Protein AF-A0A9E1UV34-F1 (afdb_monomer)

Sequence (425 aa):
MTPADVLASIQSGDPLPSAALPTYPLPEQEVAGDTGIHVLLDLAHHCYMGAMWGLAGQLKDGGFRCVSSHASLDTVLEPGRESIVRTLAGEAADGKPIRPFIRWPNREANVVVTFQADGKAPAYAATELASLREFVAQGGGLVVFADINAKGRCPAWGDYAGWPLRQLVAAFGAEIRRDSVPLGAGTMPAFSGGGDDWETIEAADTGEPIVLRRAFGKGRVVLAGSMWLVHHPLWTGTEQSVSEKALRAERLADYVSWAAAGKPPVGGDLQLPDTHGGAGGIYPECERRFGGIHVLYAANQPTSVLQLVEEEYPKIRQRILEWLPSPVPEDEPLRILFGAGTGGGWAVNAFYPKENGIISYELAGIVGIFAHEFAHILSGPRNAAGDVAANWFDGNQGEAHAGFFQGRILASYTDNPSMRDCNKI

Mean predicted aligned error: 6.2 Å

Nearest PDB structures (foldseek):
  7x87-assembly1_B  TM=6.061E-01  e=2.810E-05  Ignavibacterium album
  7vkz-assembly1_A  TM=6.093E-01  e=3.819E-05  Ignavibacterium album JCM 16511
  7x87-assembly1_A  TM=6.109E-01  e=4.591E-05  Ignavibacterium album
  7bob-assembly1_C  TM=4.378E-01  e=1.829E-05  Opitutaceae bacterium TAV5

pLDDT: mean 88.38, std 10.6, range [35.38, 98.88]

Secondary structure (DSSP, 8-state):
--HHHHHHHHHH-PPBPGGGTTTSPPPBP--TT----EEEEE-SS---HIIIIIIHHHHHHTT-EEEEE-S-HHHHTSTT-EEEEE---EE-TTS-EE--EEEEEPPPPSEEEEE--BTTSPP--HHHHHHHHHHHHTT-EEEEE----TT--SSSBS-STT-HHHHHHHHTTEEEEEEEEEETTEEEEEEEESSTTPEEEEE-TTS-EEEEEEEETTEEEEEES-GGGT---GGG-PPPPHHHHHHHHHHHHHHHHHHHTTS------SB----TTSS-SEE-SEEEEETTEEEEE-TTS-HHHHHHHHHHHHHHHHHHHHHS-----SSS-EEEEEESSS-EEEEE-SSBS-EEEEE-SSHHHHHHHHHHHHHHT--PPB-TTSPBTT--TTSS--HHHHHHHHHHHHHHH---GGGT-TT--

Foldseek 3Di:
DDVVVLLQLQLVVHAAEQVCCVVFFFDFDQAPQAQLAEEEEEQLQAQDPCCQPPVQVLCSPLNYQYFYANAQQLQQQDFQRWFKFWTFDDADPVRFTATGIHTDGHDHHLEYEYEDQELLTFANDPSSLVSVLVSQLQQHFYEYEQDDDQVQFGSNYYDPVSRRVQVSQVSVQKGWDRGWAAAPPGTFIFMGHHDDFKDAPDAGPVRTGQWIKGRRNLFIYIYHRHLQQQGDGPPVPDDDDPVSNVRSSVVVSCRSVRRSRSDRNRHDGRSFFGQLQHRTRTWYDDWDDDQLAIETHYPSDDPVLVVLCNPQLVVLLVVVCVVAVFDDDNRGGAYEYETGHDDAKDWDLRHPPTYIYAHDSDSLRSNLSSQLSSQQQGFHDADPVRDTHRQDPSNTDDNVRSNVRSLVRSVVVDPPVCSVCVPDD

Solvent-accessible surface area (backbone atoms only — not comparable to full-atom values): 21969 Å² total; per-residue (Å²): 139,54,76,67,57,53,52,52,24,48,38,69,64,47,54,40,58,51,90,43,36,90,81,36,44,44,58,68,58,81,46,47,78,63,63,34,34,25,33,37,38,47,22,38,43,29,29,44,70,48,48,58,60,48,47,43,48,54,37,13,65,65,8,27,49,52,34,35,25,32,31,35,59,52,57,55,70,37,60,61,39,73,42,38,28,62,27,52,75,52,67,44,98,87,71,36,41,30,35,42,47,26,34,39,61,27,63,69,61,26,26,40,40,40,44,41,39,42,15,71,39,41,50,74,43,75,61,27,50,48,45,52,50,49,44,22,37,74,7,19,10,35,38,40,25,48,19,57,33,99,86,41,36,43,34,40,36,74,46,59,91,64,22,34,65,49,57,58,41,41,73,76,44,30,42,68,46,68,62,45,40,49,43,87,97,48,55,36,31,26,49,47,64,62,70,89,68,54,44,73,77,39,58,31,80,85,63,51,31,29,20,40,35,33,77,39,79,48,6,19,40,34,43,33,20,33,51,73,67,40,43,78,67,74,85,72,80,68,86,75,54,73,67,57,54,50,51,14,48,52,47,43,45,50,55,52,55,60,12,23,68,33,43,79,58,64,53,80,80,48,61,44,46,54,36,89,84,51,84,35,10,29,44,30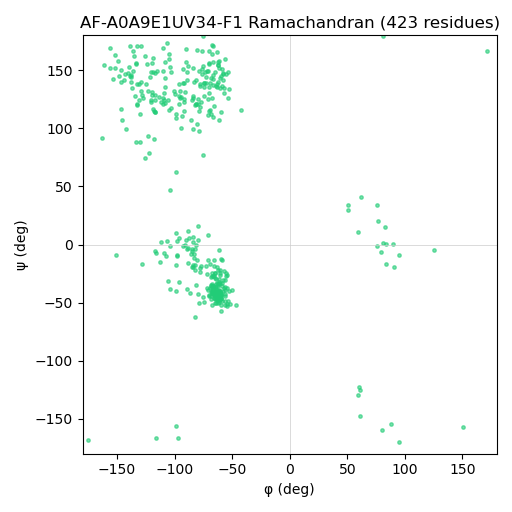,81,38,76,48,75,62,84,57,36,35,39,30,29,25,81,50,56,56,67,70,57,54,53,47,51,70,62,44,50,63,55,51,53,51,54,49,39,72,76,47,49,40,78,70,69,88,58,46,46,51,35,32,40,54,34,33,24,84,69,52,60,51,76,31,80,75,38,33,70,54,42,31,35,38,21,40,80,43,72,68,49,47,57,22,35,49,37,21,60,54,39,23,66,46,35,36,45,61,49,99,87,64,51,59,35,79,61,44,94,85,66,46,45,55,70,72,60,11,48,50,45,14,38,57,53,41,38,75,78,41,88,54,57,81,49,68,49,82,80,74,126

Structure (mmCIF, N/CA/C/O backbone):
data_AF-A0A9E1UV34-F1
#
_entry.id   AF-A0A9E1UV34-F1
#
loop_
_atom_site.group_PDB
_atom_site.id
_atom_site.type_symbol
_atom_site.label_atom_id
_atom_site.label_alt_id
_atom_site.label_comp_id
_atom_site.label_asym_id
_atom_site.label_entity_id
_atom_site.label_seq_id
_atom_site.pdbx_PDB_ins_code
_atom_site.Cartn_x
_atom_site.Cartn_y
_atom_site.Cartn_z
_atom_site.occupancy
_atom_site.B_iso_or_equiv
_atom_site.auth_seq_id
_atom_site.auth_comp_id
_atom_site.auth_asym_id
_atom_site.auth_atom_id
_atom_site.pdbx_PDB_model_num
ATOM 1 N N . MET A 1 1 ? 25.955 -16.508 -4.558 1.00 82.38 1 MET A N 1
ATOM 2 C CA . MET A 1 1 ? 25.386 -15.593 -5.562 1.00 82.38 1 MET A CA 1
ATOM 3 C C . MET A 1 1 ? 26.451 -14.587 -5.954 1.00 82.38 1 MET A C 1
ATOM 5 O O . MET A 1 1 ? 27.309 -14.295 -5.127 1.00 82.38 1 MET A O 1
ATOM 9 N N . THR A 1 2 ? 26.452 -14.138 -7.201 1.00 88.12 2 THR A N 1
ATOM 10 C CA . THR A 1 2 ? 27.498 -13.312 -7.813 1.00 88.12 2 THR A CA 1
ATOM 11 C C . THR A 1 2 ? 26.904 -12.034 -8.417 1.00 88.12 2 THR A C 1
ATOM 13 O O . THR A 1 2 ? 25.706 -11.998 -8.702 1.00 88.12 2 THR A O 1
ATOM 16 N N . PRO A 1 3 ? 27.719 -11.000 -8.701 1.00 88.25 3 PRO A N 1
ATOM 17 C CA . PRO A 1 3 ? 27.263 -9.829 -9.456 1.00 88.25 3 PRO A CA 1
ATOM 18 C C . PRO A 1 3 ? 26.647 -10.160 -10.827 1.00 88.25 3 PRO A C 1
ATOM 20 O O . PRO A 1 3 ? 25.782 -9.430 -11.301 1.00 88.25 3 PRO A O 1
ATOM 23 N N . ALA A 1 4 ? 27.047 -11.274 -11.454 1.00 91.56 4 ALA A N 1
ATOM 24 C CA . ALA A 1 4 ? 26.453 -11.730 -12.710 1.00 91.56 4 ALA A CA 1
ATOM 25 C C . ALA A 1 4 ? 24.995 -12.191 -12.531 1.00 91.56 4 ALA A C 1
ATOM 27 O O . ALA A 1 4 ? 24.170 -11.946 -13.407 1.00 91.56 4 ALA A O 1
ATOM 28 N N . ASP A 1 5 ? 24.659 -12.787 -11.381 1.00 92.44 5 ASP A N 1
ATOM 29 C CA . ASP A 1 5 ? 23.283 -13.191 -11.061 1.00 92.44 5 ASP A CA 1
ATOM 30 C C . ASP A 1 5 ? 22.377 -11.961 -10.876 1.00 92.44 5 ASP A C 1
ATOM 32 O O . ASP A 1 5 ? 21.229 -11.954 -11.319 1.00 92.44 5 ASP A O 1
ATOM 36 N N . VAL A 1 6 ? 22.910 -10.889 -10.271 1.00 93.12 6 VAL A N 1
ATOM 37 C CA . VAL A 1 6 ? 22.213 -9.598 -10.136 1.00 93.12 6 VAL A CA 1
ATOM 38 C C . VAL A 1 6 ? 21.922 -8.998 -11.509 1.00 93.12 6 VAL A C 1
ATOM 40 O O . VAL A 1 6 ? 20.791 -8.598 -11.772 1.00 93.12 6 VAL A O 1
ATOM 43 N N . LEU A 1 7 ? 22.917 -8.972 -12.400 1.00 91.12 7 LEU A N 1
ATOM 44 C CA . LEU A 1 7 ? 22.734 -8.463 -13.758 1.00 91.12 7 LEU A CA 1
ATOM 45 C C . LEU A 1 7 ? 21.684 -9.278 -14.527 1.00 91.12 7 LEU A C 1
ATOM 47 O O . LEU A 1 7 ? 20.781 -8.697 -15.124 1.00 91.12 7 LEU A O 1
ATOM 51 N N . ALA A 1 8 ? 21.742 -10.609 -14.445 1.00 91.75 8 ALA A N 1
ATOM 52 C CA . ALA A 1 8 ? 20.760 -11.483 -15.082 1.00 91.75 8 ALA A CA 1
ATOM 53 C C . ALA A 1 8 ? 19.333 -11.258 -14.542 1.00 91.75 8 ALA A C 1
ATOM 55 O O . ALA A 1 8 ? 18.378 -11.242 -15.318 1.00 91.75 8 ALA A O 1
ATOM 56 N N . SER A 1 9 ? 19.171 -11.034 -13.233 1.00 92.19 9 SER A N 1
ATOM 57 C CA . SER A 1 9 ? 17.881 -10.682 -12.609 1.00 92.19 9 SER A CA 1
ATOM 58 C C . SER A 1 9 ? 17.332 -9.343 -13.113 1.00 92.19 9 SER A C 1
ATOM 60 O O . SER A 1 9 ? 16.140 -9.207 -13.398 1.00 92.19 9 SER A O 1
ATOM 62 N N . ILE A 1 10 ? 18.202 -8.344 -13.266 1.00 90.31 10 ILE A N 1
ATOM 63 C CA . ILE A 1 10 ? 17.820 -7.040 -13.812 1.00 90.31 10 ILE A CA 1
ATOM 64 C C . ILE A 1 10 ? 17.326 -7.201 -15.250 1.00 90.31 10 ILE A C 1
ATOM 66 O O . ILE A 1 10 ? 16.211 -6.771 -15.552 1.00 90.31 10 ILE A O 1
ATOM 70 N N . GLN A 1 11 ? 18.111 -7.890 -16.080 1.00 89.00 11 GLN A N 1
ATOM 71 C CA . GLN A 1 11 ? 17.833 -8.047 -17.504 1.00 89.00 11 GLN A CA 1
ATOM 72 C C . GLN A 1 11 ? 16.589 -8.895 -17.790 1.00 89.00 11 GLN A C 1
ATOM 74 O O . GLN A 1 11 ? 15.797 -8.587 -18.675 1.00 89.00 11 GLN A O 1
ATOM 79 N N . SER A 1 12 ? 16.390 -9.969 -17.025 1.00 88.06 12 SER A N 1
ATOM 80 C CA . SER A 1 12 ? 15.247 -10.874 -17.210 1.00 88.06 12 SER A CA 1
ATOM 81 C C . SER A 1 12 ? 13.934 -10.337 -16.646 1.00 88.06 12 SER A C 1
ATOM 83 O O . SER A 1 12 ? 12.866 -10.784 -17.062 1.00 88.06 12 SER A O 1
ATOM 85 N N . GLY A 1 13 ? 13.984 -9.423 -15.672 1.00 86.81 13 GLY A N 1
ATOM 86 C CA . GLY A 1 13 ? 12.800 -9.098 -14.876 1.00 86.81 13 GLY A CA 1
ATOM 87 C C . GLY A 1 13 ? 12.658 -9.946 -13.610 1.00 86.81 13 GLY A C 1
ATOM 88 O O . GLY A 1 13 ? 11.946 -9.541 -12.691 1.00 86.81 13 GLY A O 1
ATOM 89 N N . ASP A 1 14 ? 13.328 -11.098 -13.544 1.00 91.75 14 ASP A N 1
ATOM 90 C CA . ASP A 1 14 ? 13.058 -12.114 -12.532 1.00 91.75 14 ASP A CA 1
ATOM 91 C C . ASP A 1 14 ? 13.682 -11.751 -11.175 1.00 91.75 14 ASP A C 1
ATOM 93 O O . AS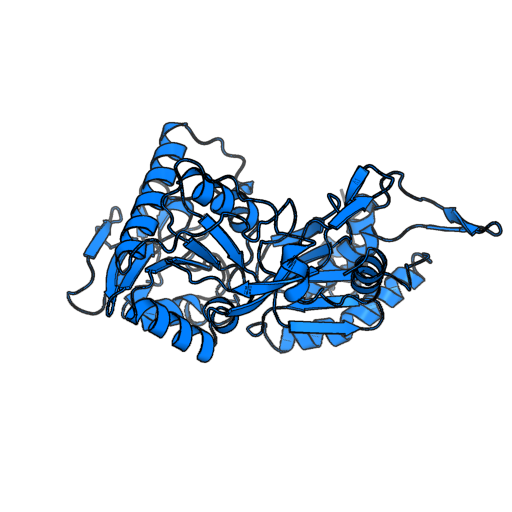P A 1 14 ? 14.837 -11.319 -11.116 1.00 91.75 14 ASP A O 1
ATOM 97 N N . PRO A 1 15 ? 12.961 -11.935 -10.055 1.00 94.38 15 PRO A N 1
ATOM 98 C CA . PRO A 1 15 ? 13.512 -11.688 -8.730 1.00 94.38 15 PRO A CA 1
ATOM 99 C C . PRO A 1 15 ? 14.597 -12.711 -8.377 1.00 94.38 15 PRO A C 1
ATOM 101 O O . PRO A 1 15 ? 14.463 -13.904 -8.655 1.00 94.38 15 PRO A O 1
ATOM 104 N N . LEU A 1 16 ? 15.635 -12.260 -7.674 1.00 97.00 16 LEU A N 1
ATOM 105 C CA . LEU A 1 16 ? 16.601 -13.142 -7.019 1.00 97.00 16 LEU A CA 1
ATOM 106 C C . LEU A 1 16 ? 15.880 -14.078 -6.023 1.00 97.00 16 LEU A C 1
ATOM 108 O O . LEU A 1 16 ? 14.903 -13.663 -5.397 1.00 97.00 16 LEU A O 1
ATOM 112 N N . PRO A 1 17 ? 16.336 -15.326 -5.822 1.00 96.69 17 PRO A N 1
ATOM 113 C CA . PRO A 1 17 ? 15.736 -16.233 -4.842 1.00 96.69 17 PRO A CA 1
ATOM 114 C C . PRO A 1 17 ? 16.021 -15.778 -3.402 1.00 96.69 17 PRO A C 1
ATOM 116 O O . PRO A 1 17 ? 17.041 -15.142 -3.140 1.00 96.69 17 PRO A O 1
ATOM 119 N N . SER A 1 18 ? 15.190 -16.179 -2.438 1.00 96.00 18 SER A N 1
ATOM 120 C CA . SER A 1 18 ? 15.348 -15.810 -1.018 1.00 96.00 18 SER A CA 1
ATOM 121 C C . SER A 1 18 ? 16.665 -16.280 -0.395 1.00 96.00 18 SER A C 1
ATOM 123 O O . SER A 1 18 ? 17.213 -15.615 0.484 1.00 96.00 18 SER A O 1
ATOM 125 N N . ALA A 1 19 ? 17.257 -17.359 -0.917 1.00 95.94 19 ALA A N 1
ATOM 126 C CA . ALA A 1 19 ? 18.597 -17.819 -0.542 1.00 95.94 19 ALA A CA 1
ATOM 127 C C . ALA A 1 19 ? 19.710 -16.773 -0.792 1.00 95.94 19 ALA A C 1
ATOM 129 O O . ALA A 1 19 ? 20.826 -16.931 -0.297 1.00 95.94 19 ALA A O 1
ATOM 130 N N . ALA A 1 20 ? 19.424 -15.711 -1.552 1.00 96.31 20 ALA A N 1
ATOM 131 C CA . ALA A 1 20 ? 20.318 -14.585 -1.792 1.00 96.31 20 ALA A CA 1
ATOM 132 C C . ALA A 1 20 ? 20.387 -13.574 -0.637 1.00 96.31 20 ALA A C 1
ATOM 134 O O . ALA A 1 20 ? 21.359 -12.822 -0.566 1.00 96.31 20 ALA A O 1
ATOM 135 N N . LEU A 1 21 ? 19.389 -13.543 0.255 1.00 94.81 21 LEU A N 1
ATOM 136 C CA . LEU A 1 21 ? 19.257 -12.528 1.310 1.00 94.81 21 LEU A CA 1
ATOM 137 C C . LEU A 1 21 ? 20.496 -12.395 2.216 1.00 94.81 21 LEU A C 1
ATOM 139 O O . LEU A 1 21 ? 20.860 -11.267 2.523 1.00 94.81 21 LEU A O 1
ATOM 143 N N . PRO A 1 22 ? 21.222 -13.469 2.595 1.00 94.44 22 PRO A N 1
ATOM 144 C CA . PRO A 1 22 ? 22.452 -13.313 3.376 1.00 94.44 22 PRO A CA 1
ATOM 145 C C . PRO A 1 22 ? 23.575 -12.574 2.632 1.00 94.44 22 PRO A C 1
ATOM 147 O O . PRO A 1 22 ? 24.469 -12.021 3.262 1.00 94.44 22 PRO A O 1
ATOM 150 N N . THR A 1 23 ? 23.563 -12.602 1.294 1.00 95.44 23 THR A N 1
ATOM 151 C CA . THR A 1 23 ? 24.532 -11.878 0.450 1.00 95.44 23 THR A CA 1
ATOM 152 C C . THR A 1 23 ? 24.047 -10.463 0.139 1.00 95.44 23 THR A C 1
ATOM 154 O O . THR A 1 23 ? 24.847 -9.533 0.124 1.00 95.44 23 THR A O 1
ATOM 157 N N . TYR A 1 24 ? 22.743 -10.307 -0.094 1.00 94.69 24 TYR A N 1
ATOM 158 C CA . TYR A 1 24 ? 22.089 -9.044 -0.429 1.00 94.69 24 TYR A CA 1
ATOM 159 C C . TYR A 1 24 ? 20.937 -8.789 0.551 1.00 94.69 24 TYR A C 1
ATOM 161 O O . TYR A 1 24 ? 19.770 -9.009 0.194 1.00 94.69 24 TYR A O 1
ATOM 169 N N . PRO A 1 25 ? 21.245 -8.395 1.799 1.00 93.12 25 PRO A N 1
ATOM 170 C CA . PRO A 1 25 ? 20.229 -8.174 2.816 1.00 93.12 25 PRO A CA 1
ATOM 171 C C . PRO A 1 25 ? 19.410 -6.925 2.498 1.00 93.12 25 PRO A C 1
ATOM 173 O O . PRO A 1 25 ? 19.874 -6.000 1.827 1.00 93.12 25 PRO A O 1
ATOM 176 N N . LEU A 1 26 ? 18.185 -6.885 3.017 1.00 94.56 26 LEU A N 1
ATOM 177 C CA . LEU A 1 26 ? 17.395 -5.660 2.972 1.00 94.56 26 LEU A CA 1
ATOM 178 C C . LEU A 1 26 ? 18.053 -4.591 3.856 1.00 94.56 26 LEU A C 1
ATOM 180 O O . LEU A 1 26 ? 18.610 -4.936 4.904 1.00 94.56 26 LEU A O 1
ATOM 184 N N . PRO A 1 27 ? 17.982 -3.303 3.477 1.00 91.50 27 PRO A N 1
ATOM 185 C CA . PRO A 1 27 ? 18.382 -2.228 4.373 1.00 91.50 27 PRO A CA 1
ATOM 186 C C . PRO A 1 27 ? 17.574 -2.267 5.672 1.00 91.50 27 PRO A C 1
ATOM 188 O O . PRO A 1 27 ? 16.403 -2.647 5.672 1.00 91.50 27 PRO A O 1
ATOM 191 N N . GLU A 1 28 ? 18.193 -1.854 6.773 1.00 93.31 28 GLU A N 1
ATOM 192 C CA . GLU A 1 28 ? 17.476 -1.712 8.036 1.00 93.31 28 GLU A CA 1
ATOM 193 C C . GLU A 1 28 ? 16.508 -0.526 7.972 1.00 93.31 28 GLU A C 1
ATOM 195 O O . GLU A 1 28 ? 16.855 0.550 7.480 1.00 93.31 28 GLU A O 1
ATOM 200 N N . GLN A 1 29 ? 15.288 -0.722 8.467 1.00 92.94 29 GLN A N 1
ATOM 201 C CA . GLN A 1 29 ? 14.342 0.365 8.676 1.00 92.94 29 GLN A CA 1
ATOM 202 C C . GLN A 1 29 ? 14.744 1.198 9.894 1.00 92.94 29 GLN A C 1
ATOM 204 O O . GLN A 1 29 ? 15.014 0.662 10.969 1.00 92.94 29 GLN A O 1
ATOM 209 N N . GLU A 1 30 ? 14.694 2.519 9.749 1.00 92.75 30 GLU A N 1
ATOM 210 C CA . GLU A 1 30 ? 14.794 3.447 10.874 1.00 92.75 30 GLU A CA 1
ATOM 211 C C . GLU A 1 30 ? 13.439 3.524 11.590 1.00 92.75 30 GLU A C 1
ATOM 213 O O . GLU A 1 30 ? 12.443 3.956 11.007 1.00 92.75 30 GLU A O 1
ATOM 218 N N . VAL A 1 31 ? 13.393 3.073 12.848 1.00 94.75 31 VAL A N 1
ATOM 219 C CA . VAL A 1 31 ? 12.174 3.035 13.672 1.00 94.75 31 VAL A CA 1
ATOM 220 C C . VAL A 1 31 ? 12.465 3.680 15.026 1.00 94.75 31 VAL A C 1
ATOM 222 O O . VAL A 1 31 ? 13.240 3.157 15.832 1.00 94.75 31 VAL A O 1
ATOM 225 N N . ALA A 1 32 ? 11.860 4.838 15.286 1.00 91.12 32 ALA A N 1
ATOM 226 C CA . ALA A 1 32 ? 12.108 5.604 16.503 1.00 91.12 32 ALA A CA 1
ATOM 227 C C . ALA A 1 32 ? 11.368 4.984 17.696 1.00 91.12 32 ALA A C 1
ATOM 229 O O . ALA A 1 32 ? 10.152 4.865 17.672 1.00 91.12 32 ALA A O 1
ATOM 230 N N . GLY A 1 33 ? 12.079 4.607 18.764 1.00 94.88 33 GLY A N 1
ATOM 231 C CA . GLY A 1 33 ? 11.430 4.020 19.946 1.00 94.88 33 GLY A CA 1
ATOM 232 C C . GLY A 1 33 ? 10.712 2.697 19.646 1.00 94.88 33 GLY A C 1
ATOM 233 O O . GLY A 1 33 ? 9.603 2.485 20.125 1.00 94.88 33 GLY A O 1
ATOM 234 N N . ASP A 1 34 ? 11.342 1.843 18.833 1.00 97.38 34 ASP A N 1
ATOM 235 C CA . ASP A 1 34 ? 10.802 0.573 18.335 1.00 97.38 34 ASP A CA 1
ATOM 236 C C . ASP A 1 34 ? 10.044 -0.246 19.398 1.00 97.38 34 ASP A C 1
ATOM 238 O O . ASP A 1 34 ? 10.605 -0.736 20.380 1.00 97.38 34 ASP A O 1
ATOM 242 N N . THR A 1 35 ? 8.746 -0.413 19.154 1.00 98.12 35 THR A N 1
ATOM 243 C CA . THR A 1 35 ? 7.800 -1.158 19.997 1.00 98.12 35 THR A CA 1
ATOM 244 C C . THR A 1 35 ? 7.828 -2.667 19.738 1.00 98.12 35 THR A C 1
ATOM 246 O O . THR A 1 35 ? 7.218 -3.439 20.480 1.00 98.12 35 THR A O 1
ATOM 249 N N . GLY A 1 36 ? 8.484 -3.103 18.658 1.00 97.94 36 GLY A N 1
ATOM 250 C CA . GLY A 1 36 ? 8.444 -4.473 18.150 1.00 97.94 36 GLY A CA 1
ATOM 251 C C . GLY A 1 36 ? 7.154 -4.835 17.404 1.00 97.94 36 GLY A C 1
ATOM 252 O O . GLY A 1 36 ? 7.028 -5.970 16.941 1.00 97.94 36 GLY A O 1
ATOM 253 N N . ILE A 1 37 ? 6.184 -3.920 17.301 1.00 98.62 37 ILE A N 1
ATOM 254 C CA . ILE A 1 37 ? 4.901 -4.156 16.629 1.00 98.62 37 ILE A CA 1
ATOM 255 C C . ILE A 1 37 ? 5.100 -4.022 15.117 1.00 98.62 37 ILE A C 1
ATOM 257 O O . ILE A 1 37 ? 5.497 -2.965 14.622 1.00 98.62 37 ILE A O 1
ATOM 261 N N . HIS A 1 38 ? 4.791 -5.091 14.382 1.00 98.12 38 HIS A N 1
ATOM 262 C CA . HIS A 1 38 ? 4.848 -5.121 12.923 1.00 98.12 38 HIS A CA 1
ATOM 263 C C . HIS A 1 38 ? 3.494 -4.734 12.315 1.00 98.12 38 HIS A C 1
ATOM 265 O O . HIS A 1 38 ? 2.467 -5.357 12.596 1.00 98.12 38 HIS A O 1
ATOM 271 N N . VAL A 1 39 ? 3.494 -3.703 11.477 1.00 98.31 39 VAL A N 1
ATOM 272 C CA . VAL A 1 39 ? 2.316 -3.168 10.796 1.00 98.31 39 VAL A CA 1
ATOM 273 C C . VAL A 1 39 ? 2.429 -3.444 9.305 1.00 98.31 39 VAL A C 1
ATOM 275 O O . VAL A 1 39 ? 3.372 -2.999 8.654 1.00 98.31 39 VAL A O 1
ATOM 278 N N . LEU A 1 40 ? 1.435 -4.143 8.766 1.00 97.94 40 LEU A N 1
ATOM 279 C CA . LEU A 1 40 ? 1.231 -4.286 7.334 1.00 97.94 40 LEU A CA 1
ATOM 280 C C . LEU A 1 40 ? 0.292 -3.170 6.861 1.00 97.94 40 LEU A C 1
ATOM 282 O O . LEU A 1 40 ? -0.876 -3.135 7.251 1.00 97.94 40 LEU A O 1
ATOM 286 N N . LEU A 1 41 ? 0.796 -2.262 6.028 1.00 96.81 41 LEU A N 1
ATOM 287 C CA . LEU A 1 41 ? -0.001 -1.205 5.408 1.00 96.81 41 LEU A CA 1
ATOM 288 C C . LEU A 1 41 ? -0.482 -1.668 4.028 1.00 96.81 41 LEU A C 1
ATOM 290 O O . LEU A 1 41 ? 0.313 -1.807 3.098 1.00 96.81 41 LEU A O 1
ATOM 294 N N . ASP A 1 42 ? -1.781 -1.906 3.905 1.00 96.25 42 ASP A N 1
ATOM 295 C CA . ASP A 1 42 ? -2.430 -2.392 2.690 1.00 96.25 42 ASP A CA 1
ATOM 296 C C . ASP A 1 42 ? -2.614 -1.270 1.660 1.00 96.25 42 ASP A C 1
ATOM 298 O O . ASP A 1 42 ? -3.315 -0.287 1.903 1.00 96.25 42 ASP A O 1
ATOM 302 N N . LEU A 1 43 ? -1.983 -1.441 0.499 1.00 93.75 43 LEU A N 1
ATOM 303 C CA . LEU A 1 43 ? -2.098 -0.585 -0.682 1.00 93.75 43 LEU A CA 1
ATOM 304 C C . LEU A 1 43 ? -2.691 -1.335 -1.886 1.00 93.75 43 LEU A C 1
ATOM 306 O O . LEU A 1 43 ? -2.963 -0.715 -2.914 1.00 93.75 43 LEU A O 1
ATOM 310 N N . ALA A 1 44 ? -2.925 -2.648 -1.770 1.00 93.75 44 ALA A N 1
ATOM 311 C CA . ALA A 1 44 ? -3.531 -3.455 -2.829 1.00 93.75 44 ALA A CA 1
ATOM 312 C C . ALA A 1 44 ? -5.004 -3.084 -3.049 1.00 93.75 44 ALA A C 1
ATOM 314 O O . ALA A 1 44 ? -5.521 -3.206 -4.158 1.00 93.75 44 ALA A O 1
ATOM 315 N N . HIS A 1 45 ? -5.672 -2.602 -1.999 1.00 93.25 45 HIS A N 1
ATOM 316 C CA . HIS A 1 45 ? -7.083 -2.214 -2.035 1.00 93.25 45 HIS A CA 1
ATOM 317 C C . HIS A 1 45 ? -7.300 -0.711 -2.213 1.00 93.25 45 HIS A C 1
ATOM 319 O O . HIS A 1 45 ? -8.405 -0.311 -2.582 1.00 93.25 45 HIS A O 1
ATOM 325 N N . HIS A 1 46 ? -6.282 0.116 -1.959 1.00 90.38 46 HIS A N 1
ATOM 326 C CA . HIS A 1 46 ? -6.269 1.535 -2.307 1.00 90.38 46 HIS A CA 1
ATOM 327 C C . HIS A 1 46 ? -4.835 2.101 -2.274 1.00 90.38 46 HIS A C 1
ATOM 329 O O . HIS A 1 46 ? -4.341 2.599 -1.266 1.00 90.38 46 HIS A O 1
ATOM 335 N N . CYS A 1 47 ? -4.155 2.064 -3.409 1.00 88.75 47 CYS A N 1
ATOM 336 C CA . CYS A 1 47 ? -2.893 2.726 -3.664 1.00 88.75 47 CYS A CA 1
ATOM 337 C C . CYS A 1 47 ? -3.061 4.245 -3.621 1.00 88.75 47 CYS A C 1
ATOM 339 O O . CYS A 1 47 ? -3.783 4.863 -4.410 1.00 88.75 47 CYS A O 1
ATOM 341 N N . TYR A 1 48 ? -2.340 4.845 -2.686 1.00 81.69 48 TYR A N 1
ATOM 342 C CA . TYR A 1 48 ? -2.498 6.230 -2.313 1.00 81.69 48 TYR A CA 1
ATOM 343 C C . TYR A 1 48 ? -1.145 6.817 -1.916 1.00 81.69 48 TYR A C 1
ATOM 345 O O . TYR A 1 48 ? -0.558 6.397 -0.919 1.00 81.69 48 TYR A O 1
ATOM 353 N N . MET A 1 49 ? -0.652 7.808 -2.668 1.00 80.06 49 MET A N 1
ATOM 354 C CA . MET A 1 49 ? 0.693 8.370 -2.458 1.00 80.06 49 MET A CA 1
ATOM 355 C C . MET A 1 49 ? 0.896 8.915 -1.036 1.00 80.06 49 MET A C 1
ATOM 357 O O . MET A 1 49 ? 1.957 8.727 -0.440 1.00 80.06 49 MET A O 1
ATOM 361 N N . GLY A 1 50 ? -0.135 9.539 -0.452 1.00 81.88 50 GLY A N 1
ATOM 362 C CA . GLY A 1 50 ? -0.070 10.024 0.929 1.00 81.88 50 GLY A CA 1
ATOM 363 C C . GLY A 1 50 ? 0.096 8.895 1.951 1.00 81.88 50 GLY A C 1
ATOM 364 O O . GLY A 1 50 ? 0.826 9.066 2.923 1.00 81.88 50 GLY A O 1
ATOM 365 N N . ALA A 1 51 ? -0.486 7.715 1.715 1.00 85.31 51 ALA A N 1
ATOM 366 C CA . ALA A 1 51 ? -0.249 6.552 2.566 1.00 85.31 51 ALA A CA 1
ATOM 367 C C . ALA A 1 51 ? 1.122 5.918 2.312 1.00 85.31 51 ALA A C 1
ATOM 369 O O . ALA A 1 51 ? 1.838 5.627 3.270 1.00 85.31 51 ALA A O 1
ATOM 370 N N . MET A 1 52 ? 1.494 5.737 1.039 1.00 83.94 52 MET A N 1
ATOM 371 C CA . MET A 1 52 ? 2.761 5.119 0.630 1.00 83.94 52 MET A CA 1
ATOM 372 C C . MET A 1 52 ? 3.963 5.796 1.284 1.00 83.94 52 MET A C 1
ATOM 374 O O . MET A 1 52 ? 4.817 5.112 1.841 1.00 83.94 52 MET A O 1
ATOM 378 N N . TRP A 1 53 ? 4.023 7.129 1.226 1.00 80.56 53 TRP A N 1
ATOM 379 C CA . TRP A 1 53 ? 5.184 7.886 1.699 1.00 80.56 53 TRP A CA 1
ATOM 380 C C . TRP A 1 53 ? 4.941 8.569 3.044 1.00 80.56 53 TRP A C 1
ATOM 382 O O . TRP A 1 53 ? 5.831 8.598 3.889 1.00 80.56 53 TRP A O 1
ATOM 392 N N . GLY A 1 54 ? 3.738 9.103 3.261 1.00 87.06 54 GLY A N 1
ATOM 393 C CA . GLY A 1 54 ? 3.401 9.851 4.468 1.00 87.06 54 GLY A CA 1
ATOM 394 C C . GLY A 1 54 ? 3.030 8.946 5.641 1.00 87.06 54 GLY A C 1
ATOM 395 O O . GLY A 1 54 ? 3.724 8.942 6.655 1.00 87.06 54 GLY A O 1
ATOM 396 N N . LEU A 1 55 ? 1.950 8.166 5.513 1.00 90.25 55 LEU A N 1
ATOM 397 C CA . LEU A 1 55 ? 1.465 7.314 6.610 1.00 90.25 55 LEU A CA 1
ATOM 398 C C . LEU A 1 55 ? 2.502 6.264 7.029 1.00 90.25 55 LEU A C 1
ATOM 400 O O . LEU A 1 55 ? 2.693 6.050 8.223 1.00 90.25 55 LEU A O 1
ATOM 404 N N . ALA A 1 56 ? 3.197 5.643 6.072 1.00 91.44 56 ALA A N 1
ATOM 405 C CA . ALA A 1 56 ? 4.259 4.685 6.377 1.00 91.44 56 ALA A CA 1
ATOM 406 C C . ALA A 1 56 ? 5.394 5.313 7.210 1.00 91.44 56 ALA A C 1
ATOM 408 O O . ALA A 1 56 ? 5.862 4.700 8.167 1.00 91.44 56 ALA A O 1
ATOM 409 N N . GLY A 1 57 ? 5.813 6.543 6.882 1.00 90.88 57 GLY A N 1
ATOM 410 C CA . GLY A 1 57 ? 6.786 7.296 7.681 1.00 90.88 57 GLY A CA 1
ATOM 411 C C . GLY A 1 57 ? 6.261 7.598 9.084 1.00 90.88 57 GLY A C 1
ATOM 412 O O . GLY A 1 57 ? 6.921 7.289 10.068 1.00 90.88 57 GLY A O 1
ATOM 413 N N . GLN A 1 58 ? 5.020 8.078 9.181 1.00 92.62 58 GLN A N 1
ATOM 414 C CA . GLN A 1 58 ? 4.378 8.396 10.457 1.00 92.62 58 GLN A CA 1
ATOM 415 C C . GLN A 1 58 ? 4.233 7.173 11.384 1.00 92.62 58 GLN A C 1
ATOM 417 O O . GLN A 1 58 ? 4.348 7.304 12.601 1.00 92.62 58 GLN A O 1
ATOM 422 N N . LEU A 1 59 ? 4.004 5.980 10.826 1.00 95.31 59 LEU A N 1
ATOM 423 C CA . LEU A 1 59 ? 4.008 4.726 11.586 1.00 95.31 59 LEU A CA 1
ATOM 424 C C . LEU A 1 59 ? 5.408 4.406 12.138 1.00 95.31 59 LEU A C 1
ATOM 426 O O . LEU A 1 59 ? 5.527 4.051 13.310 1.00 95.31 59 LEU A O 1
ATOM 430 N N . LYS A 1 60 ? 6.465 4.580 11.334 1.00 95.06 60 LYS A N 1
ATOM 431 C CA . LYS A 1 60 ? 7.859 4.375 11.772 1.00 95.06 60 LYS A CA 1
ATOM 432 C C . LYS A 1 60 ? 8.287 5.375 12.849 1.00 95.06 60 LYS A C 1
ATOM 434 O O . LYS A 1 60 ? 8.912 4.979 13.833 1.00 95.06 60 LYS A O 1
ATOM 439 N N . ASP A 1 61 ? 7.875 6.634 12.717 1.00 94.31 61 ASP A N 1
ATOM 440 C CA . ASP A 1 61 ? 8.097 7.680 13.724 1.00 94.31 61 ASP A CA 1
ATOM 441 C C . ASP A 1 61 ? 7.364 7.382 15.044 1.00 94.31 61 ASP A C 1
ATOM 443 O O . ASP A 1 61 ? 7.826 7.766 16.117 1.00 94.31 61 ASP A O 1
ATOM 447 N N . GLY A 1 62 ? 6.231 6.673 14.973 1.00 95.81 62 GLY A N 1
ATOM 448 C CA . GLY A 1 62 ? 5.470 6.187 16.128 1.00 95.81 62 GLY A CA 1
ATOM 449 C C . GLY A 1 62 ? 6.032 4.917 16.780 1.00 95.81 62 GLY A C 1
ATOM 450 O O . GLY A 1 62 ? 5.401 4.382 17.691 1.00 95.81 62 GLY A O 1
ATOM 451 N N . GLY A 1 63 ? 7.180 4.412 16.318 1.00 97.25 63 GLY A N 1
ATOM 452 C CA . GLY A 1 63 ? 7.818 3.205 16.847 1.00 97.25 63 GLY A CA 1
ATOM 453 C C . GLY A 1 63 ? 7.262 1.894 16.301 1.00 97.25 63 GLY A C 1
ATOM 454 O O . GLY A 1 63 ? 7.529 0.832 16.870 1.00 97.25 63 GLY A O 1
ATOM 455 N N . PHE A 1 64 ? 6.500 1.934 15.207 1.00 98.00 64 PHE A N 1
ATOM 456 C CA . PHE A 1 64 ? 5.989 0.740 14.540 1.00 98.00 64 PHE A CA 1
ATOM 457 C C . PHE A 1 64 ? 6.883 0.336 13.372 1.00 98.00 64 PHE A C 1
ATOM 459 O O . PHE A 1 64 ? 7.299 1.156 12.556 1.00 98.00 64 PHE A O 1
ATOM 466 N N . ARG A 1 65 ? 7.122 -0.964 13.232 1.00 97.06 65 ARG A N 1
ATOM 467 C CA . ARG A 1 65 ? 7.826 -1.527 12.079 1.00 97.06 65 ARG A CA 1
ATOM 468 C C . ARG A 1 65 ? 6.824 -1.631 10.939 1.00 97.06 65 ARG A C 1
ATOM 470 O O . ARG A 1 65 ? 5.952 -2.490 10.993 1.00 97.06 65 ARG A O 1
ATOM 477 N N . CYS A 1 66 ? 6.873 -0.735 9.961 1.00 95.81 66 CYS A N 1
ATOM 478 C CA . CYS A 1 66 ? 5.839 -0.639 8.930 1.00 95.81 66 CYS A CA 1
ATOM 479 C C . CYS A 1 66 ? 6.326 -1.199 7.594 1.00 95.81 66 CYS A C 1
ATOM 481 O O . CYS A 1 66 ? 7.295 -0.699 7.028 1.00 95.81 66 CYS A O 1
ATOM 483 N N . VAL A 1 67 ? 5.594 -2.163 7.039 1.00 95.81 67 VAL A N 1
ATOM 484 C CA . VAL A 1 67 ? 5.804 -2.675 5.682 1.00 95.81 67 VAL A CA 1
ATOM 485 C C . VAL A 1 67 ? 4.562 -2.371 4.853 1.00 95.81 67 VAL A C 1
ATOM 487 O O . VAL A 1 67 ? 3.479 -2.888 5.120 1.00 95.81 67 VAL A O 1
ATOM 490 N N . SER A 1 68 ? 4.705 -1.507 3.850 1.00 95.00 68 SER A N 1
ATOM 491 C CA . SER A 1 68 ? 3.633 -1.224 2.894 1.00 95.00 68 SER A CA 1
ATOM 492 C C . SER A 1 68 ? 3.596 -2.272 1.787 1.00 95.00 68 SER A C 1
ATOM 494 O O . SER A 1 68 ? 4.647 -2.695 1.302 1.00 95.00 68 SER A O 1
ATOM 496 N N . SER A 1 69 ? 2.399 -2.695 1.383 1.00 95.44 69 SER A N 1
ATOM 497 C CA . SER A 1 69 ? 2.213 -3.804 0.447 1.00 95.44 69 SER A CA 1
ATOM 498 C C . SER A 1 69 ? 1.196 -3.496 -0.637 1.00 95.44 69 SER A C 1
ATOM 500 O O . SER A 1 69 ? 0.049 -3.174 -0.342 1.00 95.44 69 SER A O 1
ATOM 502 N N . HIS A 1 70 ? 1.604 -3.696 -1.889 1.00 94.56 70 HIS A N 1
ATOM 503 C CA . HIS A 1 70 ? 0.706 -3.745 -3.046 1.00 94.56 70 HIS A CA 1
ATOM 504 C C . HIS A 1 70 ? 0.245 -5.164 -3.389 1.00 94.56 70 HIS A C 1
ATOM 506 O O . HIS A 1 70 ? -0.499 -5.330 -4.346 1.00 94.56 70 HIS A O 1
ATOM 512 N N . ALA A 1 71 ? 0.697 -6.180 -2.654 1.00 95.44 71 ALA A N 1
ATOM 513 C CA . ALA A 1 71 ? 0.256 -7.559 -2.828 1.00 95.44 71 ALA A CA 1
ATOM 514 C C . ALA A 1 71 ? -1.050 -7.843 -2.074 1.00 95.44 71 ALA A C 1
ATOM 516 O O . ALA A 1 71 ? -1.318 -7.224 -1.039 1.00 95.44 71 ALA A O 1
ATOM 517 N N . SER A 1 72 ? -1.827 -8.802 -2.585 1.00 96.00 72 SER A N 1
ATOM 518 C CA . SER A 1 72 ? -3.081 -9.267 -1.969 1.00 96.00 72 SER A CA 1
ATOM 519 C C . SER A 1 72 ? -2.887 -9.729 -0.523 1.00 96.00 72 SER A C 1
ATOM 521 O O . SER A 1 72 ? -1.847 -10.289 -0.156 1.00 96.00 72 SER A O 1
ATOM 523 N N . LEU A 1 73 ? -3.900 -9.516 0.320 1.00 97.25 73 LEU A N 1
ATOM 524 C CA . LEU A 1 73 ? -3.806 -9.781 1.759 1.00 97.25 73 LEU A CA 1
ATOM 525 C C . LEU A 1 73 ? -3.584 -11.266 2.072 1.00 97.25 73 LEU A C 1
ATOM 527 O O . LEU A 1 73 ? -2.825 -11.587 2.982 1.00 97.25 73 LEU A O 1
ATOM 531 N N . ASP A 1 74 ? -4.190 -12.181 1.316 1.00 95.81 74 ASP A N 1
ATOM 532 C CA . ASP A 1 74 ? -3.966 -13.623 1.467 1.00 95.81 74 ASP A CA 1
ATOM 533 C C . ASP A 1 74 ? -2.563 -14.066 1.030 1.00 95.81 74 ASP A C 1
ATOM 535 O O . ASP A 1 74 ? -2.112 -15.136 1.432 1.00 95.81 74 ASP A O 1
ATOM 539 N N . THR A 1 75 ? -1.842 -13.243 0.266 1.00 96.12 75 THR A N 1
ATOM 540 C CA . THR A 1 75 ? -0.421 -13.464 -0.016 1.00 96.12 75 THR A CA 1
ATOM 541 C C . THR A 1 75 ? 0.457 -13.040 1.152 1.00 96.12 75 THR A C 1
ATOM 543 O O . THR A 1 75 ? 1.314 -13.812 1.581 1.00 96.12 75 THR A O 1
ATOM 546 N N . VAL A 1 76 ? 0.264 -11.827 1.671 1.00 96.94 76 VAL A N 1
ATOM 547 C CA . VAL A 1 76 ? 1.189 -11.229 2.653 1.00 96.94 76 VAL A CA 1
ATOM 548 C C . VAL A 1 76 ? 0.924 -11.617 4.102 1.00 96.94 76 VAL A C 1
ATOM 550 O O . VAL A 1 76 ? 1.822 -11.500 4.933 1.00 96.94 76 VAL A O 1
ATOM 553 N N . LEU A 1 77 ? -0.277 -12.106 4.415 1.00 97.44 77 LEU A N 1
ATOM 554 C CA . LEU A 1 77 ? -0.618 -12.562 5.764 1.00 97.44 77 LEU A CA 1
ATOM 555 C C . LEU A 1 77 ? -0.111 -13.966 6.094 1.00 97.44 77 LEU A C 1
ATOM 557 O O . LEU A 1 77 ? -0.121 -14.329 7.267 1.00 97.44 77 LEU A O 1
ATOM 561 N N . GLU A 1 78 ? 0.333 -14.745 5.107 1.00 95.12 78 GLU A N 1
ATOM 562 C CA . GLU A 1 78 ? 0.887 -16.085 5.311 1.00 95.12 78 GLU A CA 1
ATOM 563 C C . GLU A 1 78 ? 2.392 -16.000 5.637 1.00 95.12 78 GLU A C 1
ATOM 565 O O . GLU A 1 78 ? 3.191 -15.713 4.738 1.00 95.12 78 GLU A O 1
ATOM 570 N N . PRO A 1 79 ? 2.828 -16.243 6.893 1.00 93.62 79 PRO A N 1
ATOM 571 C CA . PRO A 1 79 ? 4.240 -16.151 7.245 1.00 93.62 79 PRO A CA 1
ATOM 572 C C . PRO A 1 79 ? 5.067 -17.198 6.492 1.00 93.62 79 PRO A C 1
ATOM 574 O O . PRO A 1 79 ? 4.685 -18.362 6.392 1.00 93.62 79 PRO A O 1
ATOM 577 N N . GLY A 1 80 ? 6.223 -16.791 5.973 1.00 95.06 80 GLY A N 1
ATOM 578 C CA . GLY A 1 80 ? 7.116 -17.650 5.196 1.00 95.06 80 GLY A CA 1
ATOM 579 C C . GLY A 1 80 ? 6.766 -17.771 3.711 1.00 95.06 80 GLY A C 1
ATOM 580 O O . GLY A 1 80 ? 7.651 -18.130 2.932 1.00 95.06 80 GLY A O 1
ATOM 581 N N . ARG A 1 81 ? 5.544 -17.412 3.284 1.00 96.31 81 ARG A N 1
ATOM 582 C CA . ARG A 1 81 ? 5.233 -17.270 1.854 1.00 96.31 81 ARG A CA 1
ATOM 583 C C . ARG A 1 81 ? 6.104 -16.171 1.252 1.00 96.31 81 ARG A C 1
ATOM 585 O O . ARG A 1 81 ? 6.362 -15.156 1.889 1.00 96.31 81 ARG A O 1
ATOM 592 N N . GLU A 1 82 ? 6.596 -16.382 0.037 1.00 96.50 82 GLU A N 1
ATOM 593 C CA . GLU A 1 82 ? 7.509 -15.430 -0.592 1.00 96.50 82 GLU A CA 1
ATOM 594 C C . GLU A 1 82 ? 6.761 -14.285 -1.281 1.00 96.50 82 GLU A C 1
ATOM 596 O O . GLU A 1 82 ? 5.951 -14.508 -2.183 1.00 96.50 82 GLU A O 1
ATOM 601 N N . SER A 1 83 ? 7.120 -13.058 -0.917 1.00 97.06 83 SER A N 1
ATOM 602 C CA . SER A 1 83 ? 6.739 -11.825 -1.605 1.00 97.06 83 SER A CA 1
ATOM 603 C C . SER A 1 83 ? 7.900 -11.259 -2.418 1.00 97.06 83 SER A C 1
ATOM 605 O O . SER A 1 83 ? 9.058 -11.641 -2.237 1.00 97.06 83 SER A O 1
ATOM 607 N N . ILE A 1 84 ? 7.596 -10.345 -3.337 1.00 95.50 84 ILE A N 1
ATOM 608 C CA . ILE A 1 84 ? 8.601 -9.650 -4.147 1.00 95.50 84 ILE A CA 1
ATOM 609 C C . ILE A 1 84 ? 8.924 -8.315 -3.477 1.00 95.50 84 ILE A C 1
ATOM 611 O O . ILE A 1 84 ? 8.027 -7.523 -3.196 1.00 95.50 84 ILE A O 1
ATOM 615 N N . VAL A 1 85 ? 10.207 -8.063 -3.226 1.00 95.62 85 VAL A N 1
ATOM 616 C CA . VAL A 1 85 ? 10.704 -6.823 -2.607 1.00 95.62 85 VAL A CA 1
ATOM 617 C C . VAL A 1 85 ? 11.979 -6.366 -3.310 1.00 95.62 85 VAL A C 1
ATOM 619 O O . VAL A 1 85 ? 12.543 -7.097 -4.124 1.00 95.62 85 VAL A O 1
ATOM 622 N N . ARG A 1 86 ? 12.463 -5.163 -2.998 1.00 93.56 86 ARG A N 1
ATOM 623 C CA . ARG A 1 86 ? 13.737 -4.640 -3.513 1.00 93.56 86 ARG A CA 1
ATOM 624 C C . ARG A 1 86 ? 14.831 -4.787 -2.455 1.00 93.56 86 ARG A C 1
ATOM 626 O O . ARG A 1 86 ? 14.629 -4.387 -1.314 1.00 93.56 86 ARG A O 1
ATOM 633 N N . THR A 1 87 ? 15.995 -5.305 -2.841 1.00 93.44 87 THR A N 1
ATOM 634 C CA . THR A 1 87 ? 17.201 -5.342 -1.982 1.00 93.44 87 THR A CA 1
ATOM 635 C C . THR A 1 87 ? 18.241 -4.320 -2.442 1.00 93.44 87 THR A C 1
ATOM 637 O O . THR A 1 87 ? 18.031 -3.688 -3.469 1.00 93.44 87 THR A O 1
ATOM 640 N N . LEU A 1 88 ? 19.341 -4.119 -1.712 1.00 92.62 88 LEU A N 1
ATOM 641 C CA . LEU A 1 88 ? 20.494 -3.333 -2.160 1.00 92.62 88 LEU A CA 1
ATOM 642 C C . LEU A 1 88 ? 21.625 -4.279 -2.590 1.00 92.62 88 LEU A C 1
ATOM 644 O O . LEU A 1 88 ? 22.148 -5.040 -1.780 1.00 92.62 88 LEU A O 1
ATOM 648 N N . ALA A 1 89 ? 22.012 -4.219 -3.865 1.00 93.75 89 ALA A N 1
ATOM 649 C CA . ALA A 1 89 ? 23.053 -5.075 -4.441 1.00 93.75 89 ALA A CA 1
ATOM 650 C C . ALA A 1 89 ? 24.360 -4.336 -4.774 1.00 93.75 89 ALA A C 1
ATOM 652 O O . ALA A 1 89 ? 25.348 -4.975 -5.134 1.00 93.75 89 ALA A O 1
ATOM 653 N N . GLY A 1 90 ? 24.376 -3.006 -4.658 1.00 92.75 90 GLY A N 1
ATOM 654 C CA . GLY A 1 90 ? 25.554 -2.181 -4.908 1.00 92.75 90 GLY A CA 1
ATOM 655 C C . GLY A 1 90 ? 25.194 -0.785 -5.403 1.00 92.75 90 GLY A C 1
ATOM 656 O O . GLY A 1 90 ? 24.077 -0.311 -5.200 1.00 92.75 90 GLY A O 1
ATOM 657 N N . GLU A 1 91 ? 26.147 -0.155 -6.080 1.00 93.50 91 GLU A N 1
ATOM 658 C CA . GLU A 1 91 ? 26.037 1.182 -6.664 1.00 93.50 91 GLU A CA 1
ATOM 659 C C . GLU A 1 91 ? 26.468 1.128 -8.136 1.00 93.50 91 GLU A C 1
ATOM 661 O O . GLU A 1 91 ? 27.403 0.405 -8.494 1.00 93.50 91 GLU A O 1
ATOM 666 N N . ALA A 1 92 ? 25.750 1.843 -8.997 1.00 89.50 92 ALA A N 1
ATOM 667 C CA . ALA A 1 92 ? 26.067 1.990 -10.409 1.00 89.50 92 ALA A CA 1
ATOM 668 C C . ALA A 1 92 ? 27.162 3.050 -10.621 1.00 89.50 92 ALA A C 1
ATOM 670 O O . ALA A 1 92 ? 27.493 3.823 -9.728 1.00 89.50 92 ALA A O 1
ATOM 671 N N . ALA A 1 93 ? 27.728 3.110 -11.830 1.00 88.00 93 ALA A N 1
ATOM 672 C CA . ALA A 1 93 ? 28.820 4.037 -12.149 1.00 88.00 93 ALA A CA 1
ATOM 673 C C . ALA A 1 93 ? 28.436 5.526 -12.026 1.00 88.00 93 ALA A C 1
ATOM 675 O O . ALA A 1 93 ? 29.313 6.373 -11.876 1.00 88.00 93 ALA A O 1
ATOM 676 N N . ASP A 1 94 ? 27.142 5.842 -12.097 1.00 83.62 94 ASP A N 1
ATOM 677 C CA . ASP A 1 94 ? 26.587 7.186 -11.911 1.00 83.62 94 ASP A CA 1
ATOM 678 C C . ASP A 1 94 ? 26.272 7.516 -10.437 1.00 83.62 94 ASP A C 1
ATOM 680 O O . ASP A 1 94 ? 25.700 8.567 -10.151 1.00 83.62 94 ASP A O 1
ATOM 684 N N . GLY A 1 95 ? 26.634 6.632 -9.502 1.00 89.31 95 GLY A N 1
ATOM 685 C CA . GLY A 1 95 ? 26.415 6.799 -8.067 1.00 89.31 95 GLY A CA 1
ATOM 686 C C . GLY A 1 95 ? 25.027 6.378 -7.578 1.00 89.31 95 GLY A C 1
ATOM 687 O O . GLY A 1 95 ? 24.729 6.506 -6.390 1.00 89.31 95 GLY A O 1
ATOM 688 N N . LYS A 1 96 ? 24.142 5.886 -8.456 1.00 89.00 96 LYS A N 1
ATOM 689 C CA . LYS A 1 96 ? 22.801 5.453 -8.040 1.00 89.00 96 LYS A CA 1
ATOM 690 C C . LYS A 1 96 ? 22.820 4.040 -7.450 1.00 89.00 96 LYS A C 1
ATOM 692 O O . LYS A 1 96 ? 23.486 3.158 -7.996 1.00 89.00 96 LYS A O 1
ATOM 697 N N . PRO A 1 97 ? 22.031 3.759 -6.398 1.00 92.19 97 PRO A N 1
ATOM 698 C CA . PRO A 1 97 ? 21.872 2.407 -5.877 1.00 92.19 97 PRO A CA 1
ATOM 699 C C . PRO A 1 97 ? 21.353 1.419 -6.931 1.00 92.19 97 PRO A C 1
ATOM 701 O O . PRO A 1 97 ? 20.443 1.726 -7.703 1.00 92.19 97 PRO A O 1
ATOM 704 N N . ILE A 1 98 ? 21.876 0.195 -6.902 1.00 92.62 98 ILE A N 1
ATOM 705 C CA . ILE A 1 98 ? 21.361 -0.945 -7.663 1.00 92.62 98 ILE A CA 1
ATOM 706 C C . ILE A 1 98 ? 20.493 -1.778 -6.726 1.00 92.62 98 ILE A C 1
ATOM 708 O O . ILE A 1 98 ? 20.979 -2.393 -5.775 1.00 92.62 98 ILE A O 1
ATOM 712 N N . ARG A 1 99 ? 19.194 -1.792 -7.006 1.00 93.12 99 ARG A N 1
ATOM 713 C CA . ARG A 1 99 ? 18.148 -2.442 -6.229 1.00 93.12 99 ARG A CA 1
ATOM 714 C C . ARG A 1 99 ? 17.356 -3.467 -7.049 1.00 93.12 99 ARG A C 1
ATOM 716 O O . ARG A 1 99 ? 16.248 -3.163 -7.497 1.00 93.12 99 ARG A O 1
ATOM 723 N N . PRO A 1 100 ? 17.880 -4.683 -7.281 1.00 92.94 100 PRO A N 1
ATOM 724 C CA . PRO A 1 100 ? 17.135 -5.727 -7.978 1.00 92.94 100 PRO A CA 1
ATOM 725 C C . PRO A 1 100 ? 15.948 -6.210 -7.133 1.00 92.94 100 PRO A C 1
ATOM 727 O O . PRO A 1 100 ? 15.887 -5.978 -5.919 1.00 92.94 100 PRO A O 1
ATOM 730 N N . PHE A 1 101 ? 15.011 -6.912 -7.773 1.00 94.00 101 PHE A N 1
ATOM 731 C CA . PHE A 1 101 ? 13.992 -7.636 -7.023 1.00 94.00 101 PHE A CA 1
ATOM 732 C C . PHE A 1 101 ? 14.586 -8.882 -6.376 1.00 94.00 101 PHE A C 1
ATOM 734 O O . PHE A 1 101 ? 15.478 -9.524 -6.928 1.00 94.00 101 PHE A O 1
ATOM 741 N N . ILE A 1 102 ? 14.045 -9.248 -5.224 1.00 96.00 102 ILE A N 1
ATOM 742 C CA . ILE A 1 102 ? 14.374 -10.464 -4.492 1.00 96.00 102 ILE A CA 1
ATOM 743 C C . ILE A 1 102 ? 13.093 -11.058 -3.903 1.00 96.00 102 ILE A C 1
ATOM 745 O O . ILE A 1 102 ? 12.161 -10.333 -3.547 1.00 96.00 102 ILE A O 1
ATOM 749 N N . ARG A 1 103 ? 13.041 -12.386 -3.813 1.00 97.44 103 ARG A N 1
ATOM 750 C CA . ARG A 1 103 ? 12.024 -13.117 -3.061 1.00 97.44 103 ARG A CA 1
ATOM 751 C C . ARG A 1 103 ? 12.322 -12.978 -1.576 1.00 97.44 103 ARG A C 1
ATOM 753 O O . ARG A 1 103 ? 13.435 -13.254 -1.133 1.00 97.44 103 ARG A O 1
ATOM 760 N N . TRP A 1 104 ? 11.329 -12.559 -0.810 1.00 96.94 104 TRP A N 1
ATOM 761 C CA . TRP A 1 104 ? 11.447 -12.343 0.623 1.00 96.94 104 TRP A CA 1
ATOM 762 C C . TRP A 1 104 ? 10.346 -13.102 1.364 1.00 96.94 104 TRP A C 1
ATOM 764 O O . TRP A 1 104 ? 9.177 -12.941 1.014 1.00 96.94 104 TRP A O 1
ATOM 774 N N . PRO A 1 105 ? 10.690 -13.941 2.356 1.00 96.50 105 PRO A N 1
ATOM 775 C CA . PRO A 1 105 ? 9.697 -14.665 3.135 1.00 96.50 105 PRO A CA 1
ATOM 776 C C . PRO A 1 105 ? 8.942 -13.695 4.046 1.00 96.50 105 PRO A C 1
ATOM 778 O O . PRO A 1 105 ? 9.549 -12.988 4.853 1.00 96.50 105 PRO A O 1
ATOM 781 N N . ASN A 1 106 ? 7.616 -13.693 3.940 1.00 96.19 106 ASN A N 1
ATOM 782 C CA . ASN A 1 106 ? 6.755 -12.825 4.727 1.00 96.19 106 ASN A CA 1
ATOM 783 C C . ASN A 1 106 ? 6.976 -13.031 6.221 1.00 96.19 106 ASN A C 1
ATOM 785 O O . ASN A 1 106 ? 7.011 -14.160 6.718 1.00 96.19 106 ASN A O 1
ATOM 789 N N . ARG A 1 107 ? 7.079 -11.922 6.951 1.00 94.19 107 ARG A N 1
ATOM 790 C CA . ARG A 1 107 ? 7.083 -11.937 8.412 1.00 94.19 107 ARG A CA 1
ATOM 791 C C . ARG A 1 107 ? 5.670 -11.839 8.947 1.00 94.19 107 ARG A C 1
ATOM 793 O O . ARG A 1 107 ? 4.817 -11.173 8.372 1.00 94.19 107 ARG A O 1
ATOM 800 N N . GLU A 1 108 ? 5.461 -12.457 10.099 1.00 96.38 108 GLU A N 1
ATOM 801 C CA . GLU A 1 108 ? 4.216 -12.322 10.839 1.00 96.38 108 GLU A CA 1
ATOM 802 C C . GLU A 1 108 ? 3.940 -10.844 11.161 1.00 96.38 108 GLU A C 1
ATOM 804 O O . GLU A 1 108 ? 4.816 -10.144 11.667 1.00 96.38 108 GLU A O 1
ATOM 809 N N . ALA A 1 109 ? 2.733 -10.359 10.868 1.00 97.50 109 ALA A N 1
ATOM 810 C CA . ALA A 1 109 ? 2.290 -9.010 11.222 1.00 97.50 109 ALA A CA 1
ATOM 811 C C . ALA A 1 109 ? 1.570 -9.003 12.578 1.00 97.50 109 ALA A C 1
ATOM 813 O O . ALA A 1 109 ? 0.923 -9.982 12.946 1.00 97.50 109 ALA A O 1
ATOM 814 N N . ASN A 1 110 ? 1.623 -7.898 13.318 1.00 98.69 110 ASN A N 1
ATOM 815 C CA . ASN A 1 110 ? 0.744 -7.656 14.464 1.00 98.69 110 ASN A CA 1
ATOM 816 C C . ASN A 1 110 ? -0.576 -7.024 14.028 1.00 98.69 110 ASN A C 1
ATOM 818 O O . ASN A 1 110 ? -1.622 -7.416 14.537 1.00 98.69 110 ASN A O 1
ATOM 822 N N . VAL A 1 111 ? -0.525 -6.067 13.098 1.00 98.81 111 VAL A N 1
ATOM 823 C CA . VAL A 1 111 ? -1.679 -5.260 12.684 1.00 98.81 111 VAL A CA 1
ATOM 824 C C . VAL A 1 111 ? -1.702 -5.093 11.171 1.00 98.81 111 VAL A C 1
ATOM 826 O O . VAL A 1 111 ? -0.661 -4.852 10.564 1.00 98.81 111 VAL A O 1
ATOM 829 N N . VAL A 1 112 ? -2.892 -5.167 10.580 1.00 98.81 112 VAL A N 1
ATOM 830 C CA . VAL A 1 112 ? -3.167 -4.692 9.220 1.00 98.81 112 VAL A CA 1
ATOM 831 C C . VAL A 1 112 ? -3.826 -3.323 9.302 1.00 98.81 112 VAL A C 1
ATOM 833 O O . VAL A 1 112 ? -4.811 -3.152 10.020 1.00 98.81 112 VAL A O 1
ATOM 836 N N . VAL A 1 113 ? -3.304 -2.358 8.553 1.00 98.50 113 VAL A N 1
ATOM 837 C CA . VAL A 1 113 ? -3.932 -1.052 8.337 1.00 98.50 113 VAL A CA 1
ATOM 838 C C . VAL A 1 113 ? -4.406 -0.998 6.891 1.00 98.50 113 VAL A C 1
ATOM 840 O O . VAL A 1 113 ? -3.593 -1.128 5.981 1.00 98.50 113 VAL A O 1
ATOM 843 N N . THR A 1 114 ? -5.705 -0.806 6.677 1.00 97.12 114 THR A N 1
ATOM 844 C CA . THR A 1 114 ? -6.314 -0.714 5.342 1.00 97.12 114 THR A CA 1
ATOM 845 C C . THR A 1 114 ? -7.275 0.465 5.272 1.00 97.12 114 THR A C 1
ATOM 847 O O . THR A 1 114 ? -7.783 0.955 6.286 1.00 97.12 114 THR A O 1
ATOM 850 N N . PHE A 1 115 ? -7.507 0.956 4.066 1.00 94.38 115 PHE A N 1
ATOM 851 C CA . PHE A 1 115 ? -8.358 2.103 3.811 1.00 94.38 115 PHE A CA 1
ATOM 852 C C . PHE A 1 115 ? -8.869 2.047 2.375 1.00 94.38 115 PHE A C 1
ATOM 854 O O . PHE A 1 115 ? -8.215 1.505 1.488 1.00 94.38 115 PHE A O 1
ATOM 861 N N . GLN A 1 116 ? -10.045 2.618 2.136 1.00 92.38 116 GLN A N 1
ATOM 862 C CA . GLN A 1 116 ? -10.541 2.857 0.784 1.00 92.38 116 GLN A CA 1
ATOM 863 C C . GLN A 1 116 ? -11.302 4.175 0.754 1.00 92.38 116 GLN A C 1
ATOM 865 O O . GLN A 1 116 ? -12.060 4.471 1.669 1.00 92.38 116 GLN A O 1
ATOM 870 N N . ALA A 1 117 ? -11.144 4.925 -0.333 1.00 87.81 117 ALA A N 1
ATOM 871 C CA . ALA A 1 117 ? -11.877 6.164 -0.588 1.00 87.81 117 ALA A CA 1
ATOM 872 C C . ALA A 1 117 ? -12.790 6.081 -1.830 1.00 87.81 117 ALA A C 1
ATOM 874 O O . ALA A 1 117 ? -13.554 7.002 -2.099 1.00 87.81 117 ALA A O 1
ATOM 875 N N . ASP A 1 118 ? -12.716 5.001 -2.616 1.00 87.38 118 ASP A N 1
ATOM 876 C CA . ASP A 1 118 ? -13.453 4.863 -3.877 1.00 87.38 118 ASP A CA 1
ATOM 877 C C . ASP A 1 118 ? -14.337 3.610 -3.866 1.00 87.38 118 ASP A C 1
ATOM 879 O O . ASP A 1 118 ? -13.879 2.512 -3.549 1.00 87.38 118 ASP A O 1
ATOM 883 N N . GLY A 1 119 ? -15.601 3.766 -4.256 1.00 87.06 119 GLY A N 1
ATOM 884 C CA . GLY A 1 119 ? -16.537 2.665 -4.466 1.00 87.06 119 GLY A CA 1
ATOM 885 C C . GLY A 1 119 ? -16.170 1.734 -5.630 1.00 87.06 119 GLY A C 1
ATOM 886 O O . GLY A 1 119 ? -16.744 0.655 -5.729 1.00 87.06 119 GLY A O 1
ATOM 887 N N . LYS A 1 120 ? -15.234 2.128 -6.501 1.00 84.94 120 LYS A N 1
ATOM 888 C CA . LYS A 1 120 ? -14.666 1.310 -7.590 1.00 84.94 120 LYS A CA 1
ATOM 889 C C . LYS A 1 120 ? -13.327 0.656 -7.240 1.00 84.94 120 LYS A C 1
ATOM 891 O O . LYS A 1 120 ? -12.720 0.034 -8.110 1.00 84.94 120 LYS A O 1
ATOM 896 N N . ALA A 1 121 ? -12.850 0.823 -6.008 1.00 87.75 121 ALA A N 1
ATOM 897 C CA . ALA A 1 121 ? -11.634 0.169 -5.552 1.00 87.75 121 ALA A CA 1
ATOM 898 C C . ALA A 1 121 ? -11.724 -1.365 -5.704 1.00 87.75 121 ALA A C 1
ATOM 900 O O . ALA A 1 121 ? -12.833 -1.899 -5.813 1.00 87.75 121 ALA A O 1
ATOM 901 N N . PRO A 1 122 ? -10.598 -2.102 -5.732 1.00 89.44 122 PRO A N 1
ATOM 902 C CA . PRO A 1 122 ? -10.626 -3.547 -5.854 1.00 89.44 122 PRO A CA 1
ATOM 903 C C . PRO A 1 122 ? -11.400 -4.159 -4.697 1.00 89.44 122 PRO A C 1
ATOM 905 O O . PRO A 1 122 ? -11.384 -3.666 -3.561 1.00 89.44 122 PRO A O 1
ATOM 908 N N . ALA A 1 123 ? -12.105 -5.237 -5.011 1.00 92.06 123 ALA A N 1
ATOM 909 C CA . ALA A 1 123 ? -12.812 -5.988 -4.002 1.00 92.06 123 ALA A CA 1
ATOM 910 C C . ALA A 1 123 ? -11.821 -6.767 -3.139 1.00 92.06 123 ALA A C 1
ATOM 912 O O . ALA A 1 123 ? -10.853 -7.312 -3.658 1.00 92.06 123 ALA A O 1
ATOM 913 N N . TYR A 1 124 ? -12.121 -6.880 -1.848 1.00 94.81 124 TYR A N 1
ATOM 914 C CA . TYR A 1 124 ? -11.479 -7.878 -1.003 1.00 94.81 124 TYR A CA 1
ATOM 915 C C . TYR A 1 124 ? -11.965 -9.254 -1.462 1.00 94.81 124 TYR A C 1
ATOM 917 O O . TYR A 1 124 ? -13.155 -9.567 -1.328 1.00 94.81 124 TYR A O 1
ATOM 925 N N . ALA A 1 125 ? -11.080 -10.067 -2.042 1.00 93.88 125 ALA A N 1
ATOM 926 C CA . ALA A 1 125 ? -11.453 -11.398 -2.499 1.00 93.88 125 ALA A CA 1
ATOM 927 C C . ALA A 1 125 ? -11.924 -12.272 -1.324 1.00 93.88 125 ALA A C 1
ATOM 929 O O . ALA A 1 125 ? -11.586 -12.045 -0.161 1.00 93.88 125 ALA A O 1
ATOM 930 N N . ALA A 1 126 ? -12.696 -13.322 -1.616 1.00 95.31 126 ALA A N 1
ATOM 931 C CA . ALA A 1 126 ? -13.186 -14.223 -0.572 1.00 95.31 126 ALA A CA 1
ATOM 932 C C . ALA A 1 126 ? -12.040 -14.886 0.219 1.00 95.31 126 ALA A C 1
ATOM 934 O O . ALA A 1 126 ? -12.168 -15.076 1.428 1.00 95.31 126 ALA A O 1
ATOM 935 N N . THR A 1 127 ? -10.924 -15.205 -0.447 1.00 95.50 127 THR A N 1
ATOM 936 C CA . THR A 1 127 ? -9.715 -15.735 0.200 1.00 95.50 127 THR A CA 1
ATOM 937 C C . THR A 1 127 ? -9.050 -14.684 1.082 1.00 95.50 127 THR A C 1
ATOM 939 O O . THR A 1 127 ? -8.751 -14.977 2.233 1.00 95.50 127 THR A O 1
ATOM 942 N N . GLU A 1 128 ? -8.918 -13.442 0.612 1.00 97.25 128 GLU A N 1
ATOM 943 C CA . GLU A 1 128 ? -8.377 -12.324 1.398 1.00 97.25 128 GLU A CA 1
ATOM 944 C C . GLU A 1 128 ? -9.198 -12.051 2.660 1.00 97.25 128 GLU A C 1
ATOM 946 O O . GLU A 1 128 ? -8.641 -11.947 3.753 1.00 97.25 128 GLU A O 1
ATOM 951 N N . LEU A 1 129 ? -10.529 -12.001 2.538 1.00 97.44 129 LEU A N 1
ATOM 952 C CA . LEU A 1 129 ? -11.421 -11.837 3.686 1.00 97.44 129 LEU A CA 1
ATOM 953 C C . LEU A 1 129 ? -11.308 -13.009 4.665 1.00 97.44 129 LEU A C 1
ATOM 955 O O . LEU A 1 129 ? -11.332 -12.787 5.875 1.00 97.44 129 LEU A O 1
ATOM 959 N N . ALA A 1 130 ? -11.189 -14.246 4.177 1.00 97.50 130 ALA A N 1
ATOM 960 C CA . ALA A 1 130 ? -11.006 -15.415 5.033 1.00 97.50 130 ALA A CA 1
ATOM 961 C C . ALA A 1 130 ? -9.677 -15.338 5.801 1.00 97.50 130 ALA A C 1
ATOM 963 O O . ALA A 1 130 ? -9.689 -15.425 7.031 1.00 97.50 130 ALA A O 1
ATOM 964 N N . SER A 1 131 ? -8.571 -15.081 5.096 1.00 97.94 131 SER A N 1
ATOM 965 C CA . SER A 1 131 ? -7.229 -14.944 5.674 1.00 97.94 131 SER A CA 1
ATOM 966 C C . SER A 1 131 ? -7.165 -13.808 6.695 1.00 97.94 131 SER A C 1
ATOM 968 O O . SER A 1 131 ? -6.644 -13.989 7.794 1.00 97.94 131 SER A O 1
ATOM 970 N N . LEU A 1 132 ? -7.759 -12.648 6.393 1.00 98.44 132 LEU A N 1
ATOM 971 C CA . LEU A 1 132 ? -7.787 -11.513 7.315 1.00 98.44 132 LEU A CA 1
ATOM 972 C C . LEU A 1 132 ? -8.642 -11.793 8.559 1.00 98.44 132 LEU A C 1
ATOM 974 O O . LEU A 1 132 ? -8.251 -11.449 9.675 1.00 98.44 132 LEU A O 1
ATOM 978 N N . ARG A 1 133 ? -9.803 -12.438 8.402 1.00 98.31 133 ARG A N 1
ATOM 979 C CA . ARG A 1 133 ? -10.637 -12.843 9.544 1.00 98.31 133 ARG A CA 1
ATOM 980 C C . ARG A 1 133 ? -9.925 -13.843 10.438 1.00 98.31 133 ARG A C 1
ATOM 982 O O . ARG A 1 133 ? -10.024 -13.721 11.657 1.00 98.31 133 ARG A O 1
ATOM 989 N N . GLU A 1 134 ? -9.250 -14.826 9.850 1.00 98.31 134 GLU A N 1
ATOM 990 C CA . GLU A 1 134 ? -8.469 -15.813 10.589 1.00 98.31 134 GLU A CA 1
ATOM 991 C C . GLU A 1 134 ? -7.316 -15.142 11.338 1.00 98.31 134 GLU A C 1
ATOM 993 O O . GLU A 1 134 ? -7.185 -15.332 12.548 1.00 98.31 134 GLU A O 1
ATOM 998 N N . PHE A 1 135 ? -6.562 -14.278 10.657 1.00 98.62 135 PHE A N 1
ATOM 999 C CA . PHE A 1 135 ? -5.499 -13.474 11.250 1.00 98.62 135 PHE A CA 1
ATOM 1000 C C . PHE A 1 135 ? -5.977 -12.703 12.490 1.00 98.62 135 PHE A C 1
ATOM 1002 O O . PHE A 1 135 ? -5.375 -12.816 13.563 1.00 98.62 135 PHE A O 1
ATOM 1009 N N . VAL A 1 136 ? -7.093 -11.971 12.384 1.00 98.69 136 VAL A N 1
ATOM 1010 C CA . VAL A 1 136 ? -7.664 -11.239 13.525 1.00 98.69 136 VAL A CA 1
ATOM 1011 C C . VAL A 1 136 ? -8.157 -12.213 14.598 1.00 98.69 136 VAL A C 1
ATOM 1013 O O . VAL A 1 136 ? -7.817 -12.064 15.768 1.00 98.69 136 VAL A O 1
ATOM 1016 N N . ALA A 1 137 ? -8.890 -13.268 14.236 1.00 98.25 137 ALA A N 1
ATOM 1017 C CA . ALA A 1 137 ? -9.396 -14.243 15.205 1.00 98.25 137 ALA A CA 1
ATOM 1018 C C . ALA A 1 137 ? -8.277 -14.906 16.033 1.00 98.25 137 ALA A C 1
ATOM 1020 O O . ALA A 1 137 ? -8.496 -15.245 17.201 1.00 98.25 137 ALA A O 1
ATOM 1021 N N . GLN A 1 138 ? -7.080 -15.054 15.458 1.00 98.06 138 GLN A N 1
ATOM 1022 C CA . GLN A 1 138 ? -5.907 -15.643 16.104 1.00 98.06 138 GLN A CA 1
ATOM 1023 C C . GLN A 1 138 ? -5.082 -14.663 16.957 1.00 98.06 138 GLN A C 1
ATOM 1025 O O . GLN A 1 138 ? -4.170 -15.109 17.652 1.00 98.06 138 GLN A O 1
ATOM 1030 N N . GLY A 1 139 ? -5.421 -13.371 16.987 1.00 98.31 139 GLY A N 1
ATOM 1031 C CA . GLY A 1 139 ? -4.736 -12.369 17.818 1.00 98.31 139 GLY A CA 1
ATOM 1032 C C . GLY A 1 139 ? -4.206 -11.162 17.049 1.00 98.31 139 GLY A C 1
ATOM 1033 O O . GLY A 1 139 ? -3.697 -10.235 17.672 1.00 98.31 139 GLY A O 1
ATOM 1034 N N . GLY A 1 140 ? -4.311 -11.158 15.719 1.00 98.69 140 GLY A N 1
ATOM 1035 C CA . GLY A 1 140 ? -3.968 -10.006 14.892 1.00 98.69 140 GLY A CA 1
ATOM 1036 C C . GLY A 1 140 ? -4.908 -8.813 15.098 1.00 98.69 140 GLY A C 1
ATOM 1037 O O . GLY A 1 140 ? -6.052 -8.954 15.538 1.00 98.69 140 GLY A O 1
ATOM 1038 N N . GLY A 1 141 ? -4.416 -7.624 14.770 1.00 98.81 141 GLY A N 1
ATOM 1039 C CA . GLY A 1 141 ? -5.174 -6.379 14.788 1.00 98.81 141 GLY A CA 1
ATOM 1040 C C . GLY A 1 141 ? -5.592 -5.925 13.392 1.00 98.81 141 GLY A C 1
ATOM 1041 O O . GLY A 1 141 ? -4.857 -6.119 12.428 1.00 98.81 141 GLY A O 1
ATOM 1042 N N . LEU A 1 142 ? -6.737 -5.263 13.277 1.00 98.88 142 LEU A N 1
ATOM 1043 C CA . LEU A 1 142 ? -7.172 -4.603 12.046 1.00 98.88 142 LEU A CA 1
ATOM 1044 C C . LEU A 1 142 ? -7.563 -3.154 12.340 1.00 98.88 142 LEU A C 1
ATOM 1046 O O . LEU A 1 142 ? -8.384 -2.909 13.220 1.00 98.88 142 LEU A O 1
ATOM 1050 N N . VAL A 1 143 ? -7.015 -2.210 11.579 1.00 98.81 143 VAL A N 1
ATOM 1051 C CA . VAL A 1 143 ? -7.430 -0.802 11.571 1.00 98.81 143 VAL A CA 1
ATOM 1052 C C . VAL A 1 143 ? -7.956 -0.464 10.179 1.00 98.81 143 VAL A C 1
ATOM 1054 O O . VAL A 1 143 ? -7.256 -0.667 9.186 1.00 98.81 143 VAL A O 1
ATOM 1057 N N . VAL A 1 144 ? -9.188 0.040 10.106 1.00 98.44 144 VAL A N 1
ATOM 1058 C CA . VAL A 1 144 ? -9.872 0.375 8.849 1.00 98.44 144 VAL A CA 1
ATOM 1059 C C . VAL A 1 144 ? -10.222 1.857 8.812 1.00 98.44 144 VAL A C 1
ATOM 1061 O O . VAL A 1 144 ? -10.889 2.342 9.728 1.00 98.44 144 VAL A O 1
ATOM 1064 N N . PHE A 1 145 ? -9.853 2.550 7.733 1.00 96.31 145 PHE A N 1
ATOM 1065 C CA . PHE A 1 145 ? -10.288 3.927 7.472 1.00 96.31 145 PHE A CA 1
ATOM 1066 C C . PHE A 1 145 ? -11.268 4.012 6.296 1.00 96.31 145 PHE A C 1
ATOM 1068 O O . PHE A 1 145 ? -10.980 3.548 5.192 1.00 96.31 145 PHE A O 1
ATOM 1075 N N . ALA A 1 146 ? -12.428 4.625 6.531 1.00 93.81 146 ALA A N 1
ATOM 1076 C CA . ALA A 1 146 ? -13.524 4.715 5.566 1.00 93.81 146 ALA A CA 1
ATOM 1077 C C . ALA A 1 146 ? -13.562 6.056 4.819 1.00 93.81 146 ALA A C 1
ATOM 1079 O O . ALA A 1 146 ? -14.528 6.782 4.933 1.00 93.81 146 ALA A O 1
ATOM 1080 N N . ASP A 1 147 ? -12.540 6.409 4.047 1.00 87.19 147 ASP A N 1
ATOM 1081 C CA . ASP A 1 147 ? -12.347 7.781 3.563 1.00 87.19 147 ASP A CA 1
ATOM 1082 C C . ASP A 1 147 ? -13.511 8.464 2.807 1.00 87.19 147 ASP A C 1
ATOM 1084 O O . ASP A 1 147 ? -14.285 7.877 2.045 1.00 87.19 147 ASP A O 1
ATOM 1088 N N . ILE A 1 148 ? -13.557 9.787 2.993 1.00 85.69 148 ILE A N 1
ATOM 1089 C CA . ILE A 1 148 ? -14.590 10.716 2.526 1.00 85.69 148 ILE A CA 1
ATOM 1090 C C . ILE A 1 148 ? -13.961 11.839 1.685 1.00 85.69 148 ILE A C 1
ATOM 1092 O O . ILE A 1 148 ? -12.783 12.164 1.847 1.00 85.69 148 ILE A O 1
ATOM 1096 N N . ASN A 1 149 ? -14.728 12.470 0.789 1.00 83.44 149 ASN A N 1
ATOM 1097 C CA . ASN A 1 149 ? -14.251 13.663 0.076 1.00 83.44 149 ASN A CA 1
ATOM 1098 C C . ASN A 1 149 ? -14.590 14.964 0.823 1.00 83.44 149 ASN A C 1
ATOM 1100 O O . ASN A 1 149 ? -15.436 15.000 1.713 1.00 83.44 149 ASN A O 1
ATOM 1104 N N . ALA A 1 150 ? -13.993 16.075 0.379 1.00 77.50 150 ALA A N 1
ATOM 1105 C CA . ALA A 1 150 ? -14.207 17.407 0.957 1.00 77.50 150 ALA A CA 1
ATOM 1106 C C . ALA A 1 150 ? -15.667 17.914 0.910 1.00 77.50 150 ALA A C 1
ATOM 1108 O O . ALA A 1 150 ? -15.990 18.906 1.555 1.00 77.50 150 ALA A O 1
ATOM 1109 N N . LYS A 1 151 ? -16.553 17.263 0.143 1.00 81.75 151 LYS A N 1
ATOM 1110 C CA . LYS A 1 151 ? -17.987 17.587 0.060 1.00 81.75 151 LYS A CA 1
ATOM 1111 C C . LYS A 1 151 ? -18.848 16.723 0.989 1.00 81.75 151 LYS A C 1
ATOM 1113 O O . LYS A 1 151 ? -20.069 16.788 0.893 1.00 81.75 151 LYS A O 1
ATOM 1118 N N . GLY A 1 152 ? -18.237 15.887 1.824 1.00 81.50 152 GLY A N 1
ATOM 1119 C CA . GLY A 1 152 ? -18.956 14.974 2.708 1.00 81.50 152 GLY A CA 1
ATOM 1120 C C . GLY A 1 152 ? -19.535 13.745 2.009 1.00 81.50 152 GLY A C 1
ATOM 1121 O O . GLY A 1 152 ? -20.466 13.117 2.503 1.00 81.50 152 GLY A O 1
ATOM 1122 N N . ARG A 1 153 ? -19.022 13.377 0.830 1.00 85.94 153 ARG A N 1
ATOM 1123 C CA . ARG A 1 153 ? -19.479 12.165 0.141 1.00 85.94 153 ARG A CA 1
ATOM 1124 C C . ARG A 1 153 ? -18.747 10.938 0.666 1.00 85.94 153 ARG A C 1
ATOM 1126 O O . ARG A 1 153 ? -17.518 10.922 0.642 1.00 85.94 153 ARG A O 1
ATOM 1133 N N . CYS A 1 154 ? -19.516 9.928 1.062 1.00 87.19 154 CYS A N 1
ATOM 1134 C CA . CYS A 1 154 ? -19.054 8.642 1.571 1.00 87.19 154 CYS A CA 1
ATOM 1135 C C . CYS A 1 154 ? -19.541 7.511 0.635 1.00 87.19 154 CYS A C 1
ATOM 1137 O O . CYS A 1 154 ? -20.757 7.320 0.518 1.00 87.19 154 CYS A O 1
ATOM 1139 N N . PRO A 1 155 ? -18.660 6.775 -0.069 1.00 90.06 155 PRO A N 1
ATOM 1140 C CA . PRO A 1 155 ? -17.215 6.999 -0.218 1.00 90.06 155 PRO A CA 1
ATOM 1141 C C . PRO A 1 155 ? -16.874 8.323 -0.923 1.00 90.06 155 PRO A C 1
ATOM 1143 O O . PRO A 1 155 ? -17.731 8.940 -1.570 1.00 90.06 155 PRO A O 1
ATOM 1146 N N . ALA A 1 156 ? -15.607 8.739 -0.833 1.00 87.00 156 ALA A N 1
ATOM 1147 C CA . ALA A 1 156 ? -15.094 9.945 -1.486 1.00 87.00 156 ALA A CA 1
ATOM 1148 C C . ALA A 1 156 ? -15.395 9.978 -3.001 1.00 87.00 156 ALA A C 1
ATOM 1150 O O . ALA A 1 156 ? -15.806 11.020 -3.535 1.00 87.00 156 ALA A O 1
ATOM 1151 N N . TRP A 1 157 ? -15.278 8.829 -3.671 1.00 85.88 157 TRP A N 1
ATOM 1152 C CA . TRP A 1 157 ? -15.592 8.623 -5.090 1.00 85.88 157 TRP A CA 1
ATOM 1153 C C . TRP A 1 157 ? -16.387 7.330 -5.316 1.00 85.88 157 TRP A C 1
ATOM 1155 O O . TRP A 1 157 ? -16.431 6.461 -4.455 1.00 85.88 157 TRP A O 1
ATOM 1165 N N . GLY A 1 158 ? -17.049 7.200 -6.468 1.00 85.81 158 GLY A N 1
ATOM 1166 C CA . GLY A 1 158 ? -17.833 6.001 -6.796 1.00 85.81 158 GLY A CA 1
ATOM 1167 C C . GLY A 1 158 ? -19.223 5.950 -6.149 1.00 85.81 158 GLY A C 1
ATOM 1168 O O . GLY A 1 158 ? -19.800 6.989 -5.810 1.00 85.81 158 GLY A O 1
ATOM 1169 N N . ASP A 1 159 ? -19.800 4.750 -6.061 1.00 87.69 159 ASP A N 1
ATOM 1170 C CA . ASP A 1 159 ? -21.119 4.502 -5.470 1.00 87.69 159 ASP A CA 1
ATOM 1171 C C . ASP A 1 159 ? -21.006 3.779 -4.122 1.00 87.69 159 ASP A C 1
ATOM 1173 O O . ASP A 1 159 ? -20.166 2.901 -3.939 1.00 87.69 159 ASP A O 1
ATOM 1177 N N . TYR A 1 160 ? -21.888 4.135 -3.189 1.00 90.25 160 TYR A N 1
ATOM 1178 C CA . TYR A 1 160 ? -21.905 3.568 -1.844 1.00 90.25 160 TYR A CA 1
ATOM 1179 C C . TYR A 1 160 ? -22.348 2.097 -1.824 1.00 90.25 160 TYR A C 1
ATOM 1181 O O . TYR A 1 160 ? -21.809 1.307 -1.050 1.00 90.25 160 TYR A O 1
ATOM 1189 N N . ALA A 1 161 ? -23.311 1.691 -2.661 1.00 89.88 161 ALA A N 1
ATOM 1190 C CA . ALA A 1 161 ? -23.811 0.317 -2.637 1.00 89.88 161 ALA A CA 1
ATOM 1191 C C . ALA A 1 161 ? -22.749 -0.680 -3.125 1.00 89.88 161 ALA A C 1
ATOM 1193 O O . ALA A 1 161 ? -22.650 -1.774 -2.569 1.00 89.88 161 ALA A O 1
ATOM 1194 N N . GLY A 1 162 ? -21.939 -0.276 -4.109 1.00 86.31 162 GLY A N 1
ATOM 1195 C CA . GLY A 1 162 ? -20.838 -1.069 -4.661 1.00 86.31 162 GLY A CA 1
ATOM 1196 C C . GLY A 1 162 ? -19.526 -1.027 -3.872 1.00 86.31 162 GLY A C 1
ATOM 1197 O O . GLY A 1 162 ? -18.598 -1.733 -4.245 1.00 86.31 162 GLY A O 1
ATOM 1198 N N . TRP A 1 163 ? -19.429 -0.232 -2.802 1.00 93.12 163 TRP A N 1
ATOM 1199 C CA . TRP A 1 163 ? -18.159 0.027 -2.122 1.00 93.12 163 TRP A CA 1
ATOM 1200 C C . TRP A 1 163 ? -17.609 -1.202 -1.373 1.00 93.12 163 TRP A C 1
ATOM 1202 O O . TRP A 1 163 ? -18.224 -1.629 -0.385 1.00 93.12 163 TRP A O 1
ATOM 1212 N N . PRO A 1 164 ? -16.445 -1.762 -1.772 1.00 94.12 164 PRO A N 1
ATOM 1213 C CA . PRO A 1 164 ? -15.958 -3.012 -1.188 1.00 94.12 164 PRO A CA 1
ATOM 1214 C C . PRO A 1 164 ? -15.607 -2.943 0.295 1.00 94.12 164 PRO A C 1
ATOM 1216 O O . PRO A 1 164 ? -15.789 -3.933 1.004 1.00 94.12 164 PRO A O 1
ATOM 1219 N N . LEU A 1 165 ? -15.194 -1.779 0.800 1.00 96.25 165 LEU A N 1
ATOM 1220 C CA . LEU A 1 165 ? -14.907 -1.586 2.221 1.00 96.25 165 LEU A CA 1
ATOM 1221 C C . LEU A 1 165 ? -16.097 -1.943 3.116 1.00 96.25 165 LEU A C 1
ATOM 1223 O O . LEU A 1 165 ? -15.913 -2.436 4.227 1.00 96.25 165 LEU A O 1
ATOM 1227 N N . ARG A 1 166 ? -17.332 -1.771 2.624 1.00 95.94 166 ARG A N 1
ATOM 1228 C CA . ARG A 1 166 ? -18.535 -2.187 3.357 1.00 95.94 166 ARG A CA 1
ATOM 1229 C C . ARG A 1 166 ? -18.567 -3.693 3.589 1.00 95.94 166 ARG A C 1
ATOM 1231 O O . ARG A 1 166 ? -19.012 -4.115 4.648 1.00 95.94 166 ARG A O 1
ATOM 1238 N N . GLN A 1 167 ? -18.087 -4.495 2.637 1.00 95.12 167 GLN A N 1
ATOM 1239 C CA . GLN A 1 167 ? -18.010 -5.951 2.789 1.00 95.12 167 GLN A CA 1
ATOM 1240 C C . GLN A 1 167 ? -16.982 -6.334 3.855 1.00 95.12 167 GLN A C 1
ATOM 1242 O O . GLN A 1 167 ? -17.271 -7.179 4.703 1.00 95.12 167 GLN A O 1
ATOM 1247 N N . LEU A 1 168 ? -15.824 -5.662 3.867 1.00 97.38 168 LEU A N 1
ATOM 1248 C CA . LEU A 1 168 ? -14.815 -5.841 4.910 1.00 97.38 168 LEU A CA 1
ATOM 1249 C C . LEU A 1 168 ? -15.380 -5.494 6.296 1.00 97.38 168 LEU A C 1
ATOM 1251 O O . LEU A 1 168 ? -15.304 -6.304 7.218 1.00 97.38 168 LEU A O 1
ATOM 1255 N N . VAL A 1 169 ? -15.982 -4.313 6.445 1.00 97.00 169 VAL A N 1
ATOM 1256 C CA . VAL A 1 169 ? -16.542 -3.849 7.726 1.00 97.00 169 VAL A CA 1
ATOM 1257 C C . VAL A 1 169 ? -17.692 -4.752 8.194 1.00 97.00 169 VAL A C 1
ATOM 1259 O O . VAL A 1 169 ? -17.738 -5.134 9.367 1.00 97.00 169 VAL A O 1
ATOM 1262 N N . ALA A 1 170 ? -18.559 -5.187 7.274 1.00 95.62 170 ALA A N 1
ATOM 1263 C CA . ALA A 1 170 ? -19.637 -6.135 7.555 1.00 95.62 170 ALA A CA 1
ATOM 1264 C C . ALA A 1 170 ? -19.119 -7.495 8.027 1.00 95.62 170 ALA A C 1
ATOM 1266 O O . ALA A 1 170 ? -19.732 -8.105 8.907 1.00 95.62 170 ALA A O 1
ATOM 1267 N N . ALA A 1 171 ? -17.970 -7.955 7.521 1.00 95.62 171 ALA A N 1
ATOM 1268 C CA . ALA A 1 171 ? -17.349 -9.180 8.009 1.00 95.62 171 ALA A CA 1
ATOM 1269 C C . ALA A 1 171 ? -17.106 -9.092 9.530 1.00 95.62 171 ALA A C 1
ATOM 1271 O O . ALA A 1 171 ? -17.374 -10.045 10.262 1.00 95.62 171 ALA A O 1
ATOM 1272 N N . PHE A 1 172 ? -16.706 -7.938 10.054 1.00 96.06 172 PHE A N 1
ATOM 1273 C CA . PHE A 1 172 ? -16.481 -7.755 11.491 1.00 96.06 172 PHE A CA 1
ATOM 1274 C C . PHE A 1 172 ? -17.731 -7.325 12.276 1.00 96.06 172 PHE A C 1
ATOM 1276 O O . PHE A 1 172 ? -17.632 -7.003 13.460 1.00 96.06 172 PHE A O 1
ATOM 1283 N N . GLY A 1 173 ? -18.920 -7.388 11.668 1.00 95.06 173 GLY A N 1
ATOM 1284 C CA . GLY A 1 173 ? -20.195 -7.137 12.342 1.00 95.06 173 GLY A CA 1
ATOM 1285 C C . GLY A 1 173 ? -20.473 -5.658 12.604 1.00 95.06 173 GLY A C 1
ATOM 1286 O O . GLY A 1 173 ? -21.052 -5.325 13.636 1.00 95.06 173 GLY A O 1
ATOM 1287 N N . ALA A 1 174 ? -20.033 -4.776 11.711 1.00 96.31 174 ALA A N 1
ATOM 1288 C CA . ALA A 1 174 ? -20.410 -3.367 11.697 1.00 96.31 174 ALA A CA 1
ATOM 1289 C C . ALA A 1 174 ? -20.894 -2.956 10.303 1.00 96.31 174 ALA A C 1
ATOM 1291 O O . ALA A 1 174 ? -20.761 -3.694 9.331 1.00 96.31 174 ALA A O 1
ATOM 1292 N N . GLU A 1 175 ? -21.438 -1.754 10.195 1.00 95.88 175 GLU A N 1
ATOM 1293 C CA . GLU A 1 175 ? -21.816 -1.140 8.930 1.00 95.88 175 GLU A CA 1
ATOM 1294 C C . GLU A 1 175 ? -21.293 0.297 8.877 1.00 95.88 175 GLU A C 1
ATOM 1296 O O . GLU A 1 175 ? -21.366 1.032 9.860 1.00 95.88 175 GLU A O 1
ATOM 1301 N N . ILE A 1 176 ? -20.772 0.694 7.715 1.00 95.44 176 ILE A N 1
ATOM 1302 C CA . ILE A 1 176 ? -20.467 2.094 7.401 1.00 95.44 176 ILE A CA 1
ATOM 1303 C C . ILE A 1 176 ? -21.778 2.755 7.002 1.00 95.44 176 ILE A C 1
ATOM 1305 O O . ILE A 1 176 ? -22.424 2.264 6.083 1.00 95.44 176 ILE A O 1
ATOM 1309 N N . ARG A 1 177 ? -22.185 3.858 7.624 1.00 92.94 177 ARG A N 1
ATOM 1310 C CA . ARG A 1 177 ? -23.413 4.569 7.244 1.00 92.94 177 ARG A CA 1
ATOM 1311 C C . ARG A 1 177 ? -23.248 5.264 5.893 1.00 92.94 177 ARG A C 1
ATOM 1313 O O . ARG A 1 177 ? -22.156 5.685 5.519 1.00 92.94 177 ARG A O 1
ATOM 1320 N N . ARG A 1 178 ? -24.357 5.375 5.157 1.00 89.19 178 ARG A N 1
ATOM 1321 C CA . ARG A 1 178 ? -24.395 6.028 3.840 1.00 89.19 178 ARG A CA 1
ATOM 1322 C C . ARG A 1 178 ? -24.087 7.516 3.917 1.00 89.19 178 ARG A C 1
ATOM 1324 O O . ARG A 1 178 ? -23.323 8.030 3.107 1.00 89.19 178 ARG A O 1
ATOM 1331 N N . ASP A 1 179 ? -24.711 8.185 4.874 1.00 89.94 179 ASP A N 1
ATOM 1332 C CA . ASP A 1 179 ? -24.576 9.621 5.045 1.00 89.94 179 ASP A CA 1
ATOM 1333 C C . ASP A 1 179 ? -23.446 9.921 6.028 1.00 89.94 179 ASP A C 1
ATOM 1335 O O . ASP A 1 179 ? -23.285 9.244 7.048 1.00 89.94 179 ASP A O 1
ATOM 1339 N N . SER A 1 180 ? -22.664 10.948 5.710 1.00 92.31 180 SER A N 1
ATOM 1340 C CA . SER A 1 180 ? -21.672 11.494 6.626 1.00 92.31 180 SER A CA 1
ATOM 1341 C C . SER A 1 180 ? -22.335 12.338 7.709 1.00 92.31 180 SER A C 1
ATOM 1343 O O . SER A 1 180 ? -23.343 12.997 7.455 1.00 92.31 180 SER A O 1
ATOM 1345 N N . VAL A 1 181 ? -21.710 12.398 8.876 1.00 94.44 181 VAL 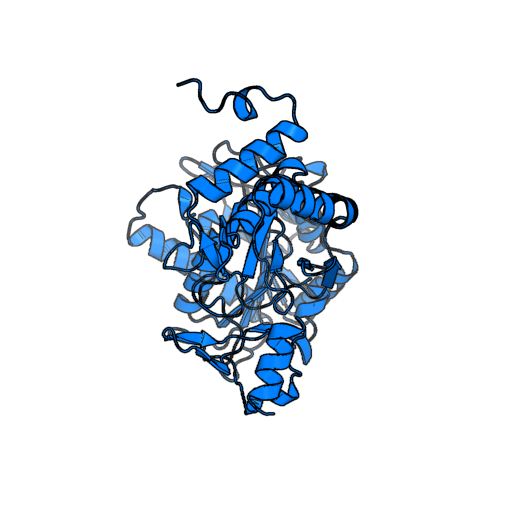A N 1
ATOM 1346 C CA . VAL A 1 181 ? -22.155 13.180 10.032 1.00 94.44 181 VAL A CA 1
ATOM 1347 C C . VAL A 1 181 ? -21.222 14.374 10.282 1.00 94.44 181 VAL A C 1
ATOM 1349 O O . VAL A 1 181 ? -20.038 14.286 9.952 1.00 94.44 181 VAL A O 1
ATOM 1352 N N . PRO A 1 182 ? -21.710 15.503 10.825 1.00 93.81 182 PRO A N 1
ATOM 1353 C CA . PRO A 1 182 ? -20.872 16.662 11.139 1.00 93.81 182 PRO A CA 1
ATOM 1354 C C . PRO A 1 182 ? -19.807 16.367 12.205 1.00 93.81 182 PRO A C 1
ATOM 1356 O O . PRO A 1 182 ? -20.089 15.721 13.213 1.00 93.81 182 PRO A O 1
ATOM 1359 N N . LEU A 1 183 ? -18.593 16.876 11.987 1.00 91.81 183 LEU A N 1
ATOM 1360 C CA . LEU A 1 183 ? -17.516 16.892 12.978 1.00 91.81 183 LEU A CA 1
ATOM 1361 C C . LEU A 1 183 ? -16.749 18.214 12.856 1.00 91.81 183 LEU A C 1
ATOM 1363 O O . LEU A 1 183 ? -15.913 18.389 11.959 1.00 91.81 183 LEU A O 1
ATOM 1367 N N . GLY A 1 184 ? -17.054 19.162 13.740 1.00 88.00 184 GLY A N 1
ATOM 1368 C CA . GLY A 1 184 ? -16.509 20.514 13.681 1.00 88.00 184 GLY A CA 1
ATOM 1369 C C . GLY A 1 184 ? -16.885 21.217 12.372 1.00 88.00 184 GLY A C 1
ATOM 1370 O O . GLY A 1 184 ? -18.057 21.368 12.043 1.00 88.00 184 GLY A O 1
ATOM 1371 N N . ALA A 1 185 ? -15.885 21.664 11.607 1.00 84.75 185 ALA A N 1
ATOM 1372 C CA . ALA A 1 185 ? -16.103 22.320 10.311 1.00 84.75 185 ALA A CA 1
ATOM 1373 C C . ALA A 1 185 ? -16.259 21.337 9.132 1.00 84.75 185 ALA A C 1
ATOM 1375 O O . ALA A 1 185 ? -16.504 21.766 8.003 1.00 84.75 185 ALA A O 1
ATOM 1376 N N . GLY A 1 186 ? -16.064 20.039 9.372 1.00 87.94 186 GLY A N 1
ATOM 1377 C CA . GLY A 1 186 ? -16.090 18.999 8.352 1.00 87.94 186 GLY A CA 1
ATOM 1378 C C . GLY A 1 186 ? -17.222 18.001 8.554 1.00 87.94 186 GLY A C 1
ATOM 1379 O O . GLY A 1 186 ? -18.149 18.194 9.340 1.00 87.94 186 GLY A O 1
ATOM 1380 N N . THR A 1 187 ? -17.123 16.899 7.824 1.00 91.50 187 THR A N 1
ATOM 1381 C CA . THR A 1 187 ? -18.006 15.744 7.982 1.00 91.50 187 THR A CA 1
ATOM 1382 C C . THR A 1 187 ? -17.175 14.473 8.018 1.00 91.50 187 THR A C 1
ATOM 1384 O O . THR A 1 187 ? -16.050 14.441 7.514 1.00 91.50 187 THR A O 1
ATOM 1387 N N . MET A 1 188 ? -17.726 13.437 8.635 1.00 93.44 188 MET A N 1
ATOM 1388 C CA . MET A 1 188 ? -17.064 12.165 8.851 1.00 93.44 188 MET A CA 1
ATOM 1389 C C . MET A 1 188 ? -18.035 11.016 8.573 1.00 93.44 188 MET A C 1
ATOM 1391 O O . MET A 1 188 ? -19.224 11.126 8.871 1.00 93.44 188 MET A O 1
ATOM 1395 N N . PRO A 1 189 ? -17.572 9.898 8.020 1.00 94.69 189 PRO A N 1
ATOM 1396 C CA . PRO A 1 189 ? -18.339 8.663 7.985 1.00 94.69 189 PRO A CA 1
ATOM 1397 C C . PRO A 1 189 ? -18.600 8.163 9.401 1.00 94.69 189 PRO A C 1
ATOM 1399 O O . PRO A 1 189 ? -17.709 8.160 10.250 1.00 94.69 189 PRO A O 1
ATOM 1402 N N . ALA A 1 190 ? -19.838 7.751 9.644 1.00 95.12 190 ALA A N 1
ATOM 1403 C CA . ALA A 1 190 ? -20.247 7.134 10.894 1.00 95.12 190 ALA A CA 1
ATOM 1404 C C . ALA A 1 190 ? -20.436 5.631 10.711 1.00 95.12 190 ALA A C 1
ATOM 1406 O O . ALA A 1 190 ? -20.680 5.144 9.604 1.00 95.12 190 ALA A O 1
ATOM 1407 N N . PHE A 1 191 ? -20.388 4.905 11.818 1.00 96.06 191 PHE A N 1
ATOM 1408 C CA . PHE A 1 191 ? -20.584 3.466 11.848 1.00 96.06 191 PHE A CA 1
ATOM 1409 C C . PHE A 1 191 ? -21.775 3.090 12.722 1.00 96.06 191 PHE A C 1
ATOM 1411 O O . PHE A 1 191 ? -22.153 3.799 13.655 1.00 96.06 191 PHE A O 1
ATOM 1418 N N . SER A 1 192 ? -22.343 1.926 12.439 1.00 93.44 192 SER A N 1
ATOM 1419 C CA . SER A 1 192 ? -23.230 1.215 13.355 1.00 93.44 192 SER A CA 1
ATOM 1420 C C . SER A 1 192 ? -22.643 -0.156 13.656 1.00 93.44 192 SER A C 1
ATOM 1422 O O . SER A 1 192 ? -22.402 -0.944 12.743 1.00 93.44 192 SER A O 1
ATOM 1424 N N . GLY A 1 193 ? -22.408 -0.437 14.936 1.00 83.06 193 GLY A N 1
ATOM 1425 C CA . GLY A 1 193 ? -22.036 -1.767 15.402 1.00 83.06 193 GLY A CA 1
ATOM 1426 C C . GLY A 1 193 ? -23.258 -2.681 15.478 1.00 83.06 193 GLY A C 1
ATOM 1427 O O . GLY A 1 193 ? -24.326 -2.260 15.920 1.00 83.06 193 GLY A O 1
ATOM 1428 N N . GLY A 1 194 ? -23.119 -3.932 15.045 1.00 71.50 194 GLY A N 1
ATOM 1429 C CA . GLY A 1 194 ? -24.089 -4.976 15.359 1.00 71.50 194 GLY A CA 1
ATOM 1430 C C . GLY A 1 194 ? -23.824 -5.547 16.754 1.00 71.50 194 GLY A C 1
ATOM 1431 O O . GLY A 1 194 ? -22.745 -6.092 16.986 1.00 71.50 194 GLY A O 1
ATOM 1432 N N . GLY A 1 195 ? -24.810 -5.464 17.652 1.00 65.69 195 GLY A N 1
ATOM 1433 C CA . GLY A 1 195 ? -24.728 -5.992 19.023 1.00 65.69 195 GLY A CA 1
ATOM 1434 C C . GLY A 1 195 ? -23.989 -5.083 20.015 1.00 65.69 195 GLY A C 1
ATOM 1435 O O . GLY A 1 195 ? -23.502 -4.017 19.648 1.00 65.69 195 GLY A O 1
ATOM 1436 N N . ASP A 1 196 ? -23.902 -5.524 21.273 1.00 65.94 196 ASP A N 1
ATOM 1437 C CA . ASP A 1 196 ? -23.399 -4.725 22.408 1.00 65.94 196 ASP A CA 1
ATOM 1438 C C . ASP A 1 196 ? -21.857 -4.735 22.557 1.00 65.94 196 ASP A C 1
ATOM 1440 O O . ASP A 1 196 ? -21.315 -4.127 23.476 1.00 65.94 196 ASP A O 1
ATOM 1444 N N . ASP A 1 197 ? -21.130 -5.409 21.657 1.00 87.25 197 ASP A N 1
ATOM 1445 C CA . ASP A 1 197 ? -19.678 -5.653 21.776 1.00 87.25 197 ASP A CA 1
ATOM 1446 C C . ASP A 1 197 ? -18.792 -4.541 21.176 1.00 87.25 197 ASP A C 1
ATOM 1448 O O . ASP A 1 197 ? -17.560 -4.637 21.205 1.00 87.25 197 ASP A O 1
ATOM 1452 N N . TRP A 1 198 ? -19.396 -3.516 20.573 1.00 95.56 198 TRP A N 1
ATOM 1453 C CA . TRP A 1 198 ? -18.681 -2.383 19.984 1.00 95.56 198 TRP A CA 1
ATOM 1454 C C . TRP A 1 198 ? -18.585 -1.219 20.972 1.00 95.56 198 TRP A C 1
ATOM 1456 O O . TRP A 1 198 ? -19.592 -0.722 21.469 1.00 95.56 198 TRP A O 1
ATOM 1466 N N . GLU A 1 199 ? -17.365 -0.739 21.201 1.00 95.69 199 GLU A N 1
ATOM 1467 C CA . GLU A 1 199 ? -17.082 0.442 22.015 1.00 95.69 199 GLU A CA 1
ATOM 1468 C C . GLU A 1 199 ? -16.927 1.676 21.116 1.00 95.69 199 GLU A C 1
ATOM 1470 O O . GLU A 1 199 ? -16.125 1.670 20.177 1.00 95.69 199 GLU A O 1
ATOM 1475 N N . THR A 1 200 ? -17.665 2.746 21.422 1.00 96.31 200 THR A N 1
ATOM 1476 C CA . THR A 1 200 ? -17.478 4.060 20.791 1.00 96.31 200 THR A CA 1
ATOM 1477 C C . THR A 1 200 ? -16.329 4.804 21.453 1.00 96.31 200 THR A C 1
ATOM 1479 O O . THR A 1 200 ? -16.380 5.090 22.646 1.00 96.31 200 THR A O 1
ATOM 1482 N N . ILE A 1 201 ? -15.321 5.154 20.656 1.00 96.44 201 ILE A N 1
ATOM 1483 C CA . ILE A 1 201 ? -14.121 5.879 21.103 1.00 96.44 201 ILE A CA 1
ATOM 1484 C C . ILE A 1 201 ? -14.225 7.361 20.797 1.00 96.44 201 ILE A C 1
ATOM 1486 O O . ILE A 1 201 ? -13.861 8.197 21.619 1.00 96.44 201 ILE A O 1
ATOM 1490 N N . GLU A 1 202 ? -14.763 7.684 19.626 1.00 96.06 202 GLU A N 1
ATOM 1491 C CA . GLU A 1 202 ? -15.012 9.054 19.206 1.00 96.06 202 GLU A CA 1
ATOM 1492 C C . GLU A 1 202 ? -16.390 9.116 18.549 1.00 96.06 202 GLU A C 1
ATOM 1494 O O . GLU A 1 202 ? -16.762 8.248 17.747 1.00 96.06 202 GLU A O 1
ATOM 1499 N N . ALA A 1 203 ? -17.154 10.139 18.919 1.00 96.38 203 ALA A N 1
ATOM 1500 C CA . ALA A 1 203 ? -18.476 10.419 18.386 1.00 96.38 203 ALA A CA 1
ATOM 1501 C C . ALA A 1 203 ? -18.461 11.750 17.627 1.00 96.38 203 ALA A C 1
ATOM 1503 O O . ALA A 1 203 ? -17.697 12.656 17.958 1.00 96.38 203 ALA A O 1
ATOM 1504 N N . ALA A 1 204 ? -19.311 11.848 16.612 1.00 95.69 204 ALA A N 1
ATOM 1505 C CA . ALA A 1 204 ? -19.604 13.083 15.901 1.00 95.69 204 ALA A CA 1
ATOM 1506 C C . ALA A 1 204 ? -20.350 14.092 16.786 1.00 95.69 204 ALA A C 1
ATOM 1508 O O . ALA A 1 204 ? -20.852 13.746 17.858 1.00 95.69 204 ALA A O 1
ATOM 1509 N N . ASP A 1 205 ? -20.518 15.319 16.287 1.00 95.94 205 ASP A N 1
ATOM 1510 C CA . ASP A 1 205 ? -21.257 16.383 16.986 1.00 95.94 205 ASP A CA 1
ATOM 1511 C C . ASP A 1 205 ? -22.724 15.999 17.254 1.00 95.94 205 ASP A C 1
ATOM 1513 O O . ASP A 1 205 ? -23.366 16.501 18.176 1.00 95.94 205 ASP A O 1
ATOM 1517 N N . THR A 1 206 ? -23.260 15.086 16.445 1.00 94.31 206 THR A N 1
ATOM 1518 C CA . THR A 1 206 ? -24.618 14.546 16.548 1.00 94.31 206 THR A CA 1
ATOM 1519 C C . THR A 1 206 ? -24.727 13.353 17.516 1.00 94.31 206 THR A C 1
ATOM 1521 O O . THR A 1 206 ? -25.834 12.951 17.874 1.00 94.31 206 THR A O 1
ATOM 1524 N N . GLY A 1 207 ? -23.595 12.837 18.011 1.00 94.56 207 GLY A N 1
ATOM 1525 C CA . GLY A 1 207 ? -23.501 11.698 18.932 1.00 94.56 207 GLY A CA 1
ATOM 1526 C C . GLY A 1 207 ? -23.268 10.344 18.253 1.00 94.56 207 GLY A C 1
ATOM 1527 O O . GLY A 1 207 ? -22.987 9.358 18.936 1.00 94.56 207 GLY A O 1
ATOM 1528 N N . GLU A 1 208 ? -23.355 10.268 16.924 1.00 95.44 208 GLU A N 1
ATOM 1529 C CA . GLU A 1 208 ? -23.101 9.040 16.171 1.00 95.44 208 GLU A CA 1
ATOM 1530 C C . GLU A 1 208 ? -21.628 8.600 16.258 1.00 95.44 208 GLU A C 1
ATOM 1532 O O . GLU A 1 208 ? -20.730 9.441 16.181 1.00 95.44 208 GLU A O 1
ATOM 1537 N N . PRO A 1 209 ? -21.344 7.286 16.342 1.00 96.06 209 PRO A N 1
ATOM 1538 C CA . PRO A 1 209 ? -19.973 6.788 16.403 1.00 96.06 209 PRO A CA 1
ATOM 1539 C C . PRO A 1 209 ? -19.211 7.018 15.094 1.00 96.06 209 PRO A C 1
ATOM 1541 O O . PRO A 1 209 ? -19.638 6.555 14.035 1.00 96.06 209 PRO A O 1
ATOM 1544 N N . ILE A 1 210 ? -18.049 7.666 15.176 1.00 96.56 210 ILE A N 1
ATOM 1545 C CA . ILE A 1 210 ? -17.115 7.853 14.048 1.00 96.56 210 ILE A CA 1
ATOM 1546 C C . ILE A 1 210 ? -15.809 7.081 14.234 1.00 96.56 210 ILE A C 1
ATOM 1548 O O . ILE A 1 210 ? -15.063 6.885 13.275 1.00 96.56 210 ILE A O 1
ATOM 1552 N N . VAL A 1 211 ? -15.544 6.619 15.457 1.00 97.75 211 VAL A N 1
ATOM 1553 C CA . VAL A 1 211 ? -14.502 5.641 15.755 1.00 97.75 211 VAL A CA 1
ATOM 1554 C C . VAL A 1 211 ? -15.095 4.569 16.660 1.00 97.75 211 VAL A C 1
ATOM 1556 O O . VAL A 1 211 ? -15.571 4.864 17.760 1.00 97.75 211 VAL A O 1
ATOM 1559 N N . LEU A 1 212 ? -15.063 3.326 16.188 1.00 97.56 212 LEU A N 1
ATOM 1560 C CA . LEU A 1 212 ? -15.504 2.142 16.917 1.00 97.56 212 LEU A CA 1
ATOM 1561 C C . LEU A 1 212 ? -14.336 1.183 17.102 1.00 97.56 212 LEU A C 1
ATOM 1563 O O . LEU A 1 212 ? -13.493 1.043 16.215 1.00 97.56 212 LEU A O 1
ATOM 1567 N N . ARG A 1 213 ? -14.328 0.442 18.207 1.00 97.75 213 ARG A N 1
ATOM 1568 C CA . ARG A 1 213 ? -13.412 -0.686 18.371 1.00 97.75 213 ARG A CA 1
ATOM 1569 C C . ARG A 1 213 ? -14.079 -1.880 19.043 1.00 97.75 213 ARG A C 1
ATOM 1571 O O . ARG A 1 213 ? -15.029 -1.713 19.802 1.00 97.75 213 ARG A O 1
ATOM 1578 N N . ARG A 1 214 ? -13.595 -3.090 18.759 1.00 96.81 214 ARG A N 1
ATOM 1579 C CA . ARG A 1 214 ? -14.073 -4.337 19.385 1.00 96.81 214 ARG A CA 1
ATOM 1580 C C . ARG A 1 214 ? -12.983 -5.390 19.506 1.00 96.81 214 ARG A C 1
ATOM 1582 O O . ARG A 1 214 ? -12.037 -5.415 18.716 1.00 96.81 214 ARG A O 1
ATOM 1589 N N . ALA A 1 215 ? -13.174 -6.320 20.432 1.00 96.81 215 ALA A N 1
ATOM 1590 C CA . ALA A 1 215 ? -12.497 -7.608 20.370 1.00 96.81 215 ALA A CA 1
ATOM 1591 C C . ALA A 1 215 ? -13.153 -8.507 19.302 1.00 96.81 215 ALA A C 1
ATOM 1593 O O . ALA A 1 215 ? -14.367 -8.453 19.067 1.00 96.81 215 ALA A O 1
ATOM 1594 N N . PHE A 1 216 ? -12.351 -9.348 18.650 1.00 95.81 216 PHE A N 1
ATOM 1595 C CA . PHE A 1 216 ? -12.815 -10.343 17.685 1.00 95.81 216 PHE A CA 1
ATOM 1596 C C . PHE A 1 216 ? -11.932 -11.595 17.762 1.00 95.81 216 PHE A C 1
ATOM 1598 O O . PHE A 1 216 ? -10.774 -11.586 17.347 1.00 95.81 216 PHE A O 1
ATOM 1605 N N . GLY A 1 217 ? -12.467 -12.683 18.325 1.00 95.94 217 GLY A N 1
ATOM 1606 C CA . GLY A 1 217 ? -11.643 -13.830 18.713 1.00 95.94 217 GLY A CA 1
ATOM 1607 C C . GLY A 1 217 ? -10.609 -13.411 19.761 1.00 95.94 217 GLY A C 1
ATOM 1608 O O . GLY A 1 217 ? -10.973 -12.846 20.790 1.00 95.94 217 GLY A O 1
ATOM 1609 N N . LYS A 1 218 ? -9.325 -13.672 19.499 1.00 97.88 218 LYS A N 1
ATOM 1610 C CA . LYS A 1 218 ? -8.207 -13.185 20.327 1.00 97.88 218 LYS A CA 1
ATOM 1611 C C . LYS A 1 218 ? -7.700 -11.804 19.901 1.00 97.88 218 LYS A C 1
ATOM 1613 O O . LYS A 1 218 ? -6.957 -11.178 20.650 1.00 97.88 218 LYS A O 1
ATOM 1618 N N . GLY A 1 219 ? -8.055 -11.358 18.698 1.00 98.38 219 GLY A N 1
ATOM 1619 C CA . GLY A 1 219 ? -7.603 -10.096 18.130 1.00 98.38 219 GLY A CA 1
ATOM 1620 C C . GLY A 1 219 ? -8.597 -8.967 18.314 1.00 98.38 219 GLY A C 1
ATOM 1621 O O . GLY A 1 219 ? -9.522 -9.027 19.133 1.00 98.38 219 GLY A O 1
ATOM 1622 N N . ARG A 1 220 ? -8.354 -7.889 17.572 1.00 98.44 220 ARG A N 1
ATOM 1623 C CA . ARG A 1 220 ? -8.983 -6.589 17.805 1.00 98.44 220 ARG A CA 1
ATOM 1624 C C . ARG A 1 220 ? -9.180 -5.826 16.504 1.00 98.44 220 ARG A C 1
ATOM 1626 O O . ARG A 1 220 ? -8.359 -5.910 15.596 1.00 98.44 220 ARG A O 1
ATOM 1633 N N . VAL A 1 221 ? -10.270 -5.072 16.426 1.00 98.56 221 VAL A N 1
ATOM 1634 C CA . VAL A 1 221 ? -10.643 -4.296 15.238 1.00 98.56 221 VAL A CA 1
ATOM 1635 C C . VAL A 1 221 ? -10.936 -2.861 15.641 1.00 98.56 221 VAL A C 1
ATOM 1637 O O . VAL A 1 221 ? -11.697 -2.646 16.583 1.00 98.56 221 VAL A O 1
ATOM 1640 N N . VAL A 1 222 ? -10.364 -1.905 14.914 1.00 98.69 222 VAL A N 1
ATOM 1641 C CA . VAL A 1 222 ? -10.649 -0.470 14.994 1.00 98.69 222 VAL A CA 1
ATOM 1642 C C . VAL A 1 222 ? -11.208 -0.015 13.650 1.00 98.69 222 VAL A C 1
ATOM 1644 O O . VAL A 1 222 ? -10.616 -0.267 12.601 1.00 98.69 222 VAL A O 1
ATOM 1647 N N . LEU A 1 223 ? -12.349 0.661 13.685 1.00 98.31 223 LEU A N 1
ATOM 1648 C CA . LEU A 1 223 ? -12.973 1.311 12.541 1.00 98.31 223 LEU A CA 1
ATOM 1649 C C . LEU A 1 223 ? -12.931 2.813 12.779 1.00 98.31 223 LEU A C 1
ATOM 1651 O O . LEU A 1 223 ? -13.392 3.273 13.821 1.00 98.31 223 LEU A O 1
ATOM 1655 N N . ALA A 1 224 ? -12.404 3.570 11.827 1.00 97.12 224 ALA A N 1
ATOM 1656 C CA . ALA A 1 224 ? -12.294 5.017 11.915 1.00 97.12 224 ALA A CA 1
ATOM 1657 C C . ALA A 1 224 ? -12.829 5.670 10.638 1.00 97.12 224 ALA A C 1
ATOM 1659 O O . ALA A 1 224 ? -12.600 5.194 9.524 1.00 97.12 224 ALA A O 1
ATOM 1660 N N . GLY A 1 225 ? -13.569 6.765 10.804 1.00 93.31 225 GLY A N 1
ATOM 1661 C CA . GLY A 1 225 ? -14.336 7.361 9.715 1.00 93.31 225 GLY A CA 1
ATOM 1662 C C . GLY A 1 225 ? -13.462 7.829 8.558 1.00 93.31 225 GLY A C 1
ATOM 1663 O O . GLY A 1 225 ? -13.878 7.738 7.417 1.00 93.31 225 GLY A O 1
ATOM 1664 N N . SER A 1 226 ? -12.236 8.284 8.813 1.00 91.00 226 SER A N 1
ATOM 1665 C CA . SER A 1 226 ? -11.320 8.680 7.747 1.00 91.00 226 SER A CA 1
ATOM 1666 C C . SER A 1 226 ? -9.876 8.720 8.228 1.00 91.00 226 SER A C 1
ATOM 1668 O O . SER A 1 226 ? -9.602 8.995 9.400 1.00 91.00 226 SER A O 1
ATOM 1670 N N . MET A 1 227 ? -8.943 8.536 7.294 1.00 89.38 227 MET A N 1
ATOM 1671 C CA . MET A 1 227 ? -7.524 8.787 7.490 1.00 89.38 227 MET A CA 1
ATOM 1672 C C . MET A 1 227 ? -7.248 10.210 7.976 1.00 89.38 227 MET A C 1
ATOM 1674 O O . MET A 1 227 ? -6.274 10.405 8.689 1.00 89.38 227 MET A O 1
ATOM 1678 N N . TRP A 1 228 ? -8.108 11.193 7.683 1.00 87.88 228 TRP A N 1
ATOM 1679 C CA . TRP A 1 228 ? -7.953 12.581 8.151 1.00 87.88 228 TRP A CA 1
ATOM 1680 C C . TRP A 1 228 ? -7.824 12.727 9.678 1.00 87.88 228 TRP A C 1
ATOM 1682 O O . TRP A 1 228 ? -7.230 13.702 10.160 1.00 87.88 228 TRP A O 1
ATOM 1692 N N . LEU A 1 229 ? -8.347 11.756 10.437 1.00 91.06 229 LEU A N 1
ATOM 1693 C CA . LEU A 1 229 ? -8.229 11.690 11.896 1.00 91.06 229 LEU A CA 1
ATOM 1694 C C . LEU A 1 229 ? -6.793 11.446 12.373 1.00 91.06 229 LEU A C 1
ATOM 1696 O O . LEU A 1 229 ? -6.453 11.852 13.483 1.00 91.06 229 LEU A O 1
ATOM 1700 N N . VAL A 1 230 ? -5.973 10.795 11.547 1.00 91.44 230 VAL A N 1
ATOM 1701 C CA . VAL A 1 230 ? -4.642 10.284 11.910 1.00 91.44 230 VAL A CA 1
ATOM 1702 C C . VAL A 1 230 ? -3.543 10.723 10.952 1.00 91.44 230 VAL A C 1
ATOM 1704 O O . VAL A 1 230 ? -2.372 10.639 11.286 1.00 91.44 230 VAL A O 1
ATOM 1707 N N . HIS A 1 231 ? -3.892 11.196 9.764 1.00 85.25 231 HIS A N 1
ATOM 1708 C CA . HIS A 1 231 ? -2.967 11.517 8.696 1.00 85.25 231 HIS A CA 1
ATOM 1709 C C . HIS A 1 231 ? -3.496 12.708 7.910 1.00 85.25 231 HIS A C 1
ATOM 1711 O O . HIS A 1 231 ? -4.688 12.822 7.634 1.00 85.25 231 HIS A O 1
ATOM 1717 N N . HIS A 1 232 ? -2.602 13.610 7.536 1.00 78.19 232 HIS A N 1
ATOM 1718 C CA . HIS A 1 232 ? -2.966 14.778 6.756 1.00 78.19 232 HIS A CA 1
ATOM 1719 C C . HIS A 1 232 ? -2.451 14.631 5.327 1.00 78.19 232 HIS A C 1
ATOM 1721 O O . HIS A 1 232 ? -1.237 14.523 5.133 1.00 78.19 232 HIS A O 1
ATOM 1727 N N . PRO A 1 233 ? -3.337 14.682 4.325 1.00 68.12 233 PRO A N 1
ATOM 1728 C CA . PRO A 1 233 ? -2.934 14.501 2.942 1.00 68.12 233 PRO A CA 1
ATOM 1729 C C . PRO A 1 233 ? -1.931 15.546 2.450 1.00 68.12 233 PRO A C 1
ATOM 1731 O O . PRO A 1 233 ? -2.031 16.727 2.782 1.00 68.12 233 PRO A O 1
ATOM 1734 N N . LEU A 1 234 ? -0.988 15.125 1.606 1.00 61.06 234 LEU A N 1
ATOM 1735 C CA . LEU A 1 234 ? 0.082 15.993 1.100 1.00 61.06 234 LEU A CA 1
ATOM 1736 C C . LEU A 1 234 ? -0.402 17.040 0.071 1.00 61.06 234 LEU A C 1
ATOM 1738 O O . LEU A 1 234 ? 0.212 18.095 -0.046 1.00 61.06 234 LEU A O 1
ATOM 1742 N N . TRP A 1 235 ? -1.505 16.807 -0.656 1.00 59.31 235 TRP A N 1
ATOM 1743 C CA . TRP A 1 235 ? -1.979 17.730 -1.713 1.00 59.31 235 TRP A CA 1
ATOM 1744 C C . TRP A 1 235 ? -2.815 18.904 -1.215 1.00 59.31 235 TRP A C 1
ATOM 1746 O O . TRP A 1 235 ? -3.174 19.769 -2.010 1.00 59.31 235 TRP A O 1
ATOM 1756 N N . THR A 1 236 ? -3.201 18.941 0.061 1.00 61.16 236 THR A N 1
ATOM 1757 C CA . THR A 1 236 ? -4.078 20.018 0.548 1.00 61.16 236 THR A CA 1
ATOM 1758 C C . THR A 1 236 ? -3.341 21.353 0.614 1.00 61.16 236 THR A C 1
ATOM 1760 O O . THR A 1 236 ? -3.982 22.384 0.804 1.00 61.16 236 THR A O 1
ATOM 1763 N N . GLY A 1 237 ? -2.003 21.345 0.499 1.00 62.62 237 GLY A N 1
ATOM 1764 C CA . GLY A 1 237 ? -1.156 22.539 0.563 1.00 62.62 237 GLY A CA 1
ATOM 1765 C C . GLY A 1 237 ? -1.289 23.309 1.879 1.00 62.62 237 GLY A C 1
ATOM 1766 O O . GLY A 1 237 ? -0.825 24.439 1.978 1.00 62.62 237 GLY A O 1
ATOM 1767 N N . THR A 1 238 ? -1.960 22.720 2.872 1.00 73.19 238 THR A N 1
ATOM 1768 C CA . THR A 1 238 ? -2.281 23.365 4.139 1.00 73.19 238 THR A CA 1
ATOM 1769 C C . THR A 1 238 ? -1.224 22.972 5.157 1.00 73.19 238 THR A C 1
ATOM 1771 O O . THR A 1 238 ? -1.015 21.787 5.427 1.00 73.19 238 THR A O 1
ATOM 1774 N N . GLU A 1 239 ? -0.535 23.963 5.718 1.00 75.69 239 GLU A N 1
ATOM 1775 C CA . GLU A 1 239 ? 0.377 23.719 6.828 1.00 75.69 239 GLU A CA 1
ATOM 1776 C C . GLU A 1 239 ? -0.416 23.355 8.082 1.00 75.69 239 GLU A C 1
ATOM 1778 O O . GLU A 1 239 ? -1.353 24.045 8.474 1.00 75.69 239 GLU A O 1
ATOM 1783 N N . GLN A 1 240 ? -0.018 22.262 8.726 1.00 81.06 240 GLN A N 1
ATOM 1784 C CA . GLN A 1 240 ? -0.573 21.866 10.015 1.00 81.06 240 GLN A CA 1
ATOM 1785 C C . GLN A 1 240 ? 0.225 22.490 11.150 1.00 81.06 240 GLN A C 1
ATOM 1787 O O . GLN A 1 240 ? 1.464 22.481 11.127 1.00 81.06 240 GLN A O 1
ATOM 1792 N N . SER A 1 241 ? -0.483 22.907 12.195 1.00 88.62 241 SER A N 1
ATOM 1793 C CA . SER A 1 241 ? 0.136 23.269 13.465 1.00 88.62 241 SER A CA 1
ATOM 1794 C C . SER A 1 241 ? 0.849 22.071 14.104 1.00 88.62 241 SER A C 1
ATOM 1796 O O . SER A 1 241 ? 0.524 20.906 13.858 1.00 88.62 241 SER A O 1
ATOM 1798 N N . VAL A 1 242 ? 1.818 22.355 14.979 1.00 89.50 242 VAL A N 1
ATOM 1799 C CA . VAL A 1 242 ? 2.531 21.322 15.752 1.00 89.50 242 VAL A CA 1
ATOM 1800 C C . VAL A 1 242 ? 1.559 20.480 16.585 1.00 89.50 242 VAL A C 1
ATOM 1802 O O . VAL A 1 242 ? 1.696 19.261 16.638 1.00 89.50 242 VAL A O 1
ATOM 1805 N N . SER A 1 243 ? 0.541 21.109 17.178 1.00 92.06 243 SER A N 1
ATOM 1806 C CA . SER A 1 243 ? -0.491 20.431 17.968 1.00 92.06 243 SER A CA 1
ATOM 1807 C C . SER A 1 243 ? -1.346 19.473 17.142 1.00 92.06 243 SER A C 1
ATOM 1809 O O . SER A 1 243 ? -1.637 18.375 17.603 1.00 92.06 243 SER A O 1
ATOM 1811 N N . GLU A 1 244 ? -1.725 19.842 15.916 1.00 90.38 244 GLU A N 1
ATOM 1812 C CA . GLU A 1 244 ? -2.514 18.954 15.050 1.00 90.38 244 GLU A CA 1
ATOM 1813 C C . GLU A 1 244 ? -1.705 17.740 14.599 1.00 90.38 244 GLU A C 1
ATOM 1815 O O . GLU A 1 244 ? -2.228 16.626 14.586 1.00 90.38 244 GLU A O 1
ATOM 1820 N N . LYS A 1 245 ? -0.423 17.941 14.263 1.00 89.81 245 LYS A N 1
ATOM 1821 C CA . LYS A 1 245 ? 0.488 16.839 13.924 1.00 89.81 245 LYS A CA 1
ATOM 1822 C C . LYS A 1 245 ? 0.640 15.874 15.101 1.00 89.81 245 LYS A C 1
ATOM 1824 O O . LYS A 1 245 ? 0.523 14.667 14.908 1.00 89.81 245 LYS A O 1
ATOM 1829 N N . ALA A 1 246 ? 0.844 16.404 16.309 1.00 92.44 246 ALA A N 1
ATOM 1830 C CA . ALA A 1 246 ? 0.971 15.602 17.523 1.00 92.44 246 ALA A CA 1
AT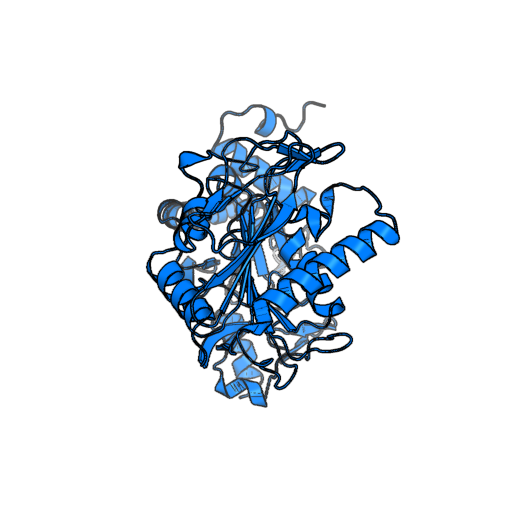OM 1831 C C . ALA A 1 246 ? -0.310 14.809 17.831 1.00 92.44 246 ALA A C 1
ATOM 1833 O O . ALA A 1 246 ? -0.232 13.607 18.057 1.00 92.44 246 ALA A O 1
ATOM 1834 N N . LEU A 1 247 ? -1.485 15.445 17.751 1.00 94.00 247 LEU A N 1
ATOM 1835 C CA . LEU A 1 247 ? -2.772 14.783 17.995 1.00 94.00 247 LEU A CA 1
ATOM 1836 C C . LEU A 1 247 ? -3.033 13.641 17.001 1.00 94.00 247 LEU A C 1
ATOM 1838 O O . LEU A 1 247 ? -3.488 12.566 17.383 1.00 94.00 247 LEU A O 1
ATOM 1842 N N . ARG A 1 248 ? -2.736 13.859 15.716 1.00 94.25 248 ARG A N 1
ATOM 1843 C CA . ARG A 1 248 ? -2.865 12.827 14.677 1.00 94.25 248 ARG A CA 1
ATOM 1844 C C . ARG A 1 248 ? -1.922 11.648 14.919 1.00 94.25 248 ARG A C 1
ATOM 1846 O O . ARG A 1 248 ? -2.337 10.501 14.771 1.00 94.25 248 ARG A O 1
ATOM 1853 N N . ALA A 1 249 ? -0.678 11.925 15.310 1.00 94.38 249 ALA A N 1
ATOM 1854 C CA . ALA A 1 249 ? 0.297 10.895 15.659 1.00 94.38 249 ALA A CA 1
ATOM 1855 C C . ALA A 1 249 ? -0.131 10.091 16.897 1.00 94.38 249 ALA A C 1
ATOM 1857 O O . ALA A 1 249 ? -0.072 8.865 16.868 1.00 94.38 249 ALA A O 1
ATOM 1858 N N . GLU A 1 250 ? -0.632 10.761 17.937 1.00 96.06 250 GLU A N 1
ATOM 1859 C CA . GLU A 1 250 ? -1.158 10.117 19.144 1.00 96.06 250 GLU A CA 1
ATOM 1860 C C . GLU A 1 250 ? -2.342 9.197 18.822 1.00 96.06 250 GLU A C 1
ATOM 1862 O O . GLU A 1 250 ? -2.344 8.036 19.223 1.00 96.06 250 GLU A O 1
ATOM 1867 N N . ARG A 1 251 ? -3.307 9.673 18.022 1.00 97.12 251 ARG A N 1
ATOM 1868 C CA . ARG A 1 251 ? -4.451 8.861 17.575 1.00 97.12 251 ARG A CA 1
ATOM 1869 C C . ARG A 1 251 ? -4.014 7.637 16.780 1.00 97.12 251 ARG A C 1
ATOM 1871 O O . ARG A 1 251 ? -4.501 6.539 17.034 1.00 97.12 251 ARG A O 1
ATOM 1878 N N . LEU A 1 252 ? -3.086 7.807 15.835 1.00 97.62 252 LEU A N 1
ATOM 1879 C CA . LEU A 1 252 ? -2.560 6.687 15.056 1.00 97.62 252 LEU A CA 1
ATOM 1880 C C . LEU A 1 252 ? -1.910 5.639 15.966 1.00 97.62 252 LEU A C 1
ATOM 1882 O O . LEU A 1 252 ? -2.179 4.445 15.823 1.00 97.62 252 LEU A O 1
ATOM 1886 N N . ALA A 1 253 ? -1.081 6.091 16.909 1.00 97.75 253 ALA A N 1
ATOM 1887 C CA . ALA A 1 253 ? -0.392 5.219 17.845 1.00 97.75 253 ALA A CA 1
ATOM 1888 C C . ALA A 1 253 ? -1.361 4.488 18.782 1.00 97.75 253 ALA A C 1
ATOM 1890 O O . ALA A 1 253 ? -1.176 3.289 19.003 1.00 97.75 253 ALA A O 1
ATOM 1891 N N . ASP A 1 254 ? -2.404 5.159 19.279 1.00 98.25 254 ASP A N 1
ATOM 1892 C CA . ASP A 1 254 ? -3.455 4.534 20.090 1.00 98.25 254 ASP A CA 1
ATOM 1893 C C . ASP A 1 254 ? -4.191 3.444 19.301 1.00 98.25 254 ASP A C 1
ATOM 1895 O O . ASP A 1 254 ? -4.276 2.302 19.758 1.00 98.25 254 ASP A O 1
ATOM 1899 N N . TYR A 1 255 ? -4.641 3.746 18.079 1.00 98.62 255 TYR A N 1
ATOM 1900 C CA . TYR A 1 255 ? -5.399 2.791 17.265 1.00 98.62 255 TYR A CA 1
ATOM 1901 C C . TYR A 1 255 ? -4.573 1.544 16.944 1.00 98.62 255 TYR A C 1
ATOM 1903 O O . TYR A 1 255 ? -5.053 0.420 17.114 1.00 98.62 255 TYR A O 1
ATOM 1911 N N . VAL A 1 256 ? -3.320 1.728 16.520 1.00 98.75 256 VAL A N 1
ATOM 1912 C CA . VAL A 1 256 ? -2.421 0.620 16.176 1.00 98.75 256 VAL A CA 1
ATOM 1913 C C . VAL A 1 256 ? -2.032 -0.177 17.418 1.00 98.75 256 VAL A C 1
ATOM 1915 O O . VAL A 1 256 ? -2.142 -1.402 17.405 1.00 98.75 256 VAL A O 1
ATOM 1918 N N . SER A 1 257 ? -1.632 0.482 18.509 1.00 98.62 257 SER A N 1
ATOM 1919 C CA . SER A 1 257 ? -1.222 -0.208 19.743 1.00 98.62 257 SER A CA 1
ATOM 1920 C C . SER A 1 257 ? -2.380 -0.981 20.362 1.00 98.62 257 SER A C 1
ATOM 1922 O O . SER A 1 257 ? -2.213 -2.128 20.787 1.00 98.62 257 SER A O 1
ATOM 1924 N N . TRP A 1 258 ? -3.577 -0.388 20.377 1.00 98.69 258 TRP A N 1
ATOM 1925 C CA . TRP A 1 258 ? -4.759 -1.067 20.879 1.00 98.69 258 TRP A CA 1
ATOM 1926 C C . TRP A 1 258 ? -5.117 -2.269 20.010 1.00 98.69 258 TRP A C 1
ATOM 1928 O O . TRP A 1 258 ? -5.398 -3.326 20.573 1.00 98.69 258 TRP A O 1
ATOM 1938 N N . ALA A 1 259 ? -5.066 -2.146 18.678 1.00 98.75 259 ALA A N 1
ATOM 1939 C CA . ALA A 1 259 ? -5.329 -3.254 17.760 1.00 98.75 259 ALA A CA 1
ATOM 1940 C C . ALA A 1 259 ? -4.275 -4.374 17.874 1.00 98.75 259 ALA A C 1
ATOM 1942 O O . ALA A 1 259 ? -4.622 -5.552 17.823 1.00 98.75 259 ALA A O 1
ATOM 1943 N N . ALA A 1 260 ? -3.002 -4.028 18.088 1.00 98.69 260 ALA A N 1
ATOM 1944 C CA . ALA A 1 260 ? -1.895 -4.980 18.210 1.00 98.69 260 ALA A CA 1
ATOM 1945 C C . ALA A 1 260 ? -1.972 -5.853 19.471 1.00 98.69 260 ALA A C 1
ATOM 1947 O O . ALA A 1 260 ? -1.437 -6.959 19.491 1.00 98.69 260 ALA A O 1
ATOM 1948 N N . ALA A 1 261 ? -2.647 -5.381 20.521 1.00 98.19 261 ALA A N 1
ATOM 1949 C CA . ALA A 1 261 ? -2.647 -6.005 21.844 1.00 98.19 261 ALA A CA 1
ATOM 1950 C C . ALA A 1 261 ? -3.407 -7.348 21.941 1.00 98.19 261 ALA A C 1
ATOM 1952 O O . ALA A 1 261 ? -3.585 -7.874 23.042 1.00 98.19 261 ALA A O 1
ATOM 1953 N N . GLY A 1 262 ? -3.860 -7.916 20.818 1.00 97.12 262 GLY A N 1
ATOM 1954 C CA . GLY A 1 262 ? -4.332 -9.302 20.746 1.00 97.12 262 GLY A CA 1
ATOM 1955 C C . GLY A 1 262 ? -3.208 -10.345 20.824 1.00 97.12 262 GLY A C 1
ATOM 1956 O O . GLY A 1 262 ? -3.471 -11.501 21.162 1.00 97.12 262 GLY A O 1
ATOM 1957 N N . LYS A 1 263 ? -1.950 -9.951 20.569 1.00 96.50 263 LYS A N 1
ATOM 1958 C CA . LYS A 1 263 ? -0.766 -10.814 20.714 1.00 96.50 263 LYS A CA 1
ATOM 1959 C C . LYS A 1 263 ? 0.510 -10.016 21.039 1.00 96.50 263 LYS A C 1
ATOM 1961 O O . LYS A 1 263 ? 0.526 -8.802 20.845 1.00 96.50 263 LYS A O 1
ATOM 1966 N N . PRO A 1 264 ? 1.584 -10.664 21.534 1.00 97.75 264 PRO A N 1
ATOM 1967 C CA . PRO A 1 264 ? 2.854 -9.987 21.787 1.00 97.75 264 PRO A CA 1
ATOM 1968 C C . PRO A 1 264 ? 3.445 -9.338 20.521 1.00 97.75 264 PRO A C 1
ATOM 1970 O O . PRO A 1 264 ? 3.227 -9.851 19.418 1.00 97.75 264 PRO A O 1
ATOM 1973 N N . PRO A 1 265 ? 4.218 -8.245 20.655 1.00 97.94 265 PRO A N 1
ATOM 1974 C CA . PRO A 1 265 ? 4.989 -7.683 19.548 1.00 97.94 265 PRO A CA 1
ATOM 1975 C C . PRO A 1 265 ? 5.875 -8.750 18.888 1.00 97.94 265 PRO A C 1
ATOM 1977 O O . PRO A 1 265 ? 6.540 -9.514 19.589 1.00 97.94 265 PRO A O 1
ATOM 1980 N N . VAL A 1 266 ? 5.870 -8.814 17.553 1.00 96.06 266 VAL A N 1
ATOM 1981 C CA . VAL A 1 266 ? 6.605 -9.841 16.789 1.00 96.06 266 VAL A CA 1
ATOM 1982 C C . VAL A 1 266 ? 8.123 -9.681 16.940 1.00 96.06 266 VAL A C 1
ATOM 1984 O O . VAL A 1 266 ? 8.844 -10.675 17.024 1.00 96.06 266 VAL A O 1
ATOM 1987 N N . GLY A 1 267 ? 8.622 -8.444 17.019 1.00 93.81 267 GLY A N 1
ATOM 1988 C CA . GLY A 1 267 ? 10.053 -8.173 17.148 1.00 93.81 267 GLY A CA 1
ATOM 1989 C C . GLY A 1 267 ? 10.875 -8.706 15.964 1.00 93.81 267 GLY A C 1
ATOM 1990 O O . GLY A 1 267 ? 10.419 -8.703 14.819 1.00 93.81 267 GLY A O 1
ATOM 1991 N N . GLY A 1 268 ? 12.120 -9.114 16.233 1.00 92.19 268 GLY A N 1
ATOM 1992 C CA . GLY A 1 268 ? 13.089 -9.566 15.222 1.00 92.19 268 GLY A CA 1
ATOM 1993 C C . GLY A 1 268 ? 14.036 -8.462 14.739 1.00 92.19 268 GLY A C 1
ATOM 1994 O O . GLY A 1 268 ? 14.073 -7.375 15.320 1.00 92.19 268 GLY A O 1
ATOM 1995 N N . ASP A 1 269 ? 14.801 -8.730 13.682 1.00 92.50 269 ASP A N 1
ATOM 1996 C CA . ASP A 1 269 ? 15.671 -7.725 13.055 1.00 92.50 269 ASP A CA 1
ATOM 1997 C C . ASP A 1 269 ? 14.862 -6.640 12.309 1.00 92.50 269 ASP A C 1
ATOM 1999 O O . ASP A 1 269 ? 13.662 -6.801 12.065 1.00 92.50 269 ASP A O 1
ATOM 2003 N N . LEU A 1 270 ? 15.521 -5.542 11.936 1.00 94.88 270 LEU A N 1
ATOM 2004 C CA . LEU A 1 270 ? 14.911 -4.415 11.220 1.00 94.88 270 LEU A CA 1
ATOM 2005 C C . LEU A 1 270 ? 15.162 -4.442 9.705 1.00 94.88 270 LEU A C 1
ATOM 2007 O O . LEU A 1 270 ? 14.821 -3.478 9.026 1.00 94.88 270 LEU A O 1
ATOM 2011 N N . GLN A 1 271 ? 15.708 -5.532 9.155 1.00 94.81 271 GLN A N 1
ATOM 2012 C CA . GLN A 1 271 ? 15.876 -5.724 7.710 1.00 94.81 271 GLN A CA 1
ATOM 2013 C C . GLN A 1 271 ? 14.518 -6.068 7.092 1.00 94.81 271 GLN A C 1
ATOM 2015 O O . GLN A 1 271 ? 14.184 -7.228 6.828 1.00 94.81 271 GLN A O 1
ATOM 2020 N N . LEU A 1 272 ? 13.703 -5.031 6.937 1.00 94.94 272 LEU A N 1
ATOM 2021 C CA . LEU A 1 272 ? 12.320 -5.087 6.494 1.00 94.94 272 LEU A CA 1
ATOM 2022 C C . LEU A 1 272 ? 12.165 -4.328 5.173 1.00 94.94 272 LEU A C 1
ATOM 2024 O O . LEU A 1 272 ? 12.852 -3.328 4.961 1.00 94.94 272 LEU A O 1
ATOM 2028 N N . PRO A 1 273 ? 11.251 -4.759 4.289 1.00 94.50 273 PRO A N 1
ATOM 2029 C CA . PRO A 1 273 ? 11.006 -4.051 3.040 1.00 94.50 273 PRO A CA 1
ATOM 2030 C C . PRO A 1 273 ? 10.534 -2.615 3.295 1.00 94.50 273 PRO A C 1
ATOM 2032 O O . PRO A 1 273 ? 9.653 -2.385 4.121 1.00 94.50 273 PRO A O 1
ATOM 2035 N N . ASP A 1 274 ? 11.087 -1.645 2.572 1.00 90.00 274 ASP A N 1
ATOM 2036 C CA . ASP A 1 274 ? 10.724 -0.228 2.679 1.00 90.00 274 ASP A CA 1
ATOM 2037 C C . ASP A 1 274 ? 10.585 0.395 1.283 1.00 90.00 274 ASP A C 1
ATOM 2039 O O . ASP A 1 274 ? 10.990 -0.185 0.275 1.00 90.00 274 ASP A O 1
ATOM 2043 N N . THR A 1 275 ? 10.001 1.588 1.218 1.00 80.44 275 THR A N 1
ATOM 2044 C CA . THR A 1 275 ? 9.686 2.262 -0.047 1.00 80.44 275 THR A CA 1
ATOM 2045 C C . THR A 1 275 ? 10.934 2.710 -0.801 1.00 80.44 275 THR A C 1
ATOM 2047 O O . THR A 1 275 ? 10.947 2.674 -2.025 1.00 80.44 275 THR A O 1
ATOM 2050 N N . HIS A 1 276 ? 11.990 3.131 -0.094 1.00 78.38 276 HIS A N 1
ATOM 2051 C CA . HIS A 1 276 ? 13.256 3.619 -0.663 1.00 78.38 276 HIS A CA 1
ATOM 2052 C C . HIS A 1 276 ? 13.101 4.703 -1.753 1.00 78.38 276 HIS A C 1
ATOM 2054 O O . HIS A 1 276 ? 13.924 4.791 -2.662 1.00 78.38 276 HIS A O 1
ATOM 2060 N N . GLY A 1 277 ? 12.044 5.520 -1.677 1.00 71.06 277 GLY A N 1
ATOM 2061 C CA . GLY A 1 277 ? 11.699 6.515 -2.705 1.00 71.06 277 GLY A CA 1
ATOM 2062 C C . GLY A 1 277 ? 10.943 5.951 -3.916 1.00 71.06 277 GLY A C 1
ATOM 2063 O O . GLY A 1 277 ? 10.626 6.697 -4.837 1.00 71.06 277 GLY A O 1
ATOM 2064 N N . GLY A 1 278 ? 10.654 4.650 -3.914 1.00 71.62 278 GLY A N 1
ATOM 2065 C CA . GLY A 1 278 ? 9.781 3.965 -4.856 1.00 71.62 278 GLY A CA 1
ATOM 2066 C C . GLY A 1 278 ? 8.367 3.745 -4.317 1.00 71.62 278 GLY A C 1
ATOM 2067 O O . GLY A 1 278 ? 7.866 4.472 -3.453 1.00 71.62 278 GLY A O 1
ATOM 2068 N N . ALA A 1 279 ? 7.702 2.736 -4.869 1.00 65.94 279 ALA A N 1
ATOM 2069 C CA . ALA A 1 279 ? 6.260 2.578 -4.751 1.00 65.94 279 ALA A CA 1
ATOM 2070 C C . ALA A 1 279 ? 5.746 1.927 -3.456 1.00 65.94 279 ALA A C 1
ATOM 2072 O O . ALA A 1 279 ? 4.581 2.073 -3.101 1.00 65.94 279 ALA A O 1
ATOM 2073 N N . GLY A 1 280 ? 6.568 1.162 -2.749 1.00 75.88 280 GLY A N 1
ATOM 2074 C CA . GLY A 1 280 ? 6.111 0.328 -1.636 1.00 75.88 280 GLY A CA 1
ATOM 2075 C C . GLY A 1 280 ? 7.212 -0.606 -1.151 1.00 75.88 280 GLY A C 1
ATOM 2076 O O . GLY A 1 280 ? 8.221 -0.765 -1.837 1.00 75.88 280 GLY A O 1
ATOM 2077 N N . GLY A 1 281 ? 7.020 -1.216 0.021 1.00 90.44 281 GLY A N 1
ATOM 2078 C CA . GLY A 1 281 ? 7.931 -2.243 0.532 1.00 90.44 281 GLY A CA 1
ATOM 2079 C C . GLY A 1 281 ? 7.766 -3.579 -0.200 1.00 90.44 281 GLY A C 1
ATOM 2080 O O . GLY A 1 281 ? 8.744 -4.158 -0.673 1.00 90.44 281 GLY A O 1
ATOM 2081 N N . ILE A 1 282 ? 6.522 -4.045 -0.333 1.00 95.31 282 ILE A N 1
ATOM 2082 C CA . ILE A 1 282 ? 6.151 -5.284 -1.025 1.00 95.31 282 ILE A CA 1
ATOM 2083 C C . ILE A 1 282 ? 5.435 -4.966 -2.342 1.00 95.31 282 ILE A C 1
ATOM 2085 O O . ILE A 1 282 ? 4.475 -4.190 -2.385 1.00 95.31 282 ILE A O 1
ATOM 2089 N N . TYR A 1 283 ? 5.905 -5.606 -3.409 1.00 94.25 283 TYR A N 1
ATOM 2090 C CA . TYR A 1 283 ? 5.362 -5.523 -4.759 1.00 94.25 283 TYR A CA 1
ATOM 2091 C C . TYR A 1 283 ? 4.299 -6.602 -4.974 1.00 94.25 283 TYR A C 1
ATOM 2093 O O . TYR A 1 283 ? 4.334 -7.630 -4.293 1.00 94.25 283 TYR A O 1
ATOM 2101 N N . PRO A 1 284 ? 3.384 -6.410 -5.937 1.00 94.50 284 PRO A N 1
ATOM 2102 C CA . PRO A 1 284 ? 2.363 -7.392 -6.227 1.00 94.50 284 PRO A CA 1
ATOM 2103 C C . PRO A 1 284 ? 2.934 -8.726 -6.691 1.00 94.50 284 PRO A C 1
ATOM 2105 O O . PRO A 1 284 ? 3.995 -8.811 -7.311 1.00 94.50 284 PRO A O 1
ATOM 2108 N N . GLU A 1 285 ? 2.180 -9.773 -6.408 1.00 94.25 285 GLU A N 1
ATOM 2109 C CA . GLU A 1 285 ? 2.569 -11.159 -6.610 1.00 94.25 285 GLU A CA 1
ATOM 2110 C C . GLU A 1 285 ? 2.337 -11.677 -8.033 1.00 94.25 285 GLU A C 1
ATOM 2112 O O . GLU A 1 285 ? 2.919 -12.700 -8.405 1.00 94.25 285 GLU A O 1
ATOM 2117 N N . CYS A 1 286 ? 1.506 -10.997 -8.831 1.00 94.62 286 CYS A N 1
ATOM 2118 C CA . CYS A 1 286 ? 1.214 -11.401 -10.201 1.00 94.62 286 CYS A CA 1
ATOM 2119 C C . CYS A 1 286 ? 1.945 -10.530 -11.226 1.00 94.62 286 CYS A C 1
ATOM 2121 O O . CYS A 1 286 ? 2.209 -9.348 -11.008 1.00 94.62 286 CYS A O 1
ATOM 2123 N N . GLU A 1 287 ? 2.211 -11.119 -12.392 1.00 93.56 287 GLU A N 1
ATOM 2124 C CA . GLU A 1 287 ? 2.874 -10.447 -13.504 1.00 93.56 287 GLU A CA 1
ATOM 2125 C C . GLU A 1 287 ? 2.211 -10.789 -14.847 1.00 93.56 287 GLU A C 1
ATOM 2127 O O . GLU A 1 287 ? 1.709 -11.900 -15.075 1.00 93.56 287 GLU A O 1
ATOM 2132 N N . ARG A 1 288 ? 2.207 -9.815 -15.756 1.00 91.81 288 ARG A N 1
ATOM 2133 C CA . ARG A 1 288 ? 1.968 -10.013 -17.188 1.00 91.81 288 ARG A CA 1
ATOM 2134 C C . ARG A 1 288 ? 3.130 -9.440 -17.988 1.00 91.81 288 ARG A C 1
ATOM 2136 O O . ARG A 1 288 ? 3.609 -8.351 -17.684 1.00 91.81 288 ARG A O 1
ATOM 2143 N N . ARG A 1 289 ? 3.563 -10.169 -19.019 1.00 90.44 289 ARG A N 1
ATOM 2144 C CA . ARG A 1 289 ? 4.700 -9.800 -19.871 1.00 90.44 289 ARG A CA 1
ATOM 2145 C C . ARG A 1 289 ? 4.245 -9.660 -21.317 1.00 90.44 289 ARG A C 1
ATOM 2147 O O . ARG A 1 289 ? 3.704 -10.607 -21.885 1.00 90.44 289 ARG A O 1
ATOM 2154 N N . PHE A 1 290 ? 4.504 -8.500 -21.913 1.00 84.94 290 PHE A N 1
ATOM 2155 C CA . PHE A 1 290 ? 4.171 -8.192 -23.305 1.00 84.94 290 PHE A CA 1
ATOM 2156 C C . PHE A 1 290 ? 5.407 -7.617 -24.006 1.00 84.94 290 PHE A C 1
ATOM 2158 O O . PHE A 1 290 ? 5.645 -6.407 -24.008 1.00 84.94 290 PHE A O 1
ATOM 2165 N N . GLY A 1 291 ? 6.239 -8.497 -24.571 1.00 79.75 291 GLY A N 1
ATOM 2166 C CA . GLY A 1 291 ? 7.568 -8.107 -25.051 1.00 79.75 291 GLY A CA 1
ATOM 2167 C C . GLY A 1 291 ? 8.408 -7.542 -23.901 1.00 79.75 291 GLY A C 1
ATOM 2168 O O . GLY A 1 291 ? 8.462 -8.144 -22.836 1.00 79.75 291 GLY A O 1
ATOM 2169 N N . GLY A 1 292 ? 9.011 -6.368 -24.092 1.00 81.62 292 GLY A N 1
ATOM 2170 C CA . GLY A 1 292 ? 9.795 -5.678 -23.058 1.00 81.62 292 GLY A CA 1
ATOM 2171 C C . GLY A 1 292 ? 8.977 -4.904 -22.014 1.00 81.62 292 GLY A C 1
ATOM 2172 O O . GLY A 1 292 ? 9.540 -4.039 -21.356 1.00 81.62 292 GLY A O 1
ATOM 2173 N N . ILE A 1 293 ? 7.663 -5.131 -21.884 1.00 87.94 293 ILE A N 1
ATOM 2174 C CA . ILE A 1 293 ? 6.823 -4.507 -20.844 1.00 87.94 293 ILE A CA 1
ATOM 2175 C C . ILE A 1 293 ? 6.416 -5.572 -19.831 1.00 87.94 293 ILE A C 1
ATOM 2177 O O . ILE A 1 293 ? 5.807 -6.578 -20.199 1.00 87.94 293 ILE A O 1
ATOM 2181 N N . HIS A 1 294 ? 6.724 -5.331 -18.561 1.00 90.38 294 HIS A N 1
ATOM 2182 C CA . HIS A 1 294 ? 6.382 -6.205 -17.444 1.00 90.38 294 HIS A CA 1
ATOM 2183 C C . HIS A 1 294 ? 5.451 -5.453 -16.492 1.00 90.38 294 HIS A C 1
ATOM 2185 O O . HIS A 1 294 ? 5.847 -4.459 -15.884 1.00 90.38 294 HIS A O 1
ATOM 2191 N N . VAL A 1 295 ? 4.206 -5.911 -16.372 1.00 92.00 295 VAL A N 1
ATOM 2192 C CA . VAL A 1 295 ? 3.190 -5.292 -15.514 1.00 92.00 295 VAL A CA 1
ATOM 2193 C C . VAL A 1 295 ? 2.995 -6.147 -14.271 1.00 92.00 295 VAL A C 1
ATOM 2195 O O . VAL A 1 295 ? 2.529 -7.282 -14.372 1.00 92.00 295 VAL A O 1
ATOM 2198 N N . LEU A 1 296 ? 3.337 -5.590 -13.111 1.00 93.56 296 LEU A N 1
ATOM 2199 C CA . LEU A 1 296 ? 3.108 -6.185 -11.797 1.00 93.56 296 LEU A CA 1
ATOM 2200 C C . LEU A 1 296 ? 1.756 -5.724 -11.259 1.00 93.56 296 LEU A C 1
ATOM 2202 O O . LEU A 1 296 ? 1.457 -4.530 -11.278 1.00 93.56 296 LEU A O 1
ATOM 2206 N N . TYR A 1 297 ? 0.943 -6.659 -10.780 1.00 93.25 297 TYR A N 1
ATOM 2207 C CA . TYR A 1 297 ? -0.422 -6.379 -10.342 1.00 93.25 297 TYR A CA 1
ATOM 2208 C C . TYR A 1 297 ? -0.875 -7.357 -9.247 1.00 93.25 297 TYR A C 1
ATOM 2210 O O . TYR A 1 297 ? -0.374 -8.477 -9.151 1.00 93.25 297 TYR A O 1
ATOM 2218 N N . ALA A 1 298 ? -1.791 -6.924 -8.383 1.00 93.56 298 ALA A N 1
ATOM 2219 C CA . ALA A 1 298 ? -2.319 -7.756 -7.300 1.00 93.56 298 ALA A CA 1
ATOM 2220 C C . ALA A 1 298 ? -3.381 -8.732 -7.825 1.00 93.56 298 ALA A C 1
ATOM 2222 O O . ALA A 1 298 ? -4.112 -8.407 -8.762 1.00 93.56 298 ALA A O 1
ATOM 2223 N N . ALA A 1 299 ? -3.525 -9.909 -7.216 1.00 92.44 299 ALA A N 1
ATOM 2224 C CA . ALA A 1 299 ? -4.506 -10.907 -7.656 1.00 92.44 299 ALA A CA 1
ATOM 2225 C C . ALA A 1 299 ? -5.965 -10.410 -7.605 1.00 92.44 299 ALA A C 1
ATOM 2227 O O . ALA A 1 299 ? -6.814 -10.930 -8.330 1.00 92.44 299 ALA A O 1
ATOM 2228 N N . ASN A 1 300 ? -6.251 -9.389 -6.793 1.00 89.12 300 ASN A N 1
ATOM 2229 C CA . ASN A 1 300 ? -7.570 -8.772 -6.647 1.00 89.12 300 ASN A CA 1
ATOM 2230 C C . ASN A 1 300 ? -7.912 -7.748 -7.753 1.00 89.12 300 ASN A C 1
ATOM 2232 O O . ASN A 1 300 ? -9.003 -7.171 -7.747 1.00 89.12 300 ASN A O 1
ATOM 2236 N N . GLN A 1 301 ? -7.011 -7.513 -8.714 1.00 88.25 301 GLN A N 1
ATOM 2237 C CA . GLN A 1 301 ? -7.249 -6.559 -9.794 1.00 88.25 301 GLN A CA 1
ATOM 2238 C C . GLN A 1 301 ? -8.386 -7.017 -10.725 1.00 88.25 301 GLN A C 1
ATOM 2240 O O . GLN A 1 301 ? -8.434 -8.191 -11.112 1.00 88.25 301 GLN A O 1
ATOM 2245 N N . PRO A 1 302 ? -9.293 -6.111 -11.146 1.00 82.75 302 PRO A N 1
ATOM 2246 C CA . PRO A 1 302 ? -10.413 -6.478 -12.005 1.00 82.75 302 PRO A CA 1
ATOM 2247 C C . PRO A 1 302 ? -9.956 -7.089 -13.335 1.00 82.75 302 PRO A C 1
ATOM 2249 O O . PRO A 1 302 ? -9.092 -6.545 -14.021 1.00 82.75 302 PRO A O 1
ATOM 2252 N N . THR A 1 303 ? -10.602 -8.172 -13.775 1.00 84.06 303 THR A N 1
ATOM 2253 C CA . THR A 1 303 ? -10.268 -8.833 -15.051 1.00 84.06 303 THR A CA 1
ATOM 2254 C C . THR A 1 303 ? -10.340 -7.883 -16.248 1.00 84.06 303 THR A C 1
ATOM 2256 O O . THR A 1 303 ? -9.500 -7.961 -17.138 1.00 84.06 303 THR A O 1
ATOM 2259 N N . SER A 1 304 ? -11.294 -6.948 -16.252 1.00 83.75 304 SER A N 1
ATOM 2260 C CA . SER A 1 304 ? -11.434 -5.940 -17.309 1.00 83.75 304 SER A CA 1
ATOM 2261 C C . SER A 1 304 ? -10.228 -5.003 -17.410 1.00 83.75 304 SER A C 1
ATOM 2263 O O . SER A 1 304 ? -9.879 -4.567 -18.502 1.00 83.75 304 SER A O 1
ATOM 2265 N N . VAL A 1 305 ? -9.577 -4.701 -16.283 1.00 84.06 305 VAL A N 1
ATOM 2266 C CA . VAL A 1 305 ? -8.347 -3.900 -16.253 1.00 84.06 305 VAL A CA 1
ATOM 2267 C C . VAL A 1 305 ? -7.189 -4.694 -16.849 1.00 84.06 305 VAL A C 1
ATOM 2269 O O . VAL A 1 305 ? -6.437 -4.167 -17.662 1.00 84.06 305 VAL A O 1
ATOM 2272 N N . LEU A 1 306 ? -7.070 -5.978 -16.506 1.00 85.94 306 LEU A N 1
ATOM 2273 C CA . LEU A 1 306 ? -6.012 -6.837 -17.045 1.00 85.94 306 LEU A CA 1
ATOM 2274 C C . LEU A 1 306 ? -6.152 -7.040 -18.560 1.00 85.94 306 LEU A C 1
ATOM 2276 O O . LEU A 1 306 ? -5.160 -6.940 -19.277 1.00 85.94 306 LEU A O 1
ATOM 2280 N N . GLN A 1 307 ? -7.379 -7.256 -19.043 1.00 88.44 307 GLN A N 1
ATOM 2281 C CA . GLN A 1 307 ? -7.685 -7.347 -20.476 1.00 88.44 307 GLN A CA 1
ATOM 2282 C C . GLN A 1 307 ? -7.322 -6.054 -21.212 1.00 88.44 307 GLN A C 1
ATOM 2284 O O . GLN A 1 307 ? -6.665 -6.098 -22.247 1.00 88.44 307 GLN A O 1
ATOM 2289 N N . LEU A 1 308 ? -7.682 -4.898 -20.642 1.00 87.81 308 LEU A N 1
ATOM 2290 C CA . LEU A 1 308 ? -7.319 -3.597 -21.201 1.00 87.81 308 LEU A CA 1
ATOM 2291 C C . LEU A 1 308 ? -5.803 -3.447 -21.368 1.00 87.81 308 LEU A C 1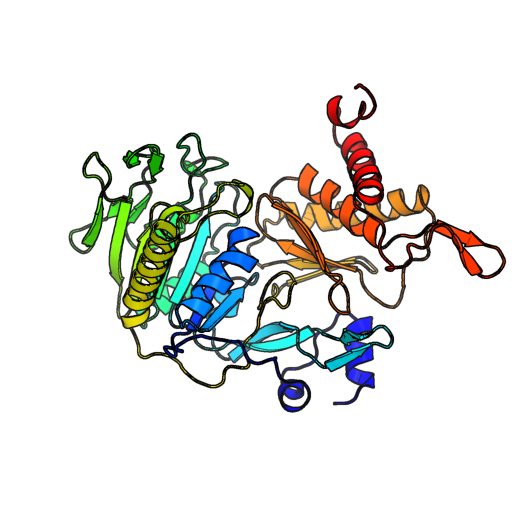
ATOM 2293 O O . LEU A 1 308 ? -5.334 -3.019 -22.418 1.00 87.81 308 LEU A O 1
ATOM 2297 N N . VAL A 1 309 ? -5.044 -3.774 -20.322 1.00 89.50 309 VAL A N 1
ATOM 2298 C CA . VAL A 1 309 ? -3.580 -3.662 -20.322 1.00 89.50 309 VAL A CA 1
ATOM 2299 C C . VAL A 1 309 ? -2.965 -4.559 -21.400 1.00 89.50 309 VAL A C 1
ATOM 2301 O O . VAL A 1 309 ? -2.112 -4.104 -22.162 1.00 89.50 309 VAL A O 1
ATOM 2304 N N . GLU A 1 310 ? -3.423 -5.808 -21.486 1.00 89.06 310 GLU A N 1
ATOM 2305 C CA . GLU A 1 310 ? -2.962 -6.791 -22.471 1.00 89.06 310 GLU A CA 1
ATOM 2306 C C . GLU A 1 310 ? -3.228 -6.348 -23.914 1.00 89.06 310 GLU A C 1
ATOM 2308 O O . GLU A 1 310 ? -2.370 -6.501 -24.786 1.00 89.06 310 GLU A O 1
ATOM 2313 N N . GLU A 1 311 ? -4.388 -5.747 -24.165 1.00 90.44 311 GLU A N 1
ATOM 2314 C CA . GLU A 1 311 ? -4.773 -5.305 -25.501 1.00 90.44 311 GLU A CA 1
ATOM 2315 C C . GLU A 1 311 ? -4.129 -3.972 -25.904 1.00 90.44 311 GLU A C 1
ATOM 2317 O O . GLU A 1 311 ? -3.691 -3.822 -27.048 1.00 90.44 311 GLU A O 1
ATOM 2322 N N . GLU A 1 312 ? -4.076 -2.988 -25.003 1.00 91.25 312 GLU A N 1
ATOM 2323 C CA . GLU A 1 312 ? -3.776 -1.601 -25.376 1.00 91.25 312 GLU A CA 1
ATOM 2324 C C . GLU A 1 312 ? -2.313 -1.202 -25.200 1.00 91.25 312 GLU A C 1
ATOM 2326 O O . GLU A 1 312 ? -1.805 -0.412 -26.001 1.00 91.25 312 GLU A O 1
ATOM 2331 N N . TYR A 1 313 ? -1.584 -1.751 -24.224 1.00 92.00 313 TYR A N 1
ATOM 2332 C CA . TYR A 1 313 ? -0.195 -1.329 -23.992 1.00 92.00 313 TYR A CA 1
ATOM 2333 C C . TYR A 1 313 ? 0.717 -1.608 -25.196 1.00 92.00 313 TYR A C 1
ATOM 2335 O O . TYR A 1 313 ? 1.453 -0.699 -25.600 1.00 92.00 313 TYR A O 1
ATOM 2343 N N . PRO A 1 314 ? 0.655 -2.784 -25.854 1.00 90.81 314 PRO A N 1
ATOM 2344 C CA . PRO A 1 314 ? 1.446 -3.025 -27.059 1.00 90.81 314 PRO A CA 1
ATOM 2345 C C . PRO A 1 314 ? 1.107 -2.051 -28.198 1.00 90.81 314 PRO A C 1
ATOM 2347 O O . PRO A 1 314 ? 2.016 -1.537 -28.855 1.00 90.81 314 PRO A O 1
ATOM 2350 N N . LYS A 1 315 ? -0.185 -1.744 -28.398 1.00 92.12 315 LYS A N 1
ATOM 2351 C CA . LYS A 1 315 ? -0.659 -0.814 -29.439 1.00 92.12 315 LYS A CA 1
ATOM 2352 C C . LYS A 1 315 ? -0.169 0.608 -29.177 1.00 92.12 315 LYS A C 1
ATOM 2354 O O . LYS A 1 315 ? 0.310 1.274 -30.094 1.00 92.12 315 LYS A O 1
ATOM 2359 N N . ILE A 1 316 ? -0.260 1.066 -27.929 1.00 92.00 316 ILE A N 1
ATOM 2360 C CA . ILE A 1 316 ? 0.201 2.394 -27.506 1.00 92.00 316 ILE A CA 1
ATOM 2361 C C . ILE A 1 316 ? 1.718 2.501 -27.656 1.00 92.00 316 ILE A C 1
ATOM 2363 O O . ILE A 1 316 ? 2.193 3.465 -28.256 1.00 92.00 316 ILE A O 1
ATOM 2367 N N . ARG A 1 317 ? 2.475 1.496 -27.194 1.00 91.19 317 ARG A N 1
ATOM 2368 C CA . ARG A 1 317 ? 3.933 1.439 -27.375 1.00 91.19 317 ARG A CA 1
ATOM 2369 C C . ARG A 1 317 ? 4.306 1.565 -28.846 1.00 91.19 317 ARG A C 1
ATOM 2371 O O . ARG A 1 317 ? 5.127 2.410 -29.193 1.00 91.19 317 ARG A O 1
ATOM 2378 N N . GLN A 1 318 ? 3.692 0.755 -29.707 1.00 91.62 318 GLN A N 1
ATOM 2379 C CA . GLN A 1 318 ? 3.951 0.810 -31.143 1.00 91.62 318 GLN A CA 1
ATOM 2380 C C . GLN A 1 318 ? 3.638 2.200 -31.707 1.00 91.62 318 GLN A C 1
ATOM 2382 O O . GLN A 1 318 ? 4.474 2.789 -32.387 1.00 91.62 318 GLN A O 1
ATOM 2387 N N . ARG A 1 319 ? 2.467 2.753 -31.381 1.00 93.50 319 ARG A N 1
ATOM 2388 C CA . ARG A 1 319 ? 2.037 4.067 -31.866 1.00 93.50 319 ARG A CA 1
ATOM 2389 C C . ARG A 1 319 ? 2.993 5.186 -31.452 1.00 93.50 319 ARG A C 1
ATOM 2391 O O . ARG A 1 319 ? 3.302 6.056 -32.262 1.00 93.50 319 ARG A O 1
ATOM 2398 N N . ILE A 1 320 ? 3.455 5.180 -30.203 1.00 91.31 320 ILE A N 1
ATOM 2399 C CA . ILE A 1 320 ? 4.400 6.187 -29.714 1.00 91.31 320 ILE A CA 1
ATOM 2400 C C . ILE A 1 320 ? 5.740 6.049 -30.442 1.00 91.31 320 ILE A C 1
ATOM 2402 O O . ILE A 1 320 ? 6.273 7.062 -30.882 1.00 91.31 320 ILE A O 1
ATOM 2406 N N . LEU A 1 321 ? 6.241 4.828 -30.655 1.00 90.44 321 LEU A N 1
ATOM 2407 C CA . LEU A 1 321 ? 7.488 4.597 -31.396 1.00 90.44 321 LEU A CA 1
ATOM 2408 C C . LEU A 1 321 ? 7.382 4.953 -32.891 1.00 90.44 321 LEU A C 1
ATOM 2410 O O . LEU A 1 321 ? 8.378 5.336 -33.498 1.00 90.44 321 LEU A O 1
ATOM 2414 N N . GLU A 1 322 ? 6.188 4.887 -33.488 1.00 91.56 322 GLU A N 1
ATOM 2415 C CA . GLU A 1 322 ? 5.930 5.421 -34.836 1.00 91.56 322 GLU A CA 1
ATOM 2416 C C . GLU A 1 322 ? 6.039 6.957 -34.871 1.00 91.56 322 GLU A C 1
ATOM 2418 O O . GLU A 1 322 ? 6.488 7.528 -3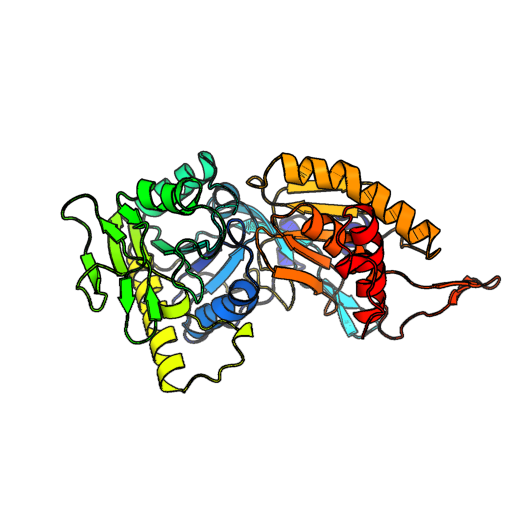5.864 1.00 91.56 322 GLU A O 1
ATOM 2423 N N . TRP A 1 323 ? 5.624 7.642 -33.800 1.00 90.25 323 TRP A N 1
ATOM 2424 C CA . TRP A 1 323 ? 5.701 9.104 -33.691 1.00 90.25 323 TRP A CA 1
ATOM 2425 C C . TRP A 1 323 ? 7.079 9.610 -33.271 1.00 90.25 323 TRP A C 1
ATOM 2427 O O . TRP A 1 323 ? 7.493 10.683 -33.710 1.00 90.25 323 TRP A O 1
ATOM 2437 N N . LEU A 1 324 ? 7.758 8.857 -32.414 1.00 88.31 324 LEU A N 1
ATOM 2438 C CA . LEU A 1 324 ? 9.086 9.134 -31.895 1.00 88.31 324 LEU A CA 1
ATOM 2439 C C . LEU A 1 324 ? 9.913 7.848 -31.995 1.00 88.31 324 LEU A C 1
ATOM 2441 O O . LEU A 1 324 ? 9.935 7.059 -31.052 1.00 88.31 324 LEU A O 1
ATOM 2445 N N . PRO A 1 325 ? 10.580 7.614 -33.137 1.00 87.50 325 PRO A N 1
ATOM 2446 C CA . PRO A 1 325 ? 11.473 6.476 -33.277 1.00 87.50 325 PRO A CA 1
ATOM 2447 C C . PRO A 1 325 ? 12.612 6.577 -32.259 1.00 87.50 325 PRO A C 1
ATOM 2449 O O . PRO A 1 325 ? 13.510 7.406 -32.405 1.00 87.50 325 PRO A O 1
ATOM 2452 N N . SER A 1 326 ? 12.564 5.734 -31.231 1.00 83.50 326 SER A N 1
ATOM 2453 C CA . SER A 1 326 ? 13.507 5.728 -30.111 1.00 83.50 326 SER A CA 1
ATOM 2454 C C . SER A 1 326 ? 14.207 4.377 -29.991 1.00 83.50 326 SER A C 1
ATOM 2456 O O . SER A 1 326 ? 13.567 3.339 -30.185 1.00 83.50 326 SER A O 1
ATOM 2458 N N . PRO A 1 327 ? 15.495 4.345 -29.612 1.00 76.88 327 PRO A N 1
ATOM 2459 C CA . PRO A 1 327 ? 16.123 3.111 -29.166 1.00 76.88 327 PRO A CA 1
ATOM 2460 C C . PRO A 1 327 ? 15.564 2.731 -27.789 1.00 76.88 327 PRO A C 1
ATOM 2462 O O . PRO A 1 327 ? 15.826 3.415 -26.803 1.00 76.88 327 PRO A O 1
ATOM 2465 N N . VAL A 1 328 ? 14.792 1.648 -27.723 1.00 76.69 328 VAL A N 1
ATOM 2466 C CA . VAL A 1 328 ? 14.323 1.069 -26.455 1.00 76.69 328 VAL A CA 1
ATOM 2467 C C . VAL A 1 328 ? 15.293 -0.050 -26.065 1.00 76.69 328 VAL A C 1
ATOM 2469 O O . VAL A 1 328 ? 15.600 -0.863 -26.939 1.00 76.69 328 VAL A O 1
ATOM 2472 N N . PRO A 1 329 ? 15.785 -0.110 -24.814 1.00 67.81 329 PRO A N 1
ATOM 2473 C CA . PRO A 1 329 ? 16.595 -1.235 -24.350 1.00 67.81 329 PRO A CA 1
ATOM 2474 C C . PRO A 1 329 ? 15.861 -2.562 -24.587 1.00 67.81 329 PRO A C 1
ATOM 2476 O O . PRO A 1 329 ? 14.699 -2.708 -24.208 1.00 67.81 329 PRO A O 1
ATOM 2479 N N . GLU A 1 330 ? 16.509 -3.509 -25.267 1.00 67.81 330 GLU A N 1
ATOM 2480 C CA . GLU A 1 330 ? 15.960 -4.862 -25.472 1.00 67.81 330 GLU A CA 1
ATOM 2481 C C . GLU A 1 330 ? 16.253 -5.774 -24.276 1.00 67.81 330 GLU A C 1
ATOM 2483 O O . GLU A 1 330 ? 15.600 -6.799 -24.093 1.00 67.81 330 GLU A O 1
ATOM 2488 N N . ASP A 1 331 ? 17.237 -5.388 -23.470 1.00 69.50 331 ASP A N 1
ATOM 2489 C CA . ASP A 1 331 ? 17.824 -6.151 -22.381 1.00 69.50 331 ASP A CA 1
ATOM 2490 C C . ASP A 1 331 ? 17.369 -5.694 -20.992 1.00 69.50 331 ASP A C 1
ATOM 2492 O O . ASP A 1 331 ? 17.774 -6.313 -20.019 1.00 69.50 331 ASP A O 1
ATOM 2496 N N . GLU A 1 332 ? 16.523 -4.666 -20.871 1.00 74.88 332 GLU A N 1
ATOM 2497 C CA . GLU A 1 332 ? 15.895 -4.264 -19.604 1.00 74.88 332 GLU A CA 1
ATOM 2498 C C . GLU A 1 332 ? 14.389 -4.033 -19.813 1.00 74.88 332 GLU A C 1
ATOM 2500 O O . GLU A 1 332 ? 14.002 -3.178 -20.618 1.00 74.88 332 GLU A O 1
ATOM 2505 N N . PRO A 1 333 ? 13.508 -4.767 -19.108 1.00 85.06 333 PRO A N 1
ATOM 2506 C CA . PRO A 1 333 ? 12.076 -4.580 -19.264 1.00 85.06 333 PRO A CA 1
ATOM 2507 C C . PRO A 1 333 ? 11.614 -3.271 -18.619 1.00 85.06 333 PRO A C 1
ATOM 2509 O O . PRO A 1 333 ? 11.977 -2.961 -17.483 1.00 85.06 333 PRO A O 1
ATOM 2512 N N . LEU A 1 334 ? 10.705 -2.555 -19.286 1.00 85.19 334 LEU A N 1
ATOM 2513 C CA . LEU A 1 334 ? 9.929 -1.501 -18.643 1.00 85.19 334 LEU A CA 1
ATOM 2514 C C . LEU A 1 334 ? 8.998 -2.138 -17.612 1.00 85.19 334 LEU A C 1
ATOM 2516 O O . LEU A 1 334 ? 8.023 -2.809 -17.966 1.00 85.19 334 LEU A O 1
ATOM 2520 N N . ARG A 1 335 ? 9.296 -1.901 -16.335 1.00 86.94 335 ARG A N 1
ATOM 2521 C CA . ARG A 1 335 ? 8.498 -2.400 -15.217 1.00 86.94 335 ARG A CA 1
ATOM 2522 C C . ARG A 1 335 ? 7.440 -1.387 -14.818 1.00 86.94 335 ARG A C 1
ATOM 2524 O O . ARG A 1 335 ? 7.756 -0.238 -14.514 1.00 86.94 335 ARG A O 1
ATOM 2531 N N . ILE A 1 336 ? 6.195 -1.845 -14.804 1.00 89.00 336 ILE A N 1
ATOM 2532 C CA . ILE A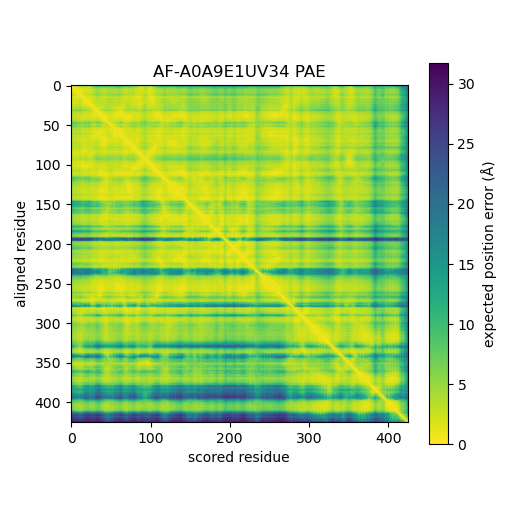 1 336 ? 5.027 -1.050 -14.447 1.00 89.00 336 ILE A CA 1
ATOM 2533 C C . ILE A 1 336 ? 4.374 -1.680 -13.232 1.00 89.00 336 ILE A C 1
ATOM 2535 O O . ILE A 1 336 ? 3.865 -2.800 -13.306 1.00 89.00 336 ILE A O 1
ATOM 2539 N N . LEU A 1 337 ? 4.349 -0.942 -12.131 1.00 90.12 337 LEU A N 1
ATOM 2540 C CA . LEU A 1 337 ? 3.516 -1.279 -10.995 1.00 90.12 337 LEU A CA 1
ATOM 2541 C C . LEU A 1 337 ? 2.094 -0.773 -11.228 1.00 90.12 337 LEU A C 1
ATOM 2543 O O . LEU A 1 337 ? 1.866 0.430 -11.355 1.00 90.12 337 LEU A O 1
ATOM 2547 N N . PHE A 1 338 ? 1.130 -1.685 -11.235 1.00 89.06 338 PHE A N 1
ATOM 2548 C CA . PHE A 1 338 ? -0.277 -1.334 -11.328 1.00 89.06 338 PHE A CA 1
ATOM 2549 C C . PHE A 1 338 ? -0.907 -1.232 -9.933 1.00 89.06 338 PHE A C 1
ATOM 2551 O O . PHE A 1 338 ? -1.232 -2.238 -9.298 1.00 89.06 338 PHE A O 1
ATOM 2558 N N . GLY A 1 339 ? -1.055 0.003 -9.457 1.00 85.62 339 GLY A N 1
ATOM 2559 C CA . GLY A 1 339 ? -1.663 0.351 -8.180 1.00 85.62 339 GLY A CA 1
ATOM 2560 C C . GLY A 1 339 ? -3.163 0.619 -8.307 1.00 85.62 339 GLY A C 1
ATOM 2561 O O . GLY A 1 339 ? -3.642 1.289 -9.221 1.00 85.62 339 GLY A O 1
ATOM 2562 N N . ALA A 1 340 ? -3.924 0.124 -7.340 1.00 76.19 340 ALA A N 1
ATOM 2563 C CA . ALA A 1 340 ? -5.361 0.325 -7.255 1.00 76.19 340 ALA A CA 1
ATOM 2564 C C . ALA A 1 340 ? -5.713 1.714 -6.703 1.00 76.19 340 ALA A C 1
ATOM 2566 O O . ALA A 1 340 ? -5.716 1.883 -5.498 1.00 76.19 340 ALA A O 1
ATOM 2567 N N . GLY A 1 341 ? -6.028 2.731 -7.503 1.00 77.56 341 GLY A N 1
ATOM 2568 C CA . GLY A 1 341 ? -6.375 4.035 -6.916 1.00 77.56 341 GLY A CA 1
ATOM 2569 C C . GLY A 1 341 ? -6.818 5.095 -7.910 1.00 77.56 341 GLY A C 1
ATOM 2570 O O . GLY A 1 341 ? -6.987 4.837 -9.099 1.00 77.56 341 GLY A O 1
ATOM 2571 N N . THR A 1 342 ? -6.900 6.331 -7.422 1.00 67.31 342 THR A N 1
ATOM 2572 C CA . THR A 1 342 ? -7.011 7.541 -8.247 1.00 67.31 342 THR A CA 1
ATOM 2573 C C . THR A 1 342 ? -5.856 8.483 -7.906 1.00 67.31 342 THR A C 1
ATOM 2575 O O . THR A 1 342 ? -5.949 9.243 -6.943 1.00 67.31 342 THR A O 1
ATOM 2578 N N . GLY A 1 343 ? -4.743 8.412 -8.644 1.00 63.81 343 GLY A N 1
ATOM 2579 C CA . GLY A 1 343 ? -3.523 9.136 -8.249 1.00 63.81 343 GLY A CA 1
ATOM 2580 C C . GLY A 1 343 ? -2.585 9.574 -9.373 1.00 63.81 343 GLY A C 1
ATOM 2581 O O . GLY A 1 343 ? -1.677 10.350 -9.101 1.00 63.81 343 GLY A O 1
ATOM 2582 N N . GLY A 1 344 ? -2.807 9.137 -10.618 1.00 76.25 344 GLY A N 1
ATOM 2583 C CA . GLY A 1 344 ? -1.894 9.438 -11.727 1.00 76.25 344 GLY A CA 1
ATOM 2584 C C . GLY A 1 344 ? -0.769 8.408 -11.839 1.00 76.25 344 GLY A C 1
ATOM 2585 O O . GLY A 1 344 ? -0.959 7.253 -11.458 1.00 76.25 344 GLY A O 1
ATOM 2586 N N . GLY A 1 345 ? 0.370 8.804 -12.401 1.00 77.00 345 GLY A N 1
ATOM 2587 C CA . GLY A 1 345 ? 1.567 7.967 -12.502 1.00 77.00 345 GLY A CA 1
ATOM 2588 C C . GLY A 1 345 ? 2.693 8.444 -11.594 1.00 77.00 345 GLY A C 1
ATOM 2589 O O . GLY A 1 345 ? 2.612 9.525 -11.007 1.00 77.00 345 GLY A O 1
ATOM 2590 N N . TRP A 1 346 ? 3.724 7.620 -11.447 1.00 77.81 346 TRP A N 1
ATOM 2591 C CA . TRP A 1 346 ? 5.003 8.045 -10.884 1.00 77.81 346 TRP A CA 1
ATOM 2592 C C . TRP A 1 346 ? 6.146 7.283 -11.554 1.00 77.81 346 TRP A C 1
ATOM 2594 O O . TRP A 1 346 ? 5.993 6.115 -11.910 1.00 77.81 346 TRP A O 1
ATOM 2604 N N . ALA A 1 347 ? 7.315 7.915 -11.632 1.00 76.06 347 ALA A N 1
ATOM 2605 C CA . ALA A 1 347 ? 8.541 7.304 -12.128 1.00 76.06 347 ALA A CA 1
ATOM 2606 C C . ALA A 1 347 ? 9.618 7.311 -11.040 1.00 76.06 347 ALA A C 1
ATOM 2608 O O . ALA A 1 347 ? 9.902 8.342 -10.422 1.00 76.06 347 ALA A O 1
ATOM 2609 N N . VAL A 1 348 ? 10.252 6.164 -10.814 1.00 77.62 348 VAL A N 1
ATOM 2610 C CA . VAL A 1 348 ? 11.313 6.014 -9.818 1.00 77.62 348 VAL A CA 1
ATOM 2611 C C . VAL A 1 348 ? 12.670 6.096 -10.501 1.00 77.62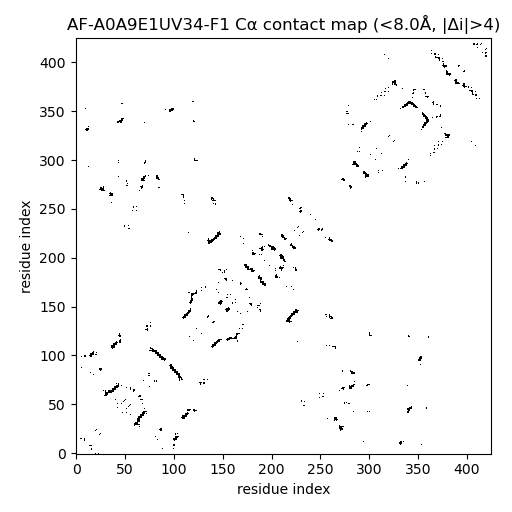 348 VAL A C 1
ATOM 2613 O O . VAL A 1 348 ? 13.102 5.180 -11.199 1.00 77.62 348 VAL A O 1
ATOM 2616 N N . ASN A 1 349 ? 13.364 7.210 -10.258 1.00 74.94 349 ASN A N 1
ATOM 2617 C CA . ASN A 1 349 ? 14.670 7.516 -10.859 1.00 74.94 349 ASN A CA 1
ATOM 2618 C C . ASN A 1 349 ? 15.835 7.504 -9.863 1.00 74.94 349 ASN A C 1
ATOM 2620 O O . ASN A 1 349 ? 16.974 7.801 -10.241 1.00 74.94 349 ASN A O 1
ATOM 2624 N N . ALA A 1 350 ? 15.541 7.179 -8.603 1.00 80.94 350 ALA A N 1
ATOM 2625 C CA . ALA A 1 350 ? 16.495 7.181 -7.503 1.00 80.94 350 ALA A CA 1
ATOM 2626 C C . ALA A 1 350 ? 17.430 5.960 -7.506 1.00 80.94 350 ALA A C 1
ATOM 2628 O O . ALA A 1 350 ? 18.464 6.003 -6.850 1.00 80.94 350 ALA A O 1
ATOM 2629 N N . PHE A 1 351 ? 17.084 4.881 -8.216 1.00 87.25 351 PHE A N 1
ATOM 2630 C CA . PHE A 1 351 ? 17.839 3.625 -8.248 1.00 87.25 351 PHE A CA 1
ATOM 2631 C C . PHE A 1 351 ? 17.560 2.818 -9.527 1.00 87.25 351 PHE A C 1
ATOM 2633 O O . PHE A 1 351 ? 16.623 3.121 -10.265 1.00 87.25 351 PHE A O 1
ATOM 2640 N N . TYR A 1 352 ? 18.359 1.773 -9.763 1.00 87.56 352 TYR A N 1
ATOM 2641 C CA . TYR A 1 352 ? 18.180 0.810 -10.859 1.00 87.56 352 TYR A CA 1
ATOM 2642 C C . TYR A 1 352 ? 17.710 -0.571 -10.368 1.00 87.56 352 TYR A C 1
ATOM 2644 O O . TYR A 1 352 ? 18.009 -0.928 -9.235 1.00 87.56 352 TYR A O 1
ATOM 2652 N N . PRO A 1 353 ? 17.060 -1.403 -11.203 1.00 85.88 353 PRO A N 1
ATOM 2653 C CA . PRO A 1 353 ? 16.420 -1.005 -12.448 1.00 85.88 353 PRO A CA 1
ATOM 2654 C C . PRO A 1 353 ? 15.262 -0.060 -12.161 1.00 85.88 353 PRO A C 1
ATOM 2656 O O . PRO A 1 353 ? 14.618 -0.172 -11.106 1.00 85.88 353 PRO A O 1
ATOM 2659 N N . LYS A 1 354 ? 15.033 0.857 -13.103 1.00 82.25 354 LYS A N 1
ATOM 2660 C CA . LYS A 1 354 ? 13.977 1.865 -13.001 1.00 82.25 354 LYS A CA 1
ATOM 2661 C C . LYS A 1 354 ? 12.614 1.178 -12.955 1.00 82.25 354 LYS A C 1
ATOM 2663 O O . LYS A 1 354 ? 12.431 0.059 -13.437 1.00 82.25 354 LYS A O 1
ATOM 2668 N N . GLU A 1 355 ? 11.650 1.854 -12.361 1.00 83.50 355 GLU A N 1
ATOM 2669 C CA . GLU A 1 355 ? 10.267 1.398 -12.345 1.00 83.50 355 GLU A CA 1
ATOM 2670 C C . GLU A 1 355 ? 9.328 2.582 -12.459 1.00 83.50 355 GLU A C 1
ATOM 2672 O O . GLU A 1 355 ? 9.605 3.660 -11.930 1.00 83.50 355 GLU A O 1
ATOM 2677 N N . ASN A 1 356 ? 8.203 2.341 -13.119 1.00 85.25 356 ASN A N 1
ATOM 2678 C CA . ASN A 1 356 ? 7.122 3.299 -13.219 1.00 85.25 356 ASN A CA 1
ATOM 2679 C C . ASN A 1 356 ? 5.872 2.704 -12.585 1.00 85.25 356 ASN A C 1
ATOM 2681 O O . ASN A 1 356 ? 5.740 1.488 -12.420 1.00 85.25 356 ASN A O 1
ATOM 2685 N N . GLY A 1 357 ? 4.939 3.569 -12.244 1.00 87.00 357 GLY A N 1
ATOM 2686 C CA . GLY A 1 357 ? 3.729 3.206 -11.554 1.00 87.00 357 GLY A CA 1
ATOM 2687 C C . GLY A 1 357 ? 2.503 3.873 -12.126 1.00 87.00 357 GLY A C 1
ATOM 2688 O O . GLY A 1 357 ? 2.572 4.978 -12.654 1.00 87.00 357 GLY A O 1
ATOM 2689 N N . ILE A 1 358 ? 1.371 3.186 -12.019 1.00 86.69 358 ILE A N 1
ATOM 2690 C CA . ILE A 1 358 ? 0.081 3.653 -12.517 1.00 86.69 358 ILE A CA 1
ATOM 2691 C C . ILE A 1 358 ? -0.946 3.485 -11.408 1.00 86.69 358 ILE A C 1
ATOM 2693 O O . ILE A 1 358 ? -1.131 2.383 -10.903 1.00 86.69 358 ILE A O 1
ATOM 2697 N N . ILE A 1 359 ? -1.629 4.572 -11.053 1.00 85.75 359 ILE A N 1
ATOM 2698 C CA . ILE A 1 359 ? -2.713 4.607 -10.068 1.00 85.75 359 ILE A CA 1
ATOM 2699 C C . ILE A 1 359 ? -3.991 5.061 -10.774 1.00 85.75 359 ILE A C 1
ATOM 2701 O O . ILE A 1 359 ? -4.273 6.265 -10.874 1.00 85.75 359 ILE A O 1
ATOM 2705 N N . SER A 1 360 ? -4.770 4.108 -11.289 1.00 84.00 360 SER A N 1
ATOM 2706 C CA . SER A 1 360 ? -6.049 4.424 -11.926 1.00 84.00 360 SER A CA 1
ATOM 2707 C C . SER A 1 360 ? -7.061 3.281 -11.884 1.00 84.00 360 SER A C 1
ATOM 2709 O O . SER A 1 360 ? -6.716 2.124 -12.103 1.00 84.00 360 SER A O 1
ATOM 2711 N N . TYR A 1 361 ? -8.332 3.643 -11.701 1.00 74.69 361 TYR A N 1
ATOM 2712 C CA . TYR A 1 361 ? -9.492 2.769 -11.907 1.00 74.69 361 TYR A CA 1
ATOM 2713 C C . TYR A 1 361 ? -10.168 2.959 -13.269 1.00 74.69 361 TYR A C 1
ATOM 2715 O O . TYR A 1 361 ? -11.069 2.202 -13.625 1.00 74.69 361 TYR A O 1
ATOM 2723 N N . GLU A 1 362 ? -9.780 3.989 -14.023 1.00 78.62 362 GLU A N 1
ATOM 2724 C CA . GLU A 1 362 ? -10.481 4.403 -15.237 1.00 78.62 362 GLU A CA 1
ATOM 2725 C C . GLU A 1 362 ? -9.668 4.059 -16.477 1.00 78.62 362 GLU A C 1
ATOM 2727 O O . GLU A 1 362 ? -8.483 4.373 -16.556 1.00 78.62 362 GLU A O 1
ATOM 2732 N N . LEU A 1 363 ? -10.338 3.506 -17.489 1.00 80.50 363 LEU A N 1
ATOM 2733 C CA . LEU A 1 363 ? -9.743 3.121 -18.772 1.00 80.50 363 LEU A CA 1
ATOM 2734 C C . LEU A 1 363 ? -8.836 4.218 -19.350 1.00 80.50 363 LEU A C 1
ATOM 2736 O O . LEU A 1 363 ? -7.675 3.968 -19.660 1.00 80.50 363 LEU A O 1
ATOM 2740 N N . ALA A 1 364 ? -9.363 5.444 -19.442 1.00 82.12 364 ALA A N 1
ATOM 2741 C CA . ALA A 1 364 ? -8.625 6.594 -19.955 1.00 82.12 364 ALA A CA 1
ATOM 2742 C C . ALA A 1 364 ? -7.383 6.900 -19.105 1.00 82.12 364 ALA A C 1
ATOM 2744 O O . ALA A 1 364 ? -6.314 7.154 -19.650 1.00 82.12 364 ALA A O 1
ATOM 2745 N N . GLY A 1 365 ? -7.500 6.834 -17.777 1.00 84.38 365 GLY A N 1
ATOM 2746 C CA . GLY A 1 365 ? -6.359 7.021 -16.886 1.00 84.38 365 GLY A CA 1
ATOM 2747 C C . GLY A 1 365 ? -5.290 5.956 -17.114 1.00 84.38 365 GLY A C 1
ATOM 2748 O O . GLY A 1 365 ? -4.136 6.305 -17.326 1.00 84.38 365 GLY A O 1
ATOM 2749 N N . ILE A 1 366 ? -5.676 4.681 -17.178 1.00 87.88 366 ILE A N 1
ATOM 2750 C CA . ILE A 1 366 ? -4.760 3.550 -17.386 1.00 87.88 366 ILE A CA 1
ATOM 2751 C C . ILE A 1 366 ? -3.945 3.722 -18.677 1.00 87.88 366 ILE A C 1
ATOM 2753 O O . ILE A 1 366 ? -2.715 3.689 -18.642 1.00 87.88 366 ILE A O 1
ATOM 2757 N N . VAL A 1 367 ? -4.608 3.976 -19.811 1.00 89.56 367 VAL A N 1
ATOM 2758 C CA . VAL A 1 367 ? -3.917 4.125 -21.106 1.00 89.56 367 VAL A CA 1
ATOM 2759 C C . VAL A 1 367 ? -3.119 5.426 -21.205 1.00 89.56 367 VAL A C 1
ATOM 2761 O O . VAL A 1 367 ? -2.032 5.447 -21.782 1.00 89.56 367 VAL A O 1
ATOM 2764 N N . GLY A 1 368 ? -3.644 6.517 -20.639 1.00 87.69 368 GLY A N 1
ATOM 2765 C CA . GLY A 1 368 ? -3.001 7.827 -20.676 1.00 87.69 368 GLY A CA 1
ATOM 2766 C C . GLY A 1 368 ? -1.746 7.878 -19.812 1.00 87.69 368 GLY A C 1
ATOM 2767 O O . GLY A 1 368 ? -0.717 8.374 -20.265 1.00 87.69 368 GLY A O 1
ATOM 2768 N N . ILE A 1 369 ? -1.813 7.335 -18.596 1.00 89.06 369 ILE A N 1
ATOM 2769 C CA . ILE A 1 369 ? -0.663 7.272 -17.694 1.00 89.06 369 ILE A CA 1
ATOM 2770 C C . ILE A 1 369 ? 0.389 6.327 -18.277 1.00 89.06 369 ILE A C 1
ATOM 2772 O O . ILE A 1 369 ? 1.551 6.699 -18.327 1.00 89.06 369 ILE A O 1
ATOM 2776 N N . PHE A 1 370 ? 0.018 5.165 -18.830 1.00 91.06 370 PHE A N 1
ATOM 2777 C CA . PHE A 1 370 ? 1.005 4.318 -19.508 1.00 91.06 370 PHE A CA 1
ATOM 2778 C C . PHE A 1 370 ? 1.747 5.061 -20.630 1.00 91.06 370 PHE A C 1
ATOM 2780 O O . PHE A 1 370 ? 2.968 4.971 -20.723 1.00 91.06 370 PHE A O 1
ATOM 2787 N N . ALA A 1 371 ? 1.032 5.829 -21.458 1.00 90.69 371 ALA A N 1
ATOM 2788 C CA . ALA A 1 371 ? 1.654 6.638 -22.503 1.00 90.69 371 ALA A CA 1
ATOM 2789 C C . ALA A 1 371 ? 2.631 7.686 -21.941 1.00 90.69 371 ALA A C 1
ATOM 2791 O O . ALA A 1 371 ? 3.699 7.887 -22.519 1.00 90.69 371 ALA A O 1
ATOM 2792 N N . HIS A 1 372 ? 2.269 8.320 -20.823 1.00 89.44 372 HIS A N 1
ATOM 2793 C CA . HIS A 1 372 ? 3.122 9.249 -20.084 1.00 89.44 372 HIS A CA 1
ATOM 2794 C C . HIS A 1 372 ? 4.411 8.558 -19.616 1.00 89.44 372 HIS A C 1
ATOM 2796 O O . HIS A 1 372 ? 5.517 8.937 -20.000 1.00 89.44 372 HIS A O 1
ATOM 2802 N N . GLU A 1 373 ? 4.251 7.478 -18.855 1.00 86.00 373 GLU A N 1
ATOM 2803 C CA . GLU A 1 373 ? 5.345 6.738 -18.235 1.00 86.00 373 GLU A CA 1
ATOM 2804 C C . GLU A 1 373 ? 6.272 6.098 -19.270 1.00 86.00 373 GLU A C 1
ATOM 2806 O O . GLU A 1 373 ? 7.492 6.094 -19.108 1.00 86.00 373 GLU A O 1
ATOM 2811 N N . PHE A 1 374 ? 5.717 5.590 -20.372 1.00 87.12 374 PHE A N 1
ATOM 2812 C CA . PHE A 1 374 ? 6.519 5.069 -21.472 1.00 87.12 374 PHE A CA 1
ATOM 2813 C C . PHE A 1 374 ? 7.345 6.178 -22.128 1.00 87.12 374 PHE A C 1
ATOM 2815 O O . PHE A 1 374 ? 8.519 5.969 -22.405 1.00 87.12 374 PHE A O 1
ATOM 2822 N N . ALA A 1 375 ? 6.778 7.369 -22.332 1.00 86.81 375 ALA A N 1
ATOM 2823 C CA . ALA A 1 375 ? 7.486 8.480 -22.962 1.00 86.81 375 ALA A CA 1
ATOM 2824 C C . ALA A 1 375 ? 8.660 9.015 -22.121 1.00 86.81 375 ALA A C 1
ATOM 2826 O O . ALA A 1 375 ? 9.639 9.490 -22.696 1.00 86.81 375 ALA A O 1
ATOM 2827 N N . HIS A 1 376 ? 8.629 8.887 -20.789 1.00 82.06 376 HIS A N 1
ATOM 2828 C CA . HIS A 1 376 ? 9.767 9.273 -19.946 1.00 82.06 376 HIS A CA 1
ATOM 2829 C C . HIS A 1 376 ? 11.058 8.532 -20.287 1.00 82.06 376 HIS A C 1
ATOM 2831 O O . HIS A 1 376 ? 12.131 9.120 -20.161 1.00 82.06 376 HIS A O 1
ATOM 2837 N N . ILE A 1 377 ? 10.970 7.273 -20.724 1.00 79.12 377 ILE A N 1
ATOM 2838 C CA . ILE A 1 377 ? 12.148 6.455 -21.049 1.00 79.12 377 ILE A CA 1
ATOM 2839 C C . ILE A 1 377 ? 12.576 6.576 -22.517 1.00 79.12 377 ILE A C 1
ATOM 2841 O O . ILE A 1 377 ? 13.537 5.932 -22.939 1.00 79.12 377 ILE A O 1
ATOM 2845 N N . LEU A 1 378 ? 11.859 7.369 -23.318 1.00 81.44 378 LEU A N 1
ATOM 2846 C CA . LEU A 1 378 ? 12.156 7.534 -24.734 1.00 81.44 3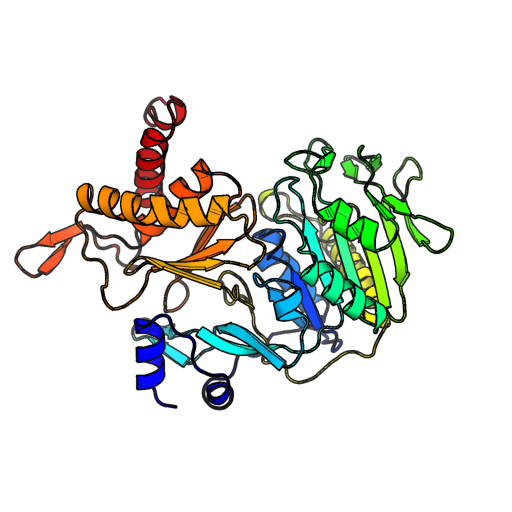78 LEU A CA 1
ATOM 2847 C C . LEU A 1 378 ? 13.164 8.652 -24.976 1.00 81.44 378 LEU A C 1
ATOM 2849 O O . LEU A 1 378 ? 13.302 9.622 -24.236 1.00 81.44 378 LEU A O 1
ATOM 2853 N N . SER A 1 379 ? 13.882 8.519 -26.076 1.00 78.25 379 SER A N 1
ATOM 2854 C CA . SER A 1 379 ? 14.829 9.516 -26.561 1.00 78.25 379 SER A CA 1
ATOM 2855 C C . SER A 1 379 ? 14.603 9.756 -28.049 1.00 78.25 379 SER A C 1
ATOM 2857 O O . SER A 1 379 ? 13.804 9.070 -28.687 1.00 78.25 379 SER A O 1
ATOM 2859 N N . GLY A 1 380 ? 15.252 10.763 -28.624 1.00 79.44 380 GLY A N 1
ATOM 2860 C CA . GLY A 1 380 ? 15.174 10.980 -30.063 1.00 79.44 380 GLY A CA 1
ATOM 2861 C C . GLY A 1 380 ? 15.837 9.851 -30.866 1.00 79.44 380 GLY A C 1
ATOM 2862 O O . GLY A 1 380 ? 16.526 8.986 -30.316 1.00 79.44 380 GLY A O 1
ATOM 2863 N N . PRO A 1 381 ? 15.657 9.856 -32.195 1.00 80.75 381 PRO A N 1
ATOM 2864 C CA . PRO A 1 381 ? 16.246 8.848 -33.064 1.00 80.75 381 PRO A CA 1
ATOM 2865 C C . PRO A 1 381 ? 17.775 8.884 -33.019 1.00 80.75 381 PRO A C 1
ATOM 2867 O O . PRO A 1 381 ? 18.390 9.923 -32.755 1.00 80.75 381 PRO A O 1
ATOM 2870 N N . ARG A 1 382 ? 18.397 7.740 -33.329 1.00 81.94 382 ARG A N 1
ATOM 2871 C CA . ARG A 1 382 ? 19.848 7.669 -33.521 1.00 81.94 382 ARG A CA 1
ATOM 2872 C C . ARG A 1 382 ? 20.245 8.287 -34.861 1.00 81.94 382 ARG A C 1
ATOM 2874 O O . ARG A 1 382 ? 19.577 8.071 -35.873 1.00 81.94 382 ARG A O 1
ATOM 2881 N N . ASN A 1 383 ? 21.342 9.037 -34.874 1.00 82.62 383 ASN A N 1
ATOM 2882 C CA . ASN A 1 383 ? 21.981 9.492 -36.105 1.00 82.62 383 ASN A CA 1
ATOM 2883 C C . ASN A 1 383 ? 22.757 8.334 -36.780 1.00 82.62 383 ASN A C 1
ATOM 2885 O O . ASN A 1 383 ? 22.831 7.220 -36.261 1.00 82.62 383 ASN A O 1
ATOM 2889 N N . ALA A 1 384 ? 23.378 8.603 -37.933 1.00 85.88 384 ALA A N 1
ATOM 2890 C CA . ALA A 1 384 ? 24.164 7.605 -38.669 1.00 85.88 384 ALA A CA 1
ATOM 2891 C C . ALA A 1 384 ? 25.409 7.088 -37.913 1.00 85.88 384 ALA A C 1
ATOM 2893 O O . ALA A 1 384 ? 25.922 6.026 -38.253 1.00 85.88 384 ALA A O 1
ATOM 2894 N N . ALA A 1 385 ? 25.891 7.822 -36.906 1.00 84.50 385 ALA A N 1
ATOM 2895 C CA . ALA A 1 385 ? 26.995 7.421 -36.035 1.00 84.50 385 ALA A CA 1
ATOM 2896 C C . ALA A 1 385 ? 26.528 6.627 -34.798 1.00 84.50 385 ALA A C 1
ATOM 2898 O O . ALA A 1 385 ? 27.354 6.133 -34.038 1.00 84.50 385 ALA A O 1
ATOM 2899 N N . GLY A 1 386 ? 25.213 6.470 -34.608 1.00 80.25 386 GLY A N 1
ATOM 2900 C CA . GLY A 1 386 ? 24.624 5.802 -33.452 1.00 80.25 386 GLY A CA 1
ATOM 2901 C C . GLY A 1 386 ? 24.334 6.727 -32.269 1.00 80.25 386 GLY A C 1
ATOM 2902 O O . GLY A 1 386 ? 23.789 6.246 -31.273 1.00 80.25 386 GLY A O 1
ATOM 2903 N N . ASP A 1 387 ? 24.617 8.028 -32.361 1.00 81.56 387 ASP A N 1
ATOM 2904 C CA . ASP A 1 387 ? 24.339 8.979 -31.281 1.00 81.56 387 ASP A CA 1
ATOM 2905 C C . ASP A 1 387 ? 22.847 9.287 -31.197 1.00 81.56 387 ASP A C 1
ATOM 2907 O O . ASP A 1 387 ? 22.176 9.480 -32.211 1.00 81.56 387 ASP A O 1
ATOM 2911 N N . VAL A 1 388 ? 22.333 9.371 -29.976 1.00 78.81 388 VAL A N 1
ATOM 2912 C CA . VAL A 1 388 ? 20.916 9.604 -29.691 1.00 78.81 388 VAL A CA 1
ATOM 2913 C C . VAL A 1 388 ? 20.608 11.103 -29.714 1.00 78.81 388 VAL A C 1
ATOM 2915 O O . VAL A 1 388 ? 21.213 11.878 -28.971 1.00 78.81 388 VAL A O 1
ATOM 2918 N N . ALA A 1 389 ? 19.647 11.527 -30.539 1.00 75.94 389 ALA A N 1
ATOM 2919 C CA . ALA A 1 389 ? 19.149 12.902 -30.521 1.00 75.94 389 ALA A CA 1
ATOM 2920 C C . ALA A 1 389 ? 18.298 13.172 -29.268 1.00 75.94 389 ALA A C 1
ATOM 2922 O O . ALA A 1 389 ? 17.620 12.278 -28.774 1.00 75.94 389 ALA A O 1
ATOM 2923 N N . ALA A 1 390 ? 18.290 14.415 -28.772 1.00 69.69 390 ALA A N 1
ATOM 2924 C CA . ALA A 1 390 ? 17.456 14.832 -27.634 1.00 69.69 390 ALA A CA 1
ATOM 2925 C C . ALA A 1 390 ? 17.565 13.911 -26.397 1.00 69.69 390 ALA A C 1
ATOM 2927 O O . ALA A 1 390 ? 16.589 13.699 -25.677 1.00 69.69 390 ALA A O 1
ATOM 2928 N N . ASN A 1 391 ? 18.753 13.343 -26.164 1.00 68.56 391 ASN A N 1
ATOM 2929 C CA . ASN A 1 391 ? 19.023 12.588 -24.952 1.00 68.56 391 ASN A CA 1
ATOM 2930 C C . ASN A 1 391 ? 19.081 13.562 -23.770 1.00 68.56 391 ASN A C 1
ATOM 2932 O O . ASN A 1 391 ? 19.946 14.442 -23.736 1.00 68.56 391 ASN A O 1
ATOM 2936 N N . TRP A 1 392 ? 18.146 13.441 -22.831 1.00 64.25 392 TRP A N 1
ATOM 2937 C CA . TRP A 1 392 ? 18.188 14.243 -21.615 1.00 64.25 392 TRP A CA 1
ATOM 2938 C C . TRP A 1 392 ? 19.365 13.786 -20.752 1.00 64.25 392 TRP A C 1
ATOM 2940 O O . TRP A 1 392 ? 19.627 12.589 -20.645 1.00 64.25 392 TRP A O 1
ATOM 2950 N N . PHE A 1 393 ? 20.088 14.725 -20.142 1.00 55.75 393 PHE A N 1
ATOM 2951 C CA . PHE A 1 393 ? 21.328 14.409 -19.427 1.00 55.75 393 PHE A CA 1
ATOM 2952 C C . PHE A 1 393 ? 21.104 13.513 -18.194 1.00 55.75 393 PHE A C 1
ATOM 2954 O O . PHE A 1 393 ? 22.005 12.759 -17.843 1.00 55.75 393 PHE A O 1
ATOM 2961 N N . ASP A 1 394 ? 19.899 13.516 -17.605 1.00 55.22 394 ASP A N 1
ATOM 2962 C CA . ASP A 1 394 ? 19.517 12.600 -16.511 1.00 55.22 394 ASP A CA 1
ATOM 2963 C C . ASP A 1 394 ? 18.889 11.275 -16.998 1.00 55.22 394 ASP A C 1
ATOM 2965 O O . ASP A 1 394 ? 18.428 10.453 -16.200 1.00 55.22 394 ASP A O 1
ATOM 2969 N N . GLY A 1 395 ? 18.835 11.058 -18.316 1.00 58.19 395 GLY A N 1
ATOM 2970 C CA . GLY A 1 395 ? 18.389 9.813 -18.945 1.00 58.19 395 GLY A CA 1
ATOM 2971 C C . GLY A 1 395 ? 16.873 9.590 -19.032 1.00 58.19 395 GLY A C 1
ATOM 2972 O O . GLY A 1 395 ? 16.475 8.630 -19.681 1.00 58.19 395 GLY A O 1
ATOM 2973 N N . ASN A 1 396 ? 16.035 10.447 -18.433 1.00 63.19 396 ASN A N 1
ATOM 2974 C CA . ASN A 1 396 ? 14.580 10.472 -18.648 1.00 63.19 396 ASN A CA 1
ATOM 2975 C C . ASN A 1 396 ? 14.124 11.830 -19.189 1.00 63.19 396 ASN A C 1
ATOM 2977 O O . ASN A 1 396 ? 14.677 12.861 -18.817 1.00 63.19 396 ASN A O 1
ATOM 2981 N N . GLN A 1 397 ? 13.074 11.845 -20.005 1.00 75.50 397 GLN A N 1
ATOM 2982 C CA . GLN A 1 397 ? 12.455 13.084 -20.485 1.00 75.50 397 GLN A CA 1
ATOM 2983 C C . GLN A 1 397 ? 11.609 13.752 -19.395 1.00 75.50 397 GLN A C 1
ATOM 2985 O O . GLN A 1 397 ? 11.095 13.079 -18.506 1.00 75.50 397 GLN A O 1
ATOM 2990 N N . GLY A 1 398 ? 11.437 15.075 -19.469 1.00 76.31 398 GLY A N 1
ATOM 2991 C CA . GLY A 1 398 ? 10.635 15.830 -18.497 1.00 76.31 398 GLY A CA 1
ATOM 2992 C C . GLY A 1 398 ? 9.115 15.683 -18.671 1.00 76.31 398 GLY A C 1
ATOM 2993 O O . GLY A 1 398 ? 8.629 15.280 -19.727 1.00 76.31 398 GLY A O 1
ATOM 2994 N N . GLU A 1 399 ? 8.357 16.111 -17.659 1.00 83.12 399 GLU A N 1
ATOM 2995 C CA . GLU A 1 399 ? 6.882 16.044 -17.590 1.00 83.12 399 GLU A CA 1
ATOM 2996 C C . GLU A 1 399 ? 6.159 16.602 -18.824 1.00 83.12 399 GLU A C 1
ATOM 2998 O O . GLU A 1 399 ? 5.174 16.038 -19.290 1.00 83.12 399 GLU A O 1
ATOM 3003 N N . ALA A 1 400 ? 6.650 17.705 -19.402 1.00 82.25 400 ALA A N 1
ATOM 3004 C CA . ALA A 1 400 ? 6.029 18.304 -20.586 1.00 82.25 400 ALA A CA 1
ATOM 3005 C C . ALA A 1 400 ? 6.138 17.398 -21.827 1.00 82.25 400 ALA A C 1
ATOM 3007 O O . ALA A 1 400 ? 5.216 17.345 -22.642 1.00 82.25 400 ALA A O 1
ATOM 3008 N N . HIS A 1 401 ? 7.251 16.670 -21.961 1.00 84.38 401 HIS A N 1
ATOM 3009 C CA . HIS A 1 401 ? 7.438 15.691 -23.028 1.00 84.38 401 HIS A CA 1
ATOM 3010 C C . HIS A 1 401 ? 6.479 14.514 -22.842 1.00 84.38 401 HIS A C 1
ATOM 3012 O O . HIS A 1 401 ? 5.725 14.187 -23.757 1.00 84.38 401 HIS A O 1
ATOM 3018 N N . ALA A 1 402 ? 6.464 13.916 -21.651 1.00 85.44 402 ALA A N 1
ATOM 3019 C CA . ALA A 1 402 ? 5.598 12.784 -21.345 1.00 85.44 402 ALA A CA 1
ATOM 3020 C C . ALA A 1 402 ? 4.102 13.148 -21.447 1.00 85.44 402 ALA A C 1
ATOM 3022 O O . ALA A 1 402 ? 3.316 12.444 -22.090 1.00 85.44 402 ALA A O 1
ATOM 3023 N N . GLY A 1 403 ? 3.727 14.324 -20.939 1.00 86.50 403 GLY A N 1
ATOM 3024 C CA . GLY A 1 403 ? 2.377 14.878 -21.014 1.00 86.50 403 GLY A CA 1
ATOM 3025 C C . GLY A 1 403 ? 1.873 15.098 -22.445 1.00 86.50 403 GLY A C 1
ATOM 3026 O O . GLY A 1 403 ? 0.688 14.885 -22.716 1.00 86.50 403 GLY A O 1
ATOM 3027 N N . PHE A 1 404 ? 2.753 15.447 -23.393 1.00 87.12 404 PHE A N 1
ATOM 3028 C CA . PHE A 1 404 ? 2.382 15.550 -24.809 1.00 87.12 404 PHE A CA 1
ATOM 3029 C C . PHE A 1 404 ? 1.902 14.202 -25.372 1.00 87.12 404 PHE A C 1
ATOM 3031 O O . PHE A 1 404 ? 0.860 14.140 -26.033 1.00 87.12 404 PHE A O 1
ATOM 3038 N N . PHE A 1 405 ? 2.619 13.109 -25.087 1.00 89.75 405 PHE A N 1
ATOM 3039 C CA . PHE A 1 405 ? 2.241 11.771 -25.554 1.00 89.75 405 PHE A CA 1
ATOM 3040 C C . PHE A 1 405 ? 0.998 11.239 -24.847 1.00 89.75 405 PHE A C 1
ATOM 3042 O O . PHE A 1 405 ? 0.124 10.682 -25.516 1.00 89.75 405 PHE A O 1
ATOM 3049 N N . GLN A 1 406 ? 0.865 11.486 -23.543 1.00 89.75 406 GLN A N 1
ATOM 3050 C CA . GLN A 1 406 ? -0.367 11.210 -22.806 1.00 89.75 406 GLN A CA 1
ATOM 3051 C C . GLN A 1 406 ? -1.575 11.883 -23.465 1.00 89.75 406 GLN A C 1
ATOM 3053 O O . GLN A 1 406 ? -2.554 11.208 -23.784 1.00 89.75 406 GLN A O 1
ATOM 3058 N N . GLY A 1 407 ? -1.505 13.195 -23.718 1.00 87.00 407 GLY A N 1
ATOM 3059 C CA . GLY A 1 407 ? -2.593 13.944 -24.350 1.00 87.00 407 GLY A CA 1
ATOM 3060 C C . GLY A 1 407 ? -2.937 13.413 -25.742 1.00 87.00 407 GLY A C 1
ATOM 3061 O O . GLY A 1 407 ? -4.108 13.205 -26.061 1.00 87.00 407 GLY A O 1
ATOM 3062 N N . ARG A 1 408 ? -1.920 13.107 -26.554 1.00 89.00 408 ARG A N 1
ATOM 3063 C CA . ARG A 1 408 ? -2.107 12.596 -27.919 1.00 89.00 408 ARG A CA 1
ATOM 3064 C C . ARG A 1 408 ? -2.733 11.200 -27.958 1.00 89.00 408 ARG A C 1
ATOM 3066 O O . ARG A 1 408 ? -3.587 10.936 -28.808 1.00 89.00 408 ARG A O 1
ATOM 3073 N N . ILE A 1 409 ? -2.337 10.314 -27.044 1.00 91.00 409 ILE A N 1
ATOM 3074 C CA . ILE A 1 409 ? -2.975 9.004 -26.885 1.00 91.00 409 ILE A CA 1
ATOM 3075 C C . ILE A 1 409 ? -4.416 9.195 -26.422 1.00 91.00 409 ILE A C 1
ATOM 3077 O O . ILE A 1 409 ? -5.318 8.710 -27.096 1.00 91.00 409 ILE A O 1
ATOM 3081 N N . LEU A 1 410 ? -4.662 9.985 -25.374 1.00 87.88 410 LEU A N 1
ATOM 3082 C CA . LEU A 1 410 ? -6.013 10.244 -24.866 1.00 87.88 410 LEU A CA 1
ATOM 3083 C C . LEU A 1 410 ? -6.956 10.802 -25.939 1.00 87.88 410 LEU A C 1
ATOM 3085 O O . LEU A 1 410 ? -8.071 10.306 -26.077 1.00 87.88 410 LEU A O 1
ATOM 3089 N N . ALA A 1 411 ? -6.498 11.741 -26.769 1.00 84.06 411 ALA A N 1
ATOM 3090 C CA . ALA A 1 411 ? -7.264 12.283 -27.894 1.00 84.06 411 ALA A CA 1
ATOM 3091 C C . ALA A 1 411 ? -7.746 11.218 -28.903 1.00 84.06 411 ALA A C 1
ATOM 3093 O O . ALA A 1 411 ? -8.728 11.451 -29.615 1.00 84.06 411 ALA A O 1
ATOM 3094 N N . SER A 1 412 ? -7.078 10.058 -28.950 1.00 83.25 412 SER A N 1
ATOM 3095 C CA . SER A 1 412 ? -7.450 8.910 -29.789 1.00 83.25 412 SER A CA 1
ATOM 3096 C C . SER A 1 412 ? -8.545 8.030 -29.164 1.00 83.25 412 SER A C 1
ATOM 3098 O O . SER A 1 412 ? -9.183 7.273 -29.889 1.00 83.25 412 SER A O 1
ATOM 3100 N N . TYR A 1 413 ? -8.789 8.142 -27.851 1.00 77.94 413 TYR A N 1
ATOM 3101 C CA . TYR A 1 413 ? -9.815 7.386 -27.106 1.00 77.94 413 TYR A CA 1
ATOM 3102 C C . TYR A 1 413 ? -11.022 8.231 -26.693 1.00 77.94 413 TYR A C 1
ATOM 3104 O O . TYR A 1 413 ? -12.014 7.690 -26.207 1.00 77.94 413 TYR A O 1
ATOM 3112 N N . THR A 1 414 ? -10.959 9.554 -26.847 1.00 69.12 414 THR A N 1
ATOM 3113 C CA . THR A 1 414 ? -12.067 10.438 -26.490 1.00 69.12 414 THR A CA 1
ATOM 3114 C C . THR A 1 414 ? -12.286 11.539 -27.518 1.00 69.12 414 THR A C 1
ATOM 3116 O O . THR A 1 414 ? -11.340 12.089 -28.080 1.00 69.12 414 THR A O 1
ATOM 3119 N N . ASP A 1 415 ? -13.554 11.895 -27.721 1.00 66.69 415 ASP A N 1
ATOM 3120 C CA . ASP A 1 415 ? -13.967 13.096 -28.449 1.00 66.69 415 ASP A CA 1
ATOM 3121 C C . ASP A 1 415 ? -13.973 14.354 -27.573 1.00 66.69 415 ASP A C 1
ATOM 3123 O O . ASP A 1 415 ? -14.409 15.410 -28.028 1.00 66.69 415 ASP A O 1
ATOM 3127 N N . ASN A 1 416 ? -13.485 14.269 -26.328 1.00 62.59 416 ASN A N 1
ATOM 3128 C CA . ASN A 1 416 ? -13.411 15.413 -25.431 1.00 62.59 416 ASN A CA 1
ATOM 3129 C C . ASN A 1 416 ? -12.531 16.529 -26.040 1.00 62.59 416 ASN A C 1
ATOM 3131 O O . ASN A 1 416 ? -11.310 16.354 -26.150 1.00 62.59 416 ASN A O 1
ATOM 3135 N N . PRO A 1 417 ? -13.110 17.698 -26.381 1.00 57.50 417 PRO A N 1
ATOM 3136 C CA . PRO A 1 417 ? -12.371 18.802 -26.982 1.00 57.50 417 PRO A CA 1
ATOM 3137 C C . PRO A 1 417 ? -11.257 19.330 -26.078 1.00 57.50 417 PRO A C 1
ATOM 3139 O O . PRO A 1 417 ? -10.226 19.752 -26.591 1.00 57.50 417 PRO A O 1
ATOM 3142 N N . SER A 1 418 ? -11.403 19.252 -24.746 1.00 55.94 418 SER A N 1
ATOM 3143 C CA . SER A 1 418 ? -10.378 19.730 -23.803 1.00 55.94 418 SER A CA 1
ATOM 3144 C C . SER A 1 418 ? -9.073 18.928 -23.869 1.00 55.94 418 SER A C 1
ATOM 3146 O O . SER A 1 418 ? -8.046 19.403 -23.403 1.00 55.94 418 SER A O 1
ATOM 3148 N N . MET A 1 419 ? -9.116 17.720 -24.441 1.00 52.88 419 MET A N 1
ATOM 3149 C CA . MET A 1 419 ? -7.957 16.844 -24.651 1.00 52.88 419 MET A CA 1
ATOM 3150 C C . MET A 1 419 ? -7.393 16.942 -26.078 1.00 52.88 419 MET A C 1
ATOM 3152 O O . MET A 1 419 ? -6.335 16.385 -26.358 1.00 52.88 419 MET A O 1
ATOM 3156 N N . ARG A 1 420 ? -8.105 17.624 -26.988 1.00 47.31 420 ARG A N 1
ATOM 3157 C CA . ARG A 1 420 ? -7.719 17.840 -28.395 1.00 47.31 420 ARG A CA 1
ATOM 3158 C C . ARG A 1 420 ? -7.238 19.273 -28.659 1.00 47.31 420 ARG A C 1
ATOM 3160 O O . ARG A 1 420 ? -6.348 19.467 -29.479 1.00 47.31 420 ARG A O 1
ATOM 3167 N N . ASP A 1 421 ? -7.770 20.250 -27.925 1.00 52.56 421 ASP A N 1
ATOM 3168 C CA . ASP A 1 421 ? -7.501 21.685 -28.080 1.00 52.56 421 ASP A CA 1
ATOM 3169 C C . ASP A 1 421 ? -6.558 22.227 -26.985 1.00 52.56 421 ASP A C 1
ATOM 3171 O O . ASP A 1 421 ? -6.795 23.293 -26.418 1.00 52.56 421 ASP A O 1
ATOM 3175 N N . CYS A 1 422 ? -5.450 21.537 -26.694 1.00 44.44 422 CYS A N 1
ATOM 3176 C CA . CYS A 1 422 ? -4.489 21.934 -25.647 1.00 44.44 422 CYS A CA 1
ATOM 3177 C C . CYS A 1 422 ? -3.808 23.307 -25.880 1.00 44.44 422 CYS A C 1
ATOM 3179 O O . CYS A 1 422 ? -3.050 23.765 -25.033 1.00 44.44 422 CYS A O 1
ATOM 3181 N N . ASN A 1 423 ? -4.061 23.951 -27.028 1.00 41.16 423 ASN A N 1
ATOM 3182 C CA . ASN A 1 423 ? -3.502 25.246 -27.435 1.00 41.16 423 ASN A CA 1
ATOM 3183 C C . ASN A 1 423 ? -4.507 26.413 -27.369 1.00 41.16 423 ASN A C 1
ATOM 3185 O O . ASN A 1 423 ? -4.166 27.523 -27.782 1.00 41.16 423 ASN A O 1
ATOM 3189 N N . LYS A 1 424 ? -5.744 26.201 -26.902 1.00 37.94 424 LYS A N 1
ATOM 3190 C CA . LYS A 1 424 ? -6.654 27.318 -26.604 1.00 37.94 424 LYS A CA 1
ATOM 3191 C C . LYS A 1 424 ? -6.347 27.836 -25.199 1.00 37.94 424 LYS A C 1
ATOM 3193 O O . LYS A 1 424 ? -6.750 27.216 -24.220 1.00 37.94 424 LYS A O 1
ATOM 3198 N N . ILE A 1 425 ? -5.592 28.934 -25.142 1.00 35.38 425 ILE A N 1
ATOM 3199 C CA . ILE A 1 425 ? -5.415 29.768 -23.942 1.00 35.38 425 ILE A CA 1
ATOM 3200 C C . ILE A 1 425 ? -6.724 30.500 -23.651 1.00 35.38 425 ILE A C 1
ATOM 3202 O O . ILE A 1 425 ? -7.313 31.029 -24.625 1.00 35.38 425 ILE A O 1
#

Radius of gyration: 22.29 Å; Cα contacts (8 Å, |Δi|>4): 984; chains: 1; bounding box: 54×48×61 Å